Protein AF-0000000081443086 (afdb_homodimer)

Radius of gyration: 25.77 Å; Cα contacts (8 Å, |Δi|>4): 1103; chains: 2; bounding box: 50×80×71 Å

InterPro domains:
  IPR018724 2OG-Fe dioxygenase [PF10014] (38-227)

pLDDT: mean 88.06, std 16.85, range [34.94, 98.94]

Organism: NCBI:txid290746

Sequence (498 aa):
MIQTLTSLKDDGFAYLPPEFYYRQTTSGYPRHLHHLQNSFTALKLDTYSPGHRFRAHSAFRWNSTQCRFIQDPMDFYQAPTYNYVDGGINRKFERVSAEVLHNPIFKSLLKKNMEMAQQSDLIEFNETLVMQIHLIRYSPQGEEPAFATPTWLHRDDEPLTFLHLIQLTSNIIGGDSVIATNETYISKVTRLATPLQTYAVNQKYLHAVTPMGKRDEEPGFRDIVIIDFMNKDPNERLIKFMMFLLDHMMIQTLTSLKDDGFAYLPPEFYYRQTTSGYPRHLHHLQNSFTALKLDTYSPGHRFRAHSAFRWNSTQCRFIQDPMDFYQAPTYNYVDGGINRKFERVSAEVLHNPIFKSLLKKNMEMAQQSDLIEFNETLVMQIHLIRYSPQGEEPAFATPTWLHRDDEPLTFLHLIQLTSNIIGGDSVIATNETYISKVTRLATPLQTYAVNQKYLHAVTPMGKRDEEPGFRDIVIIDFMNKDPNERLIKFMMFLLDHM

Secondary structure (DSSP, 8-state):
-HHHHHHHHHHSEEEE-HHHH--TTSTTHHHHHHHHHHHGGGPEE-TT-SS-EEEEEEEEEEETTTTEEEE-GGGG-B-----SSS----B--BPPPHHHHT-HHHHHHHHHHHHHHHHSSS---STTEEEEEEEEEE--BTTB-B--SS-SSB--SSSEEEEEEEEE-TTEEE--EEEEEETTEEEEEE---STT-EEEE-SSSEEEE--EEESSSS---EEEEEEEEEE--HHHHHHHHHHHHHHT-/-HHHHHHHHHHSEEEE-HHHH--TTSTTHHHHHHHHHHHGGGPEE-TT-SS-EEEEEEEEEEETTTTEEEE-GGGG-B-----SSS----B--BPPPHHHHT-HHHHHHHHHHHHHHHHSSS---STTEEEEEEEEEE--BTTB-B--SS-SSB--SSSEEEEEEEEE-TTEEE--EEEEEETTEEEEEE---STT-EEEE-SSSEEEE--EEESSSS---EEEEEEEEEE--HHHHHHHHHHHHHHT-

Nearest PDB structures (foldseek):
  8w8h-assembly1_D  TM=9.207E-01  e=2.600E-27  Bacillus licheniformis
  8w8h-assembly1_A  TM=9.201E-01  e=1.096E-26  Bacillus licheniformis
  6lnh-assembly1_B  TM=9.329E-01  e=4.889E-24  Bacillus thuringiensis
  6lnh-assembly1_C  TM=9.354E-01  e=3.459E-23  Bacillus thuringiensis
  6lnh-assembly1_D  TM=9.496E-01  e=1.544E-22  Bacillus thuringiensis

Solvent-accessible surface area (backbone atoms only — not comparable to full-atom values): 26222 Å² total; per-residue (Å²): 108,68,66,43,51,49,32,29,71,75,66,18,39,26,76,42,57,33,63,79,53,51,46,81,82,43,88,58,34,70,57,44,49,49,52,55,54,54,55,60,76,72,47,44,75,37,84,87,47,89,25,38,33,24,33,26,34,39,31,24,28,36,32,65,90,76,68,43,72,39,80,35,85,66,44,51,51,46,73,37,62,83,45,86,79,58,68,64,52,71,46,74,57,51,60,63,50,67,71,52,66,66,29,65,59,49,43,32,46,52,51,55,51,48,52,51,41,66,73,36,96,71,55,62,95,35,73,40,18,34,39,38,40,36,42,37,37,36,36,37,50,89,64,39,21,10,48,58,86,72,56,45,75,41,66,61,89,40,48,36,37,35,44,29,32,57,44,65,40,87,46,47,38,64,56,29,41,36,34,18,79,47,91,81,40,66,54,33,40,46,71,75,80,48,60,46,24,28,42,36,37,33,60,75,37,30,33,33,46,43,52,21,21,53,78,58,92,65,90,36,38,39,32,36,40,38,43,33,39,39,68,48,60,72,67,59,50,52,50,51,51,49,50,51,49,54,70,72,95,106,68,67,43,52,49,32,30,71,76,67,19,39,27,76,42,57,31,63,79,52,52,45,81,83,42,88,59,36,71,57,47,50,50,53,53,55,54,56,59,76,73,47,43,75,38,85,88,47,89,27,38,33,23,32,26,34,39,31,26,27,37,33,66,88,76,69,41,73,39,80,36,86,65,46,51,50,46,74,36,64,80,46,89,79,56,68,63,52,71,46,74,57,52,60,63,49,67,72,51,66,68,30,66,60,50,43,31,46,53,52,55,51,49,52,49,42,67,73,35,95,72,53,62,94,36,72,41,20,33,40,39,40,36,42,36,37,36,36,38,50,88,64,39,20,11,48,58,86,72,57,46,76,41,66,61,89,40,48,37,37,36,44,30,31,57,43,64,39,88,45,47,37,63,57,31,41,35,35,18,81,46,90,81,40,68,55,32,40,46,71,76,79,49,60,48,24,28,41,38,38,33,59,74,36,32,33,32,49,42,52,21,21,52,77,58,90,66,90,37,39,39,32,37,39,36,43,33,39,38,67,48,59,72,68,58,50,51,51,52,50,49,49,50,50,54,70,72,97

Foldseek 3Di:
DVVQLVCCVPVLKGWDDQVLQPDPPDPCNVVLLVLLVVLLVPFDFQPVDQFTKGKAKWKWFFDPVVRDTDTDPLRQFDFQPPPVPDPRDGHGGHHDDPSNVPRPSNVSVVVSLVVSQVPHPQADRDRQKMKMKMKMKRWAADFGWGADPVRWWDFDPFQKKKKWWSDWDPFKDWQWKWWAQDDVGTDDIGDDDDGGTMMMGGRRTIMGTHIMDGNDNDITITIMMMMTMDRDDPVVVVVSVVVVVVVVD/DVVQLVCCVPVQKGWDDQVLQPDPPDPCNVVLLVLLVVLLVPFDFQPVDQFTKGKAKWKWFFDPVVRDTDTDPLRQFDFQPPPVPDPRDGHGGHHDDPSNVPRPSNVSVVVSLVVSQVPHPQADRDRQKMKMKMKMKRWAADFGWGADPVRDWDFDPFQKKKKWWSDWDPFKDWQWKWWAQDDVGTDDIGDDDDGGTMMMGGRRTIMGTHIMDGNDNDITITIMMMMTMDRHDPVVVVVSVVVVVVVVD

Structure (mmCIF, N/CA/C/O backbone):
data_AF-0000000081443086-model_v1
#
loop_
_entity.id
_entity.type
_entity.pdbx_description
1 polymer '2OG-Fe dioxygenase family protein'
#
loop_
_atom_site.group_PDB
_atom_site.id
_atom_site.type_symbol
_atom_site.label_atom_id
_atom_site.label_alt_id
_atom_site.label_comp_id
_atom_site.label_asym_id
_atom_site.label_entity_id
_atom_site.label_seq_id
_atom_site.pdbx_PDB_ins_code
_atom_site.Cartn_x
_atom_site.Cartn_y
_atom_site.Cartn_z
_atom_site.occupancy
_atom_site.B_iso_or_equiv
_atom_site.auth_seq_id
_atom_site.auth_comp_id
_atom_site.auth_asym_id
_atom_site.auth_atom_id
_atom_site.pdbx_PDB_model_num
ATOM 1 N N . MET A 1 1 ? -12.281 -26.703 -1.705 1 84.06 1 MET A N 1
ATOM 2 C CA . MET A 1 1 ? -12.148 -26.359 -3.115 1 84.06 1 MET A CA 1
ATOM 3 C C . MET A 1 1 ? -13.43 -25.703 -3.639 1 84.06 1 MET A C 1
ATOM 5 O O . MET A 1 1 ? -13.398 -24.594 -4.156 1 84.06 1 MET A O 1
ATOM 9 N N . ILE A 1 2 ? -14.531 -26.219 -3.336 1 79.75 2 ILE A N 1
ATOM 10 C CA . ILE A 1 2 ? -15.805 -25.719 -3.855 1 79.75 2 ILE A CA 1
ATOM 11 C C . ILE A 1 2 ? -16.047 -24.312 -3.338 1 79.75 2 ILE A C 1
ATOM 13 O O . ILE A 1 2 ? -16.422 -23.422 -4.105 1 79.75 2 ILE A O 1
ATOM 17 N N . GLN A 1 3 ? -15.797 -24.109 -2.078 1 84.69 3 GLN A N 1
ATOM 18 C CA . GLN A 1 3 ? -16 -22.781 -1.497 1 84.69 3 GLN A CA 1
ATOM 19 C C . GLN A 1 3 ? -15.07 -21.766 -2.127 1 84.69 3 GLN A C 1
ATOM 21 O O . GLN A 1 3 ? -15.469 -20.625 -2.385 1 84.69 3 GLN A O 1
ATOM 26 N N . THR A 1 4 ? -13.898 -22.172 -2.371 1 86.88 4 THR A N 1
ATOM 27 C CA . THR A 1 4 ? -12.906 -21.297 -2.984 1 86.88 4 THR A CA 1
ATOM 28 C C . THR A 1 4 ? -13.328 -20.906 -4.398 1 86.88 4 THR A C 1
ATOM 30 O O . THR A 1 4 ? -13.242 -19.734 -4.773 1 86.88 4 THR A O 1
ATOM 33 N N . LEU A 1 5 ? -13.812 -21.875 -5.113 1 89.19 5 LEU A N 1
ATOM 34 C CA . LEU A 1 5 ? -14.234 -21.625 -6.488 1 89.19 5 LEU A CA 1
ATOM 35 C C . LEU A 1 5 ? -15.461 -20.719 -6.52 1 89.19 5 LEU A C 1
ATOM 37 O O . LEU A 1 5 ? -15.594 -19.875 -7.406 1 89.19 5 LEU A O 1
ATOM 41 N N . THR A 1 6 ? -16.312 -20.906 -5.625 1 90.5 6 THR A N 1
ATOM 42 C CA . THR A 1 6 ? -17.484 -20.047 -5.523 1 90.5 6 THR A CA 1
ATOM 43 C C . THR A 1 6 ? -17.094 -18.609 -5.223 1 90.5 6 THR A C 1
ATOM 45 O O . THR A 1 6 ? -17.609 -17.672 -5.836 1 90.5 6 THR A O 1
ATOM 48 N N . SER A 1 7 ? -16.172 -18.516 -4.309 1 90.88 7 SER A N 1
ATOM 49 C CA . SER A 1 7 ? -15.664 -17.172 -3.982 1 90.88 7 SER A CA 1
ATOM 50 C C . SER A 1 7 ? -15.008 -16.516 -5.191 1 90.88 7 SER A C 1
ATOM 52 O O . SER A 1 7 ? -15.227 -15.336 -5.457 1 90.88 7 SER A O 1
ATOM 54 N N . LEU A 1 8 ? -14.25 -17.281 -5.828 1 93.25 8 LEU A N 1
ATOM 55 C CA . LEU A 1 8 ? -13.555 -16.766 -7.008 1 93.25 8 LEU A CA 1
ATOM 56 C C . LEU A 1 8 ? -14.555 -16.312 -8.062 1 93.25 8 LEU A C 1
ATOM 58 O O . LEU A 1 8 ? -14.383 -15.258 -8.68 1 93.25 8 LEU A O 1
ATOM 62 N N . LYS A 1 9 ? -15.547 -17.062 -8.258 1 90.75 9 LYS A N 1
ATOM 63 C CA . LYS A 1 9 ? -16.578 -16.734 -9.242 1 90.75 9 LYS A CA 1
ATOM 64 C C . LYS A 1 9 ? -17.375 -15.508 -8.812 1 90.75 9 LYS A C 1
ATOM 66 O O . LYS A 1 9 ? -17.609 -14.602 -9.617 1 90.75 9 LYS A O 1
ATOM 71 N N . ASP A 1 10 ? -17.719 -15.406 -7.555 1 90.06 10 ASP A N 1
ATOM 72 C CA . ASP A 1 10 ? -18.641 -14.383 -7.066 1 90.06 10 ASP A CA 1
ATOM 73 C C . ASP A 1 10 ? -17.891 -13.094 -6.73 1 90.06 10 ASP A C 1
ATOM 75 O O . ASP A 1 10 ? -18.391 -11.992 -6.984 1 90.06 10 ASP A O 1
ATOM 79 N N . ASP A 1 11 ? -16.703 -13.25 -6.223 1 89.94 11 ASP A N 1
ATOM 80 C CA . ASP A 1 11 ? -16 -12.102 -5.648 1 89.94 11 ASP A CA 1
ATOM 81 C C . ASP A 1 11 ? -14.789 -11.719 -6.484 1 89.94 11 ASP A C 1
ATOM 83 O O . ASP A 1 11 ? -14.164 -10.68 -6.242 1 89.94 11 ASP A O 1
ATOM 87 N N . GLY A 1 12 ? -14.438 -12.617 -7.426 1 92.88 12 GLY A N 1
ATOM 88 C CA . GLY A 1 12 ? -13.281 -12.359 -8.266 1 92.88 12 GLY A CA 1
ATOM 89 C C . GLY A 1 12 ? -11.961 -12.594 -7.555 1 92.88 12 GLY A C 1
ATOM 90 O O . GLY A 1 12 ? -10.898 -12.32 -8.102 1 92.88 12 GLY A O 1
ATOM 91 N N . PHE A 1 13 ? -12.07 -13.039 -6.328 1 94.81 13 PHE A N 1
ATOM 92 C CA . PHE A 1 13 ? -10.938 -13.211 -5.43 1 94.81 13 PHE A CA 1
ATOM 93 C C . PHE A 1 13 ? -11.203 -14.336 -4.434 1 94.81 13 PHE A C 1
ATOM 95 O O . PHE A 1 13 ? -12.336 -14.508 -3.969 1 94.81 13 PHE A O 1
ATOM 102 N N . ALA A 1 14 ? -10.141 -15.109 -4.141 1 96.75 14 ALA A N 1
ATOM 103 C CA . ALA A 1 14 ? -10.273 -16.156 -3.123 1 96.75 14 ALA A CA 1
ATOM 104 C C . ALA A 1 14 ? -8.961 -16.344 -2.367 1 96.75 14 ALA A C 1
ATOM 106 O O . ALA A 1 14 ? -7.883 -16.312 -2.963 1 96.75 14 ALA A O 1
ATOM 107 N N . TYR A 1 15 ? -9.102 -16.547 -1.088 1 96.31 15 TYR A N 1
ATOM 108 C CA . TYR A 1 15 ? -7.973 -16.906 -0.238 1 96.31 15 TYR A CA 1
ATOM 109 C C . TYR A 1 15 ? -7.871 -18.422 -0.086 1 96.31 15 TYR A C 1
ATOM 111 O O . TYR A 1 15 ? -8.883 -19.094 0.124 1 96.31 15 TYR A O 1
ATOM 119 N N . LEU A 1 16 ? -6.672 -18.953 -0.237 1 97.69 16 LEU A N 1
ATOM 120 C CA . LEU A 1 16 ? -6.387 -20.359 0.005 1 97.69 16 LEU A CA 1
ATOM 121 C C . LEU A 1 16 ? -5.348 -20.516 1.108 1 97.69 16 LEU A C 1
ATOM 123 O O . LEU A 1 16 ? -4.238 -20 1.002 1 97.69 16 LEU A O 1
ATOM 127 N N . PRO A 1 17 ? -5.645 -21.328 2.137 1 97.25 17 PRO A N 1
ATOM 128 C CA . PRO A 1 17 ? -4.703 -21.516 3.244 1 97.25 17 PRO A CA 1
ATOM 129 C C . PRO A 1 17 ? -3.549 -22.453 2.889 1 97.25 17 PRO A C 1
ATOM 131 O O . PRO A 1 17 ? -3.65 -23.234 1.939 1 97.25 17 PRO A O 1
ATOM 134 N N . PRO A 1 18 ? -2.467 -22.375 3.66 1 97.88 18 PRO A N 1
ATOM 135 C CA . PRO A 1 18 ? -1.294 -23.203 3.385 1 97.88 18 PRO A CA 1
ATOM 136 C C . PRO A 1 18 ? -1.63 -24.688 3.328 1 97.88 18 PRO A C 1
ATOM 138 O O . PRO A 1 18 ? -1.102 -25.422 2.48 1 97.88 18 PRO A O 1
ATOM 141 N N . GLU A 1 19 ? -2.549 -25.156 4.152 1 97 19 GLU A N 1
ATOM 142 C CA . GLU A 1 19 ? -2.848 -26.578 4.273 1 97 19 GLU A CA 1
ATOM 143 C C . GLU A 1 19 ? -3.547 -27.094 3.023 1 97 19 GLU A C 1
ATOM 145 O O . GLU A 1 19 ? -3.572 -28.312 2.781 1 97 19 GLU A O 1
ATOM 150 N N . PHE A 1 20 ? -4.164 -26.188 2.324 1 97.25 20 PHE A N 1
ATOM 151 C CA . PHE A 1 20 ? -4.781 -26.594 1.063 1 97.25 20 PHE A CA 1
ATOM 152 C C . PHE A 1 20 ? -3.74 -27.188 0.118 1 97.25 20 PHE A C 1
ATOM 154 O O . PHE A 1 20 ? -4.039 -28.109 -0.636 1 97.25 20 PHE A O 1
ATOM 161 N N . TYR A 1 21 ? -2.514 -26.688 0.216 1 97.56 21 TYR A N 1
ATOM 162 C CA . TYR A 1 21 ? -1.482 -27.062 -0.748 1 97.56 21 TYR A CA 1
ATOM 163 C C . TYR A 1 21 ? -0.548 -28.109 -0.168 1 97.56 21 TYR A C 1
ATOM 165 O O . TYR A 1 21 ? -0.16 -29.047 -0.861 1 97.56 21 TYR A O 1
ATOM 173 N N . TYR A 1 22 ? -0.143 -27.875 0.994 1 97.25 22 TYR A N 1
ATOM 174 C CA . TYR A 1 22 ? 0.863 -28.75 1.596 1 97.25 22 TYR A CA 1
ATOM 175 C C . TYR A 1 22 ? 0.812 -28.672 3.117 1 97.25 22 TYR A C 1
ATOM 177 O O . TYR A 1 22 ? 1.041 -27.609 3.697 1 97.25 22 TYR A O 1
ATOM 185 N N . ARG A 1 23 ?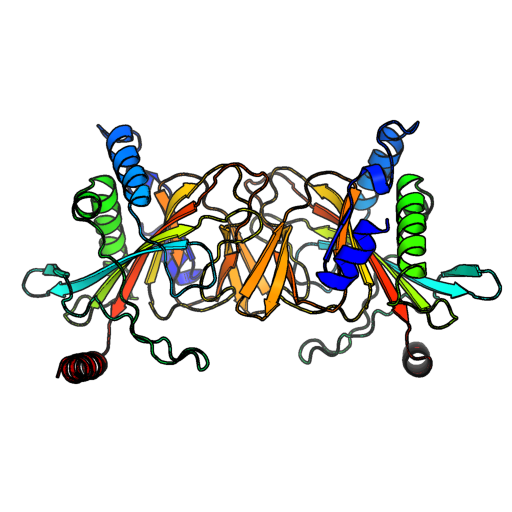 0.554 -29.766 3.748 1 96.38 23 ARG A N 1
ATOM 186 C CA . ARG A 1 23 ? 0.377 -29.766 5.199 1 96.38 23 ARG A CA 1
ATOM 187 C C . ARG A 1 23 ? 1.724 -29.75 5.914 1 96.38 23 ARG A C 1
ATOM 189 O O . ARG A 1 23 ? 2.654 -30.453 5.504 1 96.38 23 ARG A O 1
ATOM 196 N N . GLN A 1 24 ? 1.752 -29 6.949 1 93.62 24 GLN A N 1
ATOM 197 C CA . GLN A 1 24 ? 2.975 -28.906 7.742 1 93.62 24 GLN A CA 1
ATOM 198 C C . GLN A 1 24 ? 3.332 -30.266 8.359 1 93.62 24 GLN A C 1
ATOM 200 O O . GLN A 1 24 ? 4.492 -30.5 8.703 1 93.62 24 GLN A O 1
ATOM 205 N N . THR A 1 25 ? 2.369 -31.109 8.477 1 94.5 25 THR A N 1
ATOM 206 C CA . THR A 1 25 ? 2.58 -32.438 9.086 1 94.5 25 THR A CA 1
ATOM 207 C C . THR A 1 25 ? 3.172 -33.406 8.07 1 94.5 25 THR A C 1
ATOM 209 O O . THR A 1 25 ? 3.559 -34.531 8.43 1 94.5 25 THR A O 1
ATOM 212 N N . THR A 1 26 ? 3.244 -33 6.844 1 95.19 26 THR A N 1
ATOM 213 C CA . THR A 1 26 ? 3.826 -33.875 5.824 1 95.19 26 THR A CA 1
ATOM 214 C C . THR A 1 26 ? 5.305 -34.125 6.105 1 95.19 26 THR A C 1
ATOM 216 O O . THR A 1 26 ? 6.047 -33.188 6.441 1 95.19 26 THR A O 1
ATOM 219 N N . SER A 1 27 ? 5.66 -35.344 5.961 1 95.31 27 SER A N 1
ATOM 220 C CA . SER A 1 27 ? 7.059 -35.719 6.176 1 95.31 27 SER A CA 1
ATOM 221 C C . SER A 1 27 ? 7.977 -34.938 5.242 1 95.31 27 SER A C 1
ATOM 223 O O . SER A 1 27 ? 7.738 -34.875 4.035 1 95.31 27 SER A O 1
ATOM 225 N N . GLY A 1 28 ? 9.008 -34.188 5.848 1 96.94 28 GLY A N 1
ATOM 226 C CA . GLY A 1 28 ? 10 -33.469 5.07 1 96.94 28 GLY A CA 1
ATOM 227 C C . GLY A 1 28 ? 9.609 -32.031 4.805 1 96.94 28 GLY A C 1
ATOM 228 O O . GLY A 1 28 ? 10.328 -31.297 4.113 1 96.94 28 GLY A O 1
ATOM 229 N N . TYR A 1 29 ? 8.484 -31.656 5.355 1 97.06 29 TYR A N 1
ATOM 230 C CA . TYR A 1 29 ? 7.961 -30.328 5.094 1 97.06 29 TYR A CA 1
ATOM 231 C C . TYR A 1 29 ? 9.031 -29.266 5.328 1 97.06 29 TYR A C 1
ATOM 233 O O . TYR A 1 29 ? 9.32 -28.469 4.438 1 97.06 29 TYR A O 1
ATOM 241 N N . PRO A 1 30 ? 9.727 -29.281 6.473 1 97.5 30 PRO A N 1
ATOM 242 C CA . PRO A 1 30 ? 10.719 -28.219 6.691 1 97.5 30 PRO A CA 1
ATOM 243 C C . PRO A 1 30 ? 11.82 -28.219 5.641 1 97.5 30 PRO A C 1
ATOM 245 O O . PRO A 1 30 ? 12.266 -27.156 5.203 1 97.5 30 PRO A O 1
ATOM 248 N N . ARG A 1 31 ? 12.188 -29.391 5.234 1 98.06 31 ARG A N 1
ATOM 249 C CA . ARG A 1 31 ? 13.25 -29.516 4.238 1 98.06 31 ARG A CA 1
ATOM 250 C C . ARG A 1 31 ? 12.766 -29.047 2.867 1 98.06 31 ARG A C 1
ATOM 252 O O . ARG A 1 31 ? 13.477 -28.328 2.162 1 98.06 31 ARG A O 1
ATOM 259 N N . HIS A 1 32 ? 11.594 -29.484 2.49 1 98.38 32 HIS A N 1
ATOM 260 C CA . HIS A 1 32 ? 11.023 -29.094 1.206 1 98.38 32 HIS A CA 1
ATOM 261 C C . HIS A 1 32 ? 10.867 -27.578 1.108 1 98.38 32 HIS A C 1
ATOM 263 O O . HIS A 1 32 ? 11.234 -26.969 0.097 1 98.38 32 HIS A O 1
ATOM 269 N N . LEU A 1 33 ? 10.422 -27 2.193 1 98.56 33 LEU A N 1
ATOM 270 C CA . LEU A 1 33 ? 10.211 -25.562 2.213 1 98.56 33 LEU A CA 1
ATOM 271 C C . LEU A 1 33 ? 11.547 -24.812 2.156 1 98.56 33 LEU A C 1
ATOM 273 O O . LEU A 1 33 ? 11.688 -23.859 1.408 1 98.56 33 LEU A O 1
ATOM 277 N N . HIS A 1 34 ? 12.461 -25.266 2.893 1 98.31 34 HIS A N 1
ATOM 278 C CA . HIS A 1 34 ? 13.781 -24.641 2.91 1 98.31 34 HIS A CA 1
ATOM 279 C C . HIS A 1 34 ? 14.414 -24.656 1.524 1 98.31 34 HIS A C 1
ATOM 2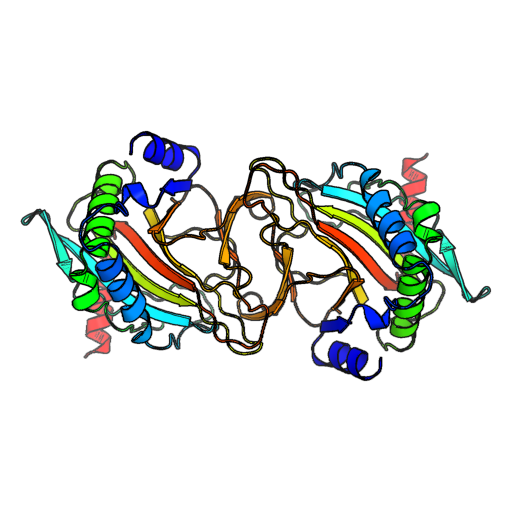81 O O . HIS A 1 34 ? 14.977 -23.641 1.086 1 98.31 34 HIS A O 1
ATOM 287 N N . HIS A 1 35 ? 14.281 -25.75 0.87 1 98.31 35 HIS A N 1
ATOM 288 C CA . HIS A 1 35 ? 14.859 -25.875 -0.464 1 98.31 35 HIS A CA 1
ATOM 289 C C . HIS A 1 35 ? 14.18 -24.938 -1.447 1 98.31 35 HIS A C 1
ATOM 291 O O . HIS A 1 35 ? 14.844 -24.297 -2.273 1 98.31 35 HIS A O 1
ATOM 297 N N . LEU A 1 36 ? 12.914 -24.875 -1.369 1 98.62 36 LEU A N 1
ATOM 298 C CA . LEU A 1 36 ? 12.172 -23.969 -2.23 1 98.62 36 LEU A CA 1
ATOM 299 C C . LEU A 1 36 ? 12.555 -22.516 -1.951 1 98.62 36 LEU A C 1
ATOM 301 O O . LEU A 1 36 ? 12.836 -21.766 -2.879 1 98.62 36 LEU A O 1
ATOM 305 N N . GLN A 1 37 ? 12.648 -22.141 -0.718 1 98.56 37 GLN A N 1
ATOM 306 C CA . GLN A 1 37 ? 13.023 -20.797 -0.312 1 98.56 37 GLN A CA 1
ATOM 307 C C . GLN A 1 37 ? 14.445 -20.469 -0.757 1 98.56 37 GLN A C 1
ATOM 309 O O . GLN A 1 37 ? 14.711 -19.375 -1.268 1 98.56 37 GLN A O 1
ATOM 314 N N . ASN A 1 38 ? 15.297 -21.422 -0.587 1 98.19 38 ASN A N 1
ATOM 315 C CA . ASN A 1 38 ? 16.688 -21.219 -0.941 1 98.19 38 ASN A CA 1
ATOM 316 C C . ASN A 1 38 ? 16.875 -21.016 -2.443 1 98.19 38 ASN A C 1
ATOM 318 O O . ASN A 1 38 ? 17.812 -20.3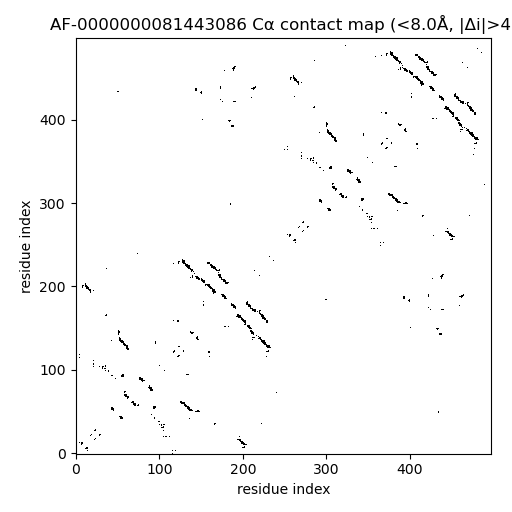44 -2.883 1 98.19 38 ASN A O 1
ATOM 322 N N . SER A 1 39 ? 16.016 -21.594 -3.229 1 97.88 39 SER A N 1
ATOM 323 C CA . SER A 1 39 ? 16.125 -21.5 -4.68 1 97.88 39 SER A CA 1
ATOM 324 C C . SER A 1 39 ? 15.969 -20.062 -5.156 1 97.88 39 SER A C 1
ATOM 326 O O . SER A 1 39 ? 16.438 -19.703 -6.242 1 97.88 39 SER A O 1
ATOM 328 N N . PHE A 1 40 ? 15.383 -19.203 -4.402 1 98.19 40 PHE A N 1
ATOM 329 C CA . PHE A 1 40 ? 15.18 -17.812 -4.785 1 98.19 40 PHE A CA 1
ATOM 330 C C . PHE A 1 40 ? 16.484 -17.031 -4.711 1 98.19 40 PHE A C 1
ATOM 332 O O . PHE A 1 40 ? 16.609 -15.953 -5.289 1 98.19 40 PHE A O 1
ATOM 339 N N . THR A 1 41 ? 17.453 -17.516 -3.961 1 96.94 41 THR A N 1
ATOM 340 C CA . THR A 1 41 ? 18.75 -16.859 -3.85 1 96.94 41 THR A CA 1
ATOM 341 C C . THR A 1 41 ? 19.484 -16.859 -5.191 1 96.94 41 THR A C 1
ATOM 343 O O . THR A 1 41 ? 20.391 -16.047 -5.422 1 96.94 41 THR A O 1
ATOM 346 N N . ALA A 1 42 ? 19.062 -17.75 -6.078 1 95.81 42 ALA A N 1
ATOM 347 C CA . ALA A 1 42 ? 19.766 -17.922 -7.348 1 95.81 42 ALA A CA 1
ATOM 348 C C . ALA A 1 42 ? 19.094 -17.109 -8.453 1 95.81 42 ALA A C 1
ATOM 350 O O . ALA A 1 42 ? 19.609 -17.047 -9.578 1 95.81 42 ALA A O 1
ATOM 351 N N . LEU A 1 43 ? 18 -16.469 -8.148 1 97.06 43 LEU A N 1
ATOM 352 C CA . LEU A 1 43 ? 17.312 -15.695 -9.172 1 97.06 43 LEU A CA 1
ATOM 353 C C . LEU A 1 43 ? 18.172 -14.531 -9.648 1 97.06 43 LEU A C 1
ATOM 355 O O . LEU A 1 43 ? 18.984 -14.008 -8.883 1 97.06 43 LEU A O 1
ATOM 359 N N . LYS A 1 44 ? 17.938 -14.141 -10.898 1 94.88 44 LYS A N 1
ATOM 360 C CA . LYS A 1 44 ? 18.703 -13.039 -11.477 1 94.88 44 LYS A CA 1
ATOM 361 C C . LYS A 1 44 ? 17.875 -11.75 -11.492 1 94.88 44 LYS A C 1
ATOM 363 O O . LYS A 1 44 ? 16.656 -11.781 -11.547 1 94.88 44 LYS A O 1
ATOM 368 N N . LEU A 1 45 ? 18.609 -10.656 -11.477 1 93.62 45 LEU A N 1
ATOM 369 C CA . LEU A 1 45 ? 17.984 -9.336 -11.484 1 93.62 45 LEU A CA 1
ATOM 370 C C . LEU A 1 45 ? 17.109 -9.156 -12.719 1 93.62 45 LEU A C 1
ATOM 372 O O . LEU A 1 45 ? 17.5 -9.531 -13.82 1 93.62 45 LEU A O 1
ATOM 376 N N . ASP A 1 46 ? 15.922 -8.656 -12.477 1 91.31 46 ASP A N 1
ATOM 377 C CA . ASP A 1 46 ? 15.039 -8.273 -13.578 1 91.31 46 ASP A CA 1
ATOM 378 C C . ASP A 1 46 ? 15.43 -6.918 -14.156 1 91.31 46 ASP A C 1
ATOM 380 O O . ASP A 1 46 ? 15 -5.875 -13.656 1 91.31 46 ASP A O 1
ATOM 384 N N . THR A 1 47 ? 16.078 -6.836 -15.18 1 85.12 47 THR A N 1
ATOM 385 C CA . THR A 1 47 ? 16.625 -5.602 -15.742 1 85.12 47 THR A CA 1
ATOM 386 C C . THR A 1 47 ? 15.562 -4.84 -16.516 1 85.12 47 THR A C 1
ATOM 388 O O . THR A 1 47 ? 15.766 -3.688 -16.906 1 85.12 47 THR A O 1
ATOM 391 N N . TYR A 1 48 ? 14.422 -5.469 -16.641 1 80.69 48 TYR A N 1
ATOM 392 C CA . TYR A 1 48 ? 13.344 -4.84 -17.406 1 80.69 48 TYR A CA 1
ATOM 393 C C . TYR A 1 48 ? 12.406 -4.07 -16.484 1 80.69 48 TYR A C 1
ATOM 395 O O . TYR A 1 48 ? 11.477 -3.398 -16.953 1 80.69 48 TYR A O 1
ATOM 403 N N . SER A 1 49 ? 12.656 -4.184 -15.219 1 80.44 49 SER A N 1
ATOM 404 C CA . SER A 1 49 ? 11.781 -3.543 -14.25 1 80.44 49 SER A CA 1
ATOM 405 C C . SER A 1 49 ? 12.492 -2.402 -13.531 1 80.44 49 SER A C 1
ATOM 407 O O . SER A 1 49 ? 13.648 -2.537 -13.133 1 80.44 49 SER A O 1
ATOM 409 N N . PRO A 1 50 ? 11.734 -1.332 -13.383 1 80.94 50 PRO A N 1
ATOM 410 C CA . PRO A 1 50 ? 12.305 -0.263 -12.562 1 80.94 50 PRO A CA 1
ATOM 411 C C . PRO A 1 50 ? 12.336 -0.614 -11.07 1 80.94 50 PRO A C 1
ATOM 413 O O . PRO A 1 50 ? 13.055 0.018 -10.297 1 80.94 50 PRO A O 1
ATOM 416 N N . GLY A 1 51 ? 11.539 -1.53 -10.656 1 81 51 GLY A N 1
ATOM 417 C CA . GLY A 1 51 ? 11.586 -2.002 -9.281 1 81 51 GLY A CA 1
ATOM 418 C C . GLY A 1 51 ? 12.688 -3.006 -9.031 1 81 51 GLY A C 1
ATOM 419 O O . GLY A 1 51 ? 13 -3.832 -9.891 1 81 51 GLY A O 1
ATOM 420 N N . HIS A 1 52 ? 13.328 -2.953 -7.863 1 89.06 52 HIS A N 1
ATOM 421 C CA . HIS A 1 52 ? 14.406 -3.871 -7.516 1 89.06 52 HIS A CA 1
ATOM 422 C C . HIS A 1 52 ? 13.867 -5.266 -7.215 1 89.06 52 HIS A C 1
ATOM 424 O O . HIS A 1 52 ? 13.469 -5.551 -6.082 1 89.06 52 HIS A O 1
ATOM 430 N N . ARG A 1 53 ? 13.891 -6.07 -8.289 1 93.69 53 ARG A N 1
ATOM 431 C CA . ARG A 1 53 ? 13.383 -7.43 -8.109 1 93.69 53 ARG A CA 1
ATOM 432 C C . ARG A 1 53 ? 14.172 -8.422 -8.953 1 93.69 53 ARG A C 1
ATOM 434 O O . ARG A 1 53 ? 14.836 -8.031 -9.914 1 93.69 53 ARG A O 1
ATOM 441 N N . PHE A 1 54 ? 14.117 -9.68 -8.555 1 96.44 54 PHE A N 1
ATOM 442 C CA . PHE A 1 54 ? 14.719 -10.82 -9.242 1 96.44 54 PHE A CA 1
ATOM 443 C C . PHE A 1 54 ? 13.641 -11.75 -9.781 1 96.44 54 PHE A C 1
ATOM 445 O O . PHE A 1 54 ? 12.562 -11.867 -9.203 1 96.44 54 PHE A O 1
ATOM 452 N N . ARG A 1 55 ? 13.953 -12.391 -10.906 1 94.94 55 ARG A N 1
ATOM 453 C CA . ARG A 1 55 ? 12.828 -13.094 -11.523 1 94.94 55 ARG A CA 1
ATOM 454 C C . ARG A 1 55 ? 13.312 -14.297 -12.32 1 94.94 55 ARG A C 1
ATOM 456 O O . ARG A 1 55 ? 14.445 -14.312 -12.812 1 94.94 55 ARG A O 1
ATOM 463 N N . ALA A 1 56 ? 12.555 -15.297 -12.352 1 94.56 56 ALA A N 1
ATOM 464 C CA . ALA A 1 56 ? 12.602 -16.391 -13.305 1 94.56 56 ALA A CA 1
ATOM 465 C C . ALA A 1 56 ? 11.219 -16.688 -13.875 1 94.56 56 ALA A C 1
ATOM 467 O O . ALA A 1 56 ? 10.203 -16.375 -13.258 1 94.56 56 ALA A O 1
ATOM 468 N N . HIS A 1 57 ? 11.203 -17.25 -15.086 1 93.75 57 HIS A N 1
ATOM 469 C CA . HIS A 1 57 ? 9.93 -17.469 -15.766 1 93.75 57 HIS A CA 1
ATOM 470 C C . HIS A 1 57 ? 9.984 -18.703 -16.656 1 93.75 57 HIS A C 1
ATOM 472 O O . HIS A 1 57 ? 10.977 -18.938 -17.359 1 93.75 57 HIS A O 1
ATOM 478 N N . SER A 1 58 ? 9 -19.484 -16.594 1 92.19 58 SER A N 1
ATOM 479 C CA . SER A 1 58 ? 8.797 -20.594 -17.516 1 92.19 58 SER A CA 1
ATOM 480 C C . SER A 1 58 ? 7.348 -20.672 -17.984 1 92.19 58 SER A C 1
ATOM 482 O O . SER A 1 58 ? 6.434 -20.328 -17.234 1 92.19 58 SER A O 1
ATOM 484 N N . ALA A 1 59 ? 7.168 -21.109 -19.203 1 91.5 59 ALA A N 1
ATOM 485 C CA . ALA A 1 59 ? 5.836 -21.312 -19.766 1 91.5 59 ALA A CA 1
ATOM 486 C C . ALA A 1 59 ? 5.676 -22.75 -20.266 1 91.5 59 ALA A C 1
ATOM 488 O O . ALA A 1 59 ? 6.617 -23.344 -20.812 1 91.5 59 ALA A O 1
ATOM 489 N N . PHE A 1 60 ? 4.504 -23.25 -20.047 1 92.75 60 PHE A N 1
ATOM 490 C CA . PHE A 1 60 ? 4.16 -24.609 -20.469 1 92.75 60 PHE A CA 1
ATOM 491 C C . PHE A 1 60 ? 2.854 -24.625 -21.25 1 92.75 60 PHE A C 1
ATOM 493 O O . PHE A 1 60 ? 1.952 -23.828 -20.984 1 92.75 60 PHE A O 1
ATOM 500 N N . ARG A 1 61 ? 2.75 -25.5 -22.125 1 91.81 61 ARG A N 1
ATOM 501 C CA . ARG A 1 61 ? 1.532 -25.672 -22.922 1 91.81 61 ARG A CA 1
ATOM 502 C C . ARG A 1 61 ? 0.881 -27.016 -22.641 1 91.81 61 ARG A C 1
ATOM 504 O O . ARG A 1 61 ? 1.572 -28.031 -22.5 1 91.81 61 ARG A O 1
ATOM 511 N N . TRP A 1 62 ? -0.398 -26.969 -22.719 1 92.19 62 TRP A N 1
ATOM 512 C CA . TRP A 1 62 ? -1.137 -28.203 -22.5 1 92.19 62 TRP A CA 1
ATOM 513 C C . TRP A 1 62 ? -1.088 -29.094 -23.734 1 92.19 62 TRP A C 1
ATOM 515 O O . TRP A 1 62 ? -1.291 -28.609 -24.859 1 92.19 62 TRP A O 1
ATOM 525 N N . ASN A 1 63 ? -0.753 -30.281 -23.453 1 92 63 ASN A N 1
ATOM 526 C CA . ASN A 1 63 ? -0.822 -31.312 -24.469 1 92 63 ASN A CA 1
ATOM 527 C C . ASN A 1 63 ? -2.006 -32.25 -24.25 1 92 63 ASN A C 1
ATOM 529 O O . ASN A 1 63 ? -1.984 -33.062 -23.328 1 92 63 ASN A O 1
ATOM 533 N N . SER A 1 64 ? -2.93 -32.188 -25.109 1 91.31 64 SER A N 1
ATOM 534 C CA . SER A 1 64 ? -4.168 -32.938 -24.922 1 91.31 64 SER A CA 1
ATOM 535 C C . SER A 1 64 ? -3.949 -34.438 -25.094 1 91.31 64 SER A C 1
ATOM 537 O O . SER A 1 64 ? -4.625 -35.25 -24.469 1 91.31 64 SER A O 1
ATOM 539 N N . THR A 1 65 ? -3.01 -34.75 -25.969 1 92 65 THR A N 1
ATOM 540 C CA . THR A 1 65 ? -2.732 -36.156 -26.234 1 92 65 THR A CA 1
ATOM 541 C C . THR A 1 65 ? -2.102 -36.812 -25.016 1 92 65 THR A C 1
ATOM 543 O O . THR A 1 65 ? -2.51 -37.906 -24.609 1 92 65 THR A O 1
ATOM 546 N N . GLN A 1 66 ? -1.232 -36.156 -24.406 1 90.81 66 GLN A N 1
ATOM 547 C CA . GLN A 1 66 ? -0.517 -36.719 -23.25 1 90.81 66 GLN A CA 1
ATOM 548 C C . GLN A 1 66 ? -1.193 -36.312 -21.953 1 90.81 66 GLN A C 1
ATOM 550 O O . GLN A 1 66 ? -0.827 -36.812 -20.875 1 90.81 66 GLN A O 1
ATOM 555 N N . CYS A 1 67 ? -2.049 -35.406 -22.031 1 88.44 67 CYS A N 1
ATOM 556 C CA . CYS A 1 67 ? -2.789 -34.906 -20.875 1 88.44 67 CYS A CA 1
ATOM 557 C C . CYS A 1 67 ? -1.842 -34.375 -19.828 1 88.44 67 CYS A C 1
ATOM 559 O O . CYS A 1 67 ? -1.938 -34.719 -18.641 1 88.44 67 CYS A O 1
ATOM 561 N N . ARG A 1 68 ? -0.915 -33.562 -20.344 1 90.12 68 ARG A N 1
ATOM 562 C CA . ARG A 1 68 ? 0.042 -32.938 -19.438 1 90.12 68 ARG A CA 1
ATOM 563 C C . ARG A 1 68 ? 0.602 -31.641 -20.031 1 90.12 68 ARG A C 1
ATOM 565 O O . ARG A 1 68 ? 0.492 -31.422 -21.234 1 90.12 68 ARG A O 1
ATOM 572 N N . PHE A 1 69 ? 1.16 -30.828 -19.188 1 89.75 69 PHE A N 1
ATOM 573 C CA . PHE A 1 69 ? 1.851 -29.625 -19.641 1 89.75 69 PHE A CA 1
ATOM 574 C C . PHE A 1 69 ? 3.262 -29.953 -20.109 1 89.75 69 PHE A C 1
ATOM 576 O O . PHE A 1 69 ? 3.973 -30.734 -19.469 1 89.75 69 PHE A O 1
ATOM 583 N N . ILE A 1 70 ? 3.6 -29.359 -21.234 1 88.12 70 ILE A N 1
ATOM 584 C CA . ILE A 1 70 ? 4.945 -29.5 -21.781 1 88.12 70 ILE A CA 1
ATOM 585 C C . ILE A 1 70 ? 5.582 -28.125 -21.953 1 88.12 70 ILE A C 1
ATOM 587 O O . ILE A 1 70 ? 4.887 -27.141 -22.219 1 88.12 70 ILE A O 1
ATOM 591 N N . GLN A 1 71 ? 6.855 -28.094 -21.75 1 84.38 71 GLN A N 1
ATOM 592 C CA . GLN A 1 71 ? 7.555 -26.828 -21.875 1 84.38 71 GLN A CA 1
ATOM 593 C C . GLN A 1 71 ? 7.297 -26.172 -23.234 1 84.38 71 GLN A C 1
ATOM 595 O O . GLN A 1 71 ? 7.34 -26.859 -24.266 1 84.38 71 GLN A O 1
ATOM 600 N N . ASP A 1 72 ? 6.887 -24.922 -23.109 1 74 72 ASP A N 1
ATOM 601 C CA . ASP A 1 72 ? 6.672 -24.156 -24.344 1 74 72 ASP A CA 1
ATOM 602 C C . ASP A 1 72 ? 7.996 -23.672 -24.922 1 74 72 ASP A C 1
ATOM 604 O O . ASP A 1 72 ? 8.766 -22.984 -24.234 1 74 72 ASP A O 1
ATOM 608 N N . PRO A 1 73 ? 8.242 -24.031 -26.031 1 60.72 73 PRO A N 1
ATOM 609 C CA . PRO A 1 73 ? 9.516 -23.609 -26.641 1 60.72 73 PRO A CA 1
ATOM 610 C C . PRO A 1 73 ? 9.617 -22.094 -26.797 1 60.72 73 PRO A C 1
ATOM 612 O O . PRO A 1 73 ? 10.727 -21.562 -26.875 1 60.72 73 PRO A O 1
ATOM 615 N N . MET A 1 74 ? 8.523 -21.438 -26.922 1 55.97 74 MET A N 1
ATOM 616 C CA . MET A 1 74 ? 8.516 -20 -27.156 1 55.97 74 MET A CA 1
ATOM 617 C C . MET A 1 74 ? 8.609 -19.234 -25.844 1 55.97 74 MET A C 1
ATOM 619 O O . MET A 1 74 ? 8.453 -18.016 -25.812 1 55.97 74 MET A O 1
ATOM 623 N N . ASP A 1 75 ? 8.789 -19.875 -24.844 1 56.84 75 ASP A N 1
ATOM 624 C CA . ASP A 1 75 ? 8.727 -19.375 -23.469 1 56.84 75 ASP A CA 1
ATOM 625 C C . ASP A 1 75 ? 9.664 -18.188 -23.266 1 56.84 75 ASP A C 1
ATOM 627 O O . ASP A 1 75 ? 9.469 -17.391 -22.344 1 56.84 75 ASP A O 1
ATOM 631 N N . PHE A 1 76 ? 10.555 -18.016 -24.219 1 49.69 76 PHE A N 1
ATOM 632 C CA . PHE A 1 76 ? 11.562 -17.016 -23.875 1 49.69 76 PHE A CA 1
ATOM 633 C C . PHE A 1 76 ? 11.031 -15.609 -24.109 1 49.69 76 PHE A C 1
ATOM 635 O O . PHE A 1 76 ? 11.625 -14.641 -23.625 1 49.69 76 PHE A O 1
ATOM 642 N N . TYR A 1 77 ? 9.758 -15.633 -24.797 1 46.12 77 TYR A N 1
ATOM 643 C CA . TYR A 1 77 ? 9.406 -14.281 -25.219 1 46.12 77 TYR A CA 1
ATOM 644 C C . TYR A 1 77 ? 8.117 -13.82 -24.547 1 46.12 77 TYR A C 1
ATOM 646 O O . TYR A 1 77 ? 7.113 -14.531 -24.562 1 46.12 77 TYR A O 1
ATOM 654 N N . GLN A 1 78 ? 8.289 -13.164 -23.438 1 51.34 78 GLN A N 1
ATOM 655 C CA . GLN A 1 78 ? 7.078 -12.492 -22.969 1 51.34 78 GLN A CA 1
ATOM 656 C C . GLN A 1 78 ? 6.75 -11.289 -23.859 1 51.34 78 GLN A C 1
ATOM 658 O O . GLN A 1 78 ? 7.602 -10.438 -24.094 1 51.34 78 GLN A O 1
ATOM 663 N N . ALA A 1 79 ? 5.59 -11.5 -24.641 1 45.12 79 ALA A N 1
ATOM 664 C CA . ALA A 1 79 ? 5.18 -10.461 -25.578 1 45.12 79 ALA A CA 1
ATOM 665 C C . ALA A 1 79 ? 5.207 -9.086 -24.922 1 45.12 79 ALA A C 1
ATOM 667 O O . ALA A 1 79 ? 4.941 -8.961 -23.719 1 45.12 79 ALA A O 1
ATOM 668 N N . PRO A 1 80 ? 5.746 -8.109 -25.672 1 43.31 80 PRO A N 1
ATOM 669 C CA . PRO A 1 80 ? 5.746 -6.734 -25.172 1 43.31 80 PRO A CA 1
ATOM 670 C C . PRO A 1 80 ? 4.355 -6.254 -24.766 1 43.31 80 PRO A C 1
ATOM 672 O O . PRO A 1 80 ? 3.359 -6.633 -25.391 1 43.31 80 PRO A O 1
ATOM 675 N N . THR A 1 81 ? 4.047 -6.371 -23.562 1 40.28 81 THR A N 1
ATOM 676 C CA . THR A 1 81 ? 2.822 -5.609 -23.328 1 40.28 81 THR A CA 1
ATOM 677 C C . THR A 1 81 ? 2.877 -4.258 -24.031 1 40.28 81 THR A C 1
ATOM 679 O O . THR A 1 81 ? 3.883 -3.551 -23.953 1 40.28 81 THR A O 1
ATOM 682 N N . TYR A 1 82 ? 2.086 -4.145 -25.125 1 35 82 TYR A N 1
ATOM 683 C CA . TYR A 1 82 ? 2.01 -2.887 -25.859 1 35 82 TYR A CA 1
ATOM 684 C C . TYR A 1 82 ? 1.893 -1.702 -24.906 1 35 82 TYR A C 1
ATOM 686 O O . TYR A 1 82 ? 0.788 -1.321 -24.516 1 35 82 TYR A O 1
ATOM 694 N N . ASN A 1 83 ? 2.52 -1.714 -23.797 1 36.94 83 ASN A N 1
ATOM 695 C CA . ASN A 1 83 ? 2.48 -0.374 -23.219 1 36.94 83 ASN A CA 1
ATOM 696 C C . ASN A 1 83 ? 3.299 0.616 -24.047 1 36.94 83 ASN A C 1
ATOM 698 O O . ASN A 1 83 ? 4.348 0.262 -24.578 1 36.94 83 ASN A O 1
ATOM 702 N N . TYR A 1 84 ? 2.656 1.599 -24.656 1 36.06 84 TYR A N 1
ATOM 703 C CA . TYR A 1 84 ? 3.162 2.645 -25.547 1 36.06 84 TYR A CA 1
ATOM 704 C C . TYR A 1 84 ? 4.613 2.98 -25.219 1 36.06 84 TYR A C 1
ATOM 706 O O . TYR A 1 84 ? 5.336 3.518 -26.062 1 36.06 84 TYR A O 1
ATOM 714 N N . VAL A 1 85 ? 4.922 3.076 -23.984 1 36.69 85 VAL A N 1
ATOM 715 C CA . VAL A 1 85 ? 6.234 3.676 -23.781 1 36.69 85 VAL A CA 1
ATOM 716 C C . VAL A 1 85 ? 7.324 2.684 -24.188 1 36.69 85 VAL A C 1
ATOM 718 O O . VAL A 1 85 ? 8.305 3.059 -24.828 1 36.69 85 VAL A O 1
ATOM 721 N N . ASP A 1 86 ? 7.305 1.534 -23.516 1 37.72 86 ASP A N 1
ATOM 722 C CA . ASP A 1 86 ? 8.461 0.687 -23.781 1 37.72 86 ASP A CA 1
ATOM 723 C C . ASP A 1 86 ? 8.227 -0.194 -25.016 1 37.72 86 ASP A C 1
ATOM 725 O O . ASP A 1 86 ? 7.156 -0.778 -25.172 1 37.72 86 ASP A O 1
ATOM 729 N N . GLY A 1 87 ? 8.602 0.161 -26.125 1 36.22 87 GLY A N 1
ATOM 730 C CA . GLY A 1 87 ? 8.742 -0.688 -27.297 1 36.22 87 GLY A CA 1
ATOM 731 C C . GLY A 1 87 ? 8.742 -2.168 -26.953 1 36.22 87 GLY A C 1
ATOM 732 O O . GLY A 1 87 ? 8.953 -2.553 -25.812 1 36.22 87 GLY A O 1
ATOM 733 N N . GLY A 1 88 ? 7.887 -3.027 -27.516 1 46.19 88 GLY A N 1
ATOM 734 C CA . GLY A 1 88 ? 7.75 -4.473 -27.562 1 46.19 88 GLY A CA 1
ATOM 735 C C . GLY A 1 88 ? 9.039 -5.207 -27.266 1 46.19 88 GLY A C 1
ATOM 736 O O . GLY A 1 88 ? 9.719 -5.684 -28.172 1 46.19 88 GLY A O 1
ATOM 737 N N . ILE A 1 89 ? 9.742 -4.793 -26.219 1 50.22 89 ILE A N 1
ATOM 738 C CA . ILE A 1 89 ? 11 -5.496 -26.016 1 50.22 89 ILE A CA 1
ATOM 739 C C . ILE A 1 89 ? 10.727 -6.934 -25.578 1 50.22 89 ILE A C 1
ATOM 741 O O . ILE A 1 89 ? 9.883 -7.176 -24.719 1 50.22 89 ILE A O 1
ATOM 745 N N . ASN A 1 90 ? 11.188 -7.828 -26.312 1 55.81 90 ASN A N 1
ATOM 746 C CA . ASN A 1 90 ? 11.273 -9.227 -25.891 1 55.81 90 ASN A CA 1
ATOM 747 C C . ASN A 1 90 ? 12.094 -9.391 -24.625 1 55.81 90 ASN A C 1
ATOM 749 O O . ASN A 1 90 ? 13.289 -9.094 -24.609 1 55.81 90 ASN A O 1
ATOM 753 N N . ARG A 1 91 ? 11.375 -9.727 -23.516 1 64.62 91 ARG A N 1
ATOM 754 C CA . ARG A 1 91 ? 12.062 -9.945 -22.25 1 64.62 91 ARG A CA 1
ATOM 755 C C . ARG A 1 91 ? 12.516 -11.398 -22.125 1 64.62 91 ARG A C 1
ATOM 757 O O . ARG A 1 91 ? 11.742 -12.32 -22.391 1 64.62 91 ARG A O 1
ATOM 764 N N . LYS A 1 92 ? 13.773 -11.586 -21.969 1 72.88 92 LYS A N 1
ATOM 765 C CA . LYS A 1 92 ? 14.305 -12.922 -21.719 1 72.88 92 LYS A CA 1
ATOM 766 C C . LYS A 1 92 ? 14.641 -13.102 -20.234 1 72.88 92 LYS A C 1
ATOM 768 O O . LYS A 1 92 ? 15.453 -12.359 -19.688 1 72.88 92 LYS A O 1
ATOM 773 N N . PHE A 1 93 ? 13.859 -14.031 -19.609 1 82.62 93 PHE A N 1
ATOM 774 C CA . PHE A 1 93 ? 14.133 -14.359 -18.219 1 82.62 93 PHE A CA 1
ATOM 775 C C . PHE A 1 93 ? 14.758 -15.742 -18.094 1 82.62 93 PHE A C 1
ATOM 777 O O . PHE A 1 93 ? 14.57 -16.594 -18.969 1 82.62 93 PHE A O 1
ATOM 784 N N . GLU A 1 94 ? 15.555 -15.898 -17.031 1 89 94 GLU A N 1
ATOM 785 C CA . GLU A 1 94 ? 15.969 -17.25 -16.688 1 89 94 GLU A CA 1
ATOM 786 C C . GLU A 1 94 ? 14.758 -18.156 -16.469 1 89 94 GLU A C 1
ATOM 788 O O . GLU A 1 94 ? 13.734 -17.719 -15.93 1 89 94 GLU A O 1
ATOM 793 N N . ARG A 1 95 ? 14.945 -19.406 -16.828 1 91.81 95 ARG A N 1
ATOM 794 C CA . ARG A 1 95 ? 13.883 -20.375 -16.609 1 91.81 95 ARG A CA 1
ATOM 795 C C . ARG A 1 95 ? 13.836 -20.828 -15.164 1 91.81 95 ARG A C 1
ATOM 797 O O . ARG A 1 95 ? 14.852 -20.797 -14.461 1 91.81 95 ARG A O 1
ATOM 804 N N . VAL A 1 96 ? 12.656 -21.219 -14.797 1 95.38 96 VAL A N 1
ATOM 805 C CA . VAL A 1 96 ? 12.508 -21.859 -13.492 1 95.38 96 VAL A CA 1
ATOM 806 C C . VAL A 1 96 ? 13.352 -23.125 -13.445 1 95.38 96 VAL A C 1
ATOM 808 O O . VAL A 1 96 ? 13.289 -23.953 -14.352 1 95.38 96 VAL A O 1
ATOM 811 N N . SER A 1 97 ? 14.156 -23.297 -12.445 1 95 97 SER A N 1
ATOM 812 C CA . SER A 1 97 ? 15.117 -24.391 -12.352 1 95 97 SER A CA 1
ATOM 813 C C . SER A 1 97 ? 14.414 -25.734 -12.164 1 95 97 SER A C 1
ATOM 815 O O . SER A 1 97 ? 13.297 -25.781 -11.641 1 95 97 SER A O 1
ATOM 817 N N . ALA A 1 98 ? 15.141 -26.766 -12.531 1 94.12 98 ALA A N 1
ATOM 818 C CA . ALA A 1 98 ? 14.641 -28.125 -12.32 1 94.12 98 ALA A CA 1
ATOM 819 C C . ALA A 1 98 ? 14.469 -28.422 -10.836 1 94.12 98 ALA A C 1
ATOM 821 O O . ALA A 1 98 ? 13.555 -29.156 -10.438 1 94.12 98 ALA A O 1
ATOM 822 N N . GLU A 1 99 ? 15.352 -27.859 -10.062 1 95.31 99 GLU A N 1
ATOM 823 C CA . GLU A 1 99 ? 15.273 -28.047 -8.617 1 95.31 99 GLU A CA 1
ATOM 824 C C . GLU A 1 99 ? 13.938 -27.562 -8.07 1 95.31 99 GLU A C 1
ATOM 826 O O . GLU A 1 99 ? 13.32 -28.234 -7.242 1 95.31 99 GLU A O 1
ATOM 831 N N . VAL A 1 100 ? 13.477 -26.453 -8.547 1 97.44 100 VAL A N 1
ATOM 832 C CA . VAL A 1 100 ? 12.195 -25.906 -8.117 1 97.44 100 VAL A CA 1
ATOM 833 C C . VAL A 1 100 ? 11.062 -26.766 -8.648 1 97.44 100 VAL A C 1
ATOM 835 O O . VAL A 1 100 ? 10.164 -27.156 -7.895 1 97.44 100 VAL A O 1
ATOM 838 N N . LEU A 1 101 ? 11.133 -27.125 -9.914 1 96 101 LEU A N 1
ATOM 839 C CA . LEU A 1 101 ? 10.055 -27.859 -10.57 1 96 101 LEU A CA 1
ATOM 840 C C . LEU A 1 101 ? 9.883 -29.234 -9.938 1 96 101 LEU A C 1
ATOM 842 O O . LEU A 1 101 ? 8.781 -29.797 -9.953 1 96 101 LEU A O 1
ATOM 846 N N . HIS A 1 102 ? 10.945 -29.766 -9.359 1 96.31 102 HIS A N 1
ATOM 847 C CA . HIS A 1 102 ? 10.883 -31.109 -8.781 1 96.31 102 HIS A CA 1
ATOM 848 C C . HIS A 1 102 ? 10.664 -31.047 -7.273 1 96.31 102 HIS A C 1
ATOM 850 O O . HIS A 1 102 ? 10.57 -32.094 -6.613 1 96.31 102 HIS A O 1
ATOM 856 N N . ASN A 1 103 ? 10.602 -29.891 -6.664 1 98 103 ASN A N 1
ATOM 857 C CA . ASN A 1 103 ? 10.312 -29.719 -5.242 1 98 103 ASN A CA 1
ATOM 858 C C . ASN A 1 103 ? 8.906 -30.219 -4.898 1 98 103 ASN A C 1
ATOM 860 O O . ASN A 1 103 ? 7.938 -29.844 -5.562 1 98 103 ASN A O 1
ATOM 864 N N . PRO A 1 104 ? 8.773 -31.031 -3.873 1 98.12 104 PRO A N 1
ATOM 865 C CA . PRO A 1 104 ? 7.469 -31.609 -3.559 1 98.12 104 PRO A CA 1
ATOM 866 C C . PRO A 1 104 ? 6.395 -30.562 -3.277 1 98.12 104 PRO A C 1
ATOM 868 O O . PRO A 1 104 ? 5.238 -30.734 -3.66 1 98.12 104 PRO A O 1
ATOM 871 N N . ILE A 1 105 ? 6.715 -29.516 -2.592 1 98.56 105 ILE A N 1
ATOM 872 C CA . ILE A 1 105 ? 5.762 -28.438 -2.324 1 98.56 105 ILE A CA 1
ATOM 873 C C . ILE A 1 105 ? 5.328 -27.797 -3.639 1 98.56 105 ILE A C 1
ATOM 875 O O . ILE A 1 105 ? 4.137 -27.594 -3.875 1 98.56 105 ILE A O 1
ATOM 879 N N . PHE A 1 106 ? 6.242 -27.547 -4.465 1 98.5 106 PHE A N 1
ATOM 880 C CA . PHE A 1 106 ? 5.949 -26.906 -5.738 1 98.5 106 PHE A CA 1
ATOM 881 C C . PHE A 1 106 ? 5.059 -27.797 -6.598 1 98.5 106 PHE A C 1
ATOM 883 O O . PHE A 1 106 ? 4.105 -27.312 -7.215 1 98.5 106 PHE A O 1
ATOM 890 N N . LYS A 1 107 ? 5.371 -29.016 -6.66 1 97.56 107 LYS A N 1
ATOM 891 C CA . LYS A 1 107 ? 4.539 -29.969 -7.395 1 97.56 107 LYS A CA 1
ATOM 892 C C . LYS A 1 107 ? 3.102 -29.953 -6.879 1 97.56 107 LYS A C 1
ATOM 894 O O . LYS A 1 107 ? 2.154 -30.047 -7.66 1 97.56 107 LYS A O 1
ATOM 899 N N . SER A 1 108 ? 3.02 -29.875 -5.613 1 98.06 108 SER A N 1
ATOM 900 C CA . SER A 1 108 ? 1.689 -29.812 -5.016 1 98.06 108 SER A CA 1
ATOM 901 C C . SER A 1 108 ? 0.957 -28.547 -5.418 1 98.06 108 SER A C 1
ATOM 903 O O . SER A 1 108 ? -0.24 -28.578 -5.711 1 98.06 108 SER A O 1
ATOM 905 N N . LEU A 1 109 ? 1.658 -27.359 -5.406 1 98.25 109 LEU A N 1
ATOM 906 C CA . LEU A 1 109 ? 1.075 -26.109 -5.887 1 98.25 109 LEU A CA 1
ATOM 907 C C . LEU A 1 109 ? 0.509 -26.281 -7.293 1 98.25 109 LEU A C 1
ATOM 909 O O . LEU A 1 109 ? -0.648 -25.938 -7.547 1 98.25 109 LEU A O 1
ATOM 913 N N . LEU A 1 110 ? 1.302 -26.859 -8.141 1 97.44 110 LEU A N 1
ATOM 914 C CA . LEU A 1 110 ? 0.922 -27.031 -9.539 1 97.44 110 LEU A CA 1
ATOM 915 C C . LEU A 1 110 ? -0.299 -27.922 -9.664 1 97.44 110 LEU A C 1
ATOM 917 O O . LEU A 1 110 ? -1.255 -27.594 -10.367 1 97.44 110 LEU A O 1
ATOM 921 N N . LYS A 1 111 ? -0.238 -29 -8.992 1 96.69 111 LYS A N 1
ATOM 922 C CA . LYS A 1 111 ? -1.32 -29.969 -9.062 1 96.69 111 LYS A CA 1
ATOM 923 C C . LYS A 1 111 ? -2.645 -29.359 -8.617 1 96.69 111 LYS A C 1
ATOM 925 O O . LYS A 1 111 ? -3.658 -29.484 -9.312 1 96.69 111 LYS A O 1
ATOM 930 N N . LYS A 1 112 ? -2.615 -28.734 -7.465 1 97.5 112 LYS A N 1
ATOM 931 C CA . LYS A 1 112 ? -3.834 -28.156 -6.906 1 97.5 112 LYS A CA 1
ATOM 932 C C . LYS A 1 112 ? -4.352 -27.016 -7.773 1 97.5 112 LYS A C 1
ATOM 934 O O . LYS A 1 112 ? -5.559 -26.875 -7.957 1 97.5 112 LYS A O 1
ATOM 939 N N . ASN A 1 113 ? -3.484 -26.188 -8.273 1 97.69 113 ASN A N 1
ATOM 940 C CA . ASN A 1 113 ? -3.895 -25.094 -9.156 1 97.69 113 ASN A CA 1
ATOM 941 C C . ASN A 1 113 ? -4.512 -25.625 -10.453 1 97.69 113 ASN A C 1
ATOM 943 O O . ASN A 1 113 ? -5.5 -25.078 -10.945 1 97.69 113 ASN A O 1
ATOM 947 N N . MET A 1 114 ? -3.941 -26.688 -10.984 1 95.69 114 MET A N 1
ATOM 948 C CA . MET A 1 114 ? -4.48 -27.297 -12.195 1 95.69 114 MET A CA 1
ATOM 949 C C . MET A 1 114 ? -5.879 -27.859 -11.945 1 95.69 114 MET A C 1
ATOM 951 O O . MET A 1 114 ? -6.773 -27.688 -12.773 1 95.69 114 MET A O 1
ATOM 955 N N . GLU A 1 115 ? -6.012 -28.484 -10.859 1 95.38 115 GLU A N 1
ATOM 956 C CA . GLU A 1 115 ? -7.328 -29 -10.492 1 95.38 115 GLU A CA 1
ATOM 957 C C . GLU A 1 115 ? -8.359 -27.875 -10.406 1 95.38 115 GLU A C 1
ATOM 959 O O . GLU A 1 115 ? -9.477 -28.016 -10.898 1 95.38 115 GLU A O 1
ATOM 964 N N . MET A 1 116 ? -7.949 -26.812 -9.781 1 96.19 116 MET A N 1
ATOM 965 C CA . MET A 1 116 ? -8.844 -25.656 -9.664 1 96.19 116 MET A CA 1
ATOM 966 C C . MET A 1 116 ? -9.164 -25.078 -11.039 1 96.19 116 MET A C 1
ATOM 968 O O . MET A 1 116 ? -10.305 -24.719 -11.32 1 96.19 116 MET A O 1
ATOM 972 N N . ALA A 1 117 ? -8.172 -25.016 -11.859 1 95.81 117 ALA A N 1
ATOM 973 C CA . ALA A 1 117 ? -8.375 -24.5 -13.219 1 95.81 117 ALA A CA 1
ATOM 974 C C . ALA A 1 117 ? -9.367 -25.375 -13.984 1 95.81 117 ALA A C 1
ATOM 976 O O . ALA A 1 117 ? -10.258 -24.859 -14.672 1 95.81 117 ALA A O 1
ATOM 977 N N . GLN A 1 118 ? -9.203 -26.609 -13.852 1 93.62 118 GLN A N 1
ATOM 978 C CA . GLN A 1 118 ? -10.062 -27.578 -14.539 1 93.62 118 GLN A CA 1
ATOM 979 C C . GLN A 1 118 ? -11.508 -27.438 -14.078 1 93.62 118 GLN A C 1
ATOM 981 O O . GLN A 1 118 ? -12.438 -27.609 -14.867 1 93.62 118 GLN A O 1
ATOM 986 N N . GLN A 1 119 ? -11.594 -27.188 -12.859 1 94.12 119 GLN A N 1
ATOM 987 C CA . GLN A 1 119 ? -12.93 -27.156 -12.273 1 94.12 119 GLN A CA 1
ATOM 988 C C . GLN A 1 119 ? -13.555 -25.766 -12.422 1 94.12 119 GLN A C 1
ATOM 990 O O . GLN A 1 119 ? -14.75 -25.594 -12.18 1 94.12 119 GLN A O 1
ATOM 995 N N . SER A 1 120 ? -12.672 -24.938 -12.852 1 90.5 120 SER A N 1
ATOM 996 C CA . SER A 1 120 ? -13.188 -23.594 -13.039 1 90.5 120 SER A CA 1
ATOM 997 C C . SER A 1 120 ? -13.82 -23.438 -14.422 1 90.5 120 SER A C 1
ATOM 999 O O . SER A 1 120 ? -13.602 -24.266 -15.305 1 90.5 120 SER A O 1
ATOM 1001 N N . ASP A 1 121 ? -14.766 -22.578 -14.727 1 89.94 121 ASP A N 1
ATOM 1002 C CA . ASP A 1 121 ? -15.32 -22.281 -16.047 1 89.94 121 ASP A CA 1
ATOM 1003 C C . ASP A 1 121 ? -14.523 -21.188 -16.734 1 89.94 121 ASP A C 1
ATOM 1005 O O . ASP A 1 121 ? -14.992 -20.578 -17.703 1 89.94 121 ASP A O 1
ATOM 1009 N N . LEU A 1 122 ? -13.258 -21.031 -16.297 1 93.5 122 LEU A N 1
ATOM 1010 C CA . LEU A 1 122 ? -12.492 -19.891 -16.781 1 93.5 122 LEU A CA 1
ATOM 1011 C C . LEU A 1 122 ? -11.477 -20.328 -17.828 1 93.5 122 LEU A C 1
ATOM 1013 O O . LEU A 1 122 ? -10.961 -19.5 -18.578 1 93.5 122 LEU A O 1
ATOM 1017 N N . ILE A 1 123 ? -11.141 -21.625 -17.859 1 94.44 123 ILE A N 1
ATOM 1018 C CA . ILE A 1 123 ? -10.039 -22.156 -18.656 1 94.44 123 ILE A CA 1
ATOM 1019 C C . ILE A 1 123 ? -10.516 -23.359 -19.453 1 94.44 123 ILE A C 1
ATOM 1021 O O . ILE A 1 123 ? -11.242 -24.219 -18.938 1 94.44 123 ILE A O 1
ATOM 1025 N N . GLU A 1 124 ? -10.055 -23.438 -20.703 1 94.5 124 GLU A N 1
ATOM 1026 C CA . GLU A 1 124 ? -10.273 -24.625 -21.531 1 94.5 124 GLU A CA 1
ATOM 1027 C C . GLU A 1 124 ? -9 -25.453 -21.656 1 94.5 124 GLU A C 1
ATOM 1029 O O . GLU A 1 124 ? -7.969 -24.938 -22.094 1 94.5 124 GLU A O 1
ATOM 1034 N N . PHE A 1 125 ? -9.148 -26.703 -21.281 1 94.31 125 PHE A N 1
ATOM 1035 C CA . PHE A 1 125 ? -7.977 -27.562 -21.359 1 94.31 125 PHE A CA 1
ATOM 1036 C C . PHE A 1 125 ? -7.836 -28.172 -22.75 1 94.31 125 PHE A C 1
ATOM 1038 O O . PHE A 1 125 ? -8.234 -29.312 -22.984 1 94.31 125 PHE A O 1
ATOM 1045 N N . ASN A 1 126 ? -7.25 -27.422 -23.594 1 93.62 126 ASN A N 1
ATOM 1046 C CA . ASN A 1 126 ? -6.902 -27.828 -24.953 1 93.62 126 ASN A CA 1
ATOM 1047 C C . ASN A 1 126 ? -5.539 -27.281 -25.375 1 93.62 126 ASN A C 1
ATOM 1049 O O . ASN A 1 126 ? -4.801 -26.734 -24.547 1 93.62 126 ASN A O 1
ATOM 1053 N N . GLU A 1 127 ? -5.121 -27.391 -26.609 1 90.56 127 GLU A N 1
ATOM 1054 C CA . GLU A 1 127 ? -3.771 -27.094 -27.078 1 90.56 127 GLU A CA 1
ATOM 1055 C C . GLU A 1 127 ? -3.459 -25.609 -27 1 90.56 127 GLU A C 1
ATOM 1057 O O . GLU A 1 127 ? -2.303 -25.203 -27.125 1 90.56 127 GLU A O 1
ATOM 1062 N N . THR A 1 128 ? -4.434 -24.797 -26.703 1 90.31 128 THR A N 1
ATOM 1063 C CA . THR A 1 128 ? -4.199 -23.359 -26.656 1 90.31 128 THR A CA 1
ATOM 1064 C C . THR A 1 128 ? -3.859 -22.906 -25.25 1 90.31 128 THR A C 1
ATOM 1066 O O . THR A 1 128 ? -3.455 -21.766 -25.031 1 90.31 128 THR A O 1
ATOM 1069 N N . LEU A 1 129 ? -4.016 -23.844 -24.359 1 94 129 LEU A N 1
ATOM 1070 C CA . LEU A 1 129 ? -3.822 -23.5 -22.953 1 94 129 LEU A CA 1
ATOM 1071 C C . LEU A 1 129 ? -2.338 -23.359 -22.625 1 94 129 LEU A C 1
ATOM 1073 O O . LEU A 1 129 ? -1.552 -24.281 -22.891 1 94 129 LEU A O 1
ATOM 1077 N N . VAL A 1 130 ? -2.012 -22.203 -22.031 1 92.5 130 VAL A N 1
ATOM 1078 C CA . VAL A 1 130 ? -0.652 -21.938 -21.578 1 92.5 130 VAL A CA 1
ATOM 1079 C C . VAL A 1 130 ? -0.657 -21.688 -20.078 1 92.5 130 VAL A C 1
ATOM 1081 O O . VAL A 1 130 ? -1.513 -20.953 -19.562 1 92.5 130 VAL A O 1
ATOM 1084 N N . MET A 1 131 ? 0.201 -22.328 -19.391 1 95.06 131 MET A N 1
ATOM 1085 C CA . MET A 1 131 ? 0.492 -22.062 -17.984 1 95.06 131 MET A CA 1
ATOM 1086 C C . MET A 1 131 ? 1.82 -21.328 -17.828 1 95.06 131 MET A C 1
ATOM 1088 O O . MET A 1 131 ? 2.844 -21.766 -18.359 1 95.06 131 MET A O 1
ATOM 1092 N N . GLN A 1 132 ? 1.775 -20.234 -17.203 1 94.19 132 GLN A N 1
ATOM 1093 C CA . GLN A 1 132 ? 3.002 -19.5 -16.922 1 94.19 132 GLN A CA 1
ATOM 1094 C C . GLN A 1 132 ? 3.338 -19.531 -15.438 1 94.19 132 GLN A C 1
ATOM 1096 O O . GLN A 1 132 ? 2.441 -19.469 -14.594 1 94.19 132 GLN A O 1
ATOM 1101 N N . ILE A 1 133 ? 4.621 -19.672 -15.195 1 96.5 133 ILE A N 1
ATOM 1102 C CA . ILE A 1 133 ? 5.145 -19.688 -13.836 1 96.5 133 ILE A CA 1
ATOM 1103 C C . ILE A 1 133 ? 6.152 -18.547 -13.656 1 96.5 133 ILE A C 1
ATOM 1105 O O . ILE A 1 133 ? 7.129 -18.453 -14.406 1 96.5 133 ILE A O 1
ATOM 1109 N N . HIS A 1 134 ? 5.895 -17.719 -12.68 1 96.06 134 HIS A N 1
ATOM 1110 C CA . HIS A 1 134 ? 6.801 -16.625 -12.336 1 96.06 134 HIS A CA 1
ATOM 1111 C C . HIS A 1 134 ? 7.344 -16.797 -10.922 1 96.06 134 HIS A C 1
ATOM 1113 O O . HIS A 1 134 ? 6.574 -16.938 -9.969 1 96.06 134 HIS A O 1
ATOM 1119 N N . LEU A 1 135 ? 8.656 -16.859 -10.812 1 98 135 LEU A N 1
ATOM 1120 C CA . LEU A 1 135 ? 9.32 -16.656 -9.531 1 98 135 LEU A CA 1
ATOM 1121 C C . LEU A 1 135 ? 9.812 -15.219 -9.398 1 98 135 LEU A C 1
ATOM 1123 O O . LEU A 1 135 ? 10.547 -14.727 -10.258 1 98 135 LEU A O 1
ATOM 1127 N N . ILE A 1 136 ? 9.414 -14.586 -8.367 1 97.94 136 ILE A N 1
ATOM 1128 C CA . ILE A 1 136 ? 9.812 -13.195 -8.188 1 97.94 136 ILE A CA 1
ATOM 1129 C C . ILE A 1 136 ? 10.273 -12.969 -6.75 1 97.94 136 ILE A C 1
ATOM 1131 O O . ILE A 1 136 ? 9.562 -13.312 -5.805 1 97.94 136 ILE A O 1
ATOM 1135 N N . ARG A 1 137 ? 11.484 -12.422 -6.574 1 98.5 137 ARG A N 1
ATOM 1136 C CA . ARG A 1 137 ? 11.922 -11.867 -5.297 1 98.5 137 ARG A CA 1
ATOM 1137 C C . ARG A 1 137 ? 11.914 -10.344 -5.328 1 98.5 137 ARG A C 1
ATOM 1139 O O . ARG A 1 137 ? 12.695 -9.727 -6.055 1 98.5 137 ARG A O 1
ATOM 1146 N N . TYR A 1 138 ? 10.977 -9.797 -4.613 1 98.44 138 TYR A N 1
ATOM 1147 C CA . TYR A 1 138 ? 11.039 -8.359 -4.355 1 98.44 138 TYR A CA 1
ATOM 1148 C C . TYR A 1 138 ? 12.039 -8.039 -3.256 1 98.44 138 TYR A C 1
ATOM 1150 O O . TYR A 1 138 ? 11.914 -8.531 -2.129 1 98.44 138 TYR A O 1
ATOM 1158 N N . SER A 1 139 ? 12.992 -7.199 -3.57 1 97.69 139 SER A N 1
ATOM 1159 C CA . SER A 1 139 ? 14.062 -6.93 -2.619 1 97.69 139 SER A CA 1
ATOM 1160 C C . SER A 1 139 ? 14.438 -5.449 -2.613 1 97.69 139 SER A C 1
ATOM 1162 O O . SER A 1 139 ? 15.406 -5.047 -3.256 1 97.69 139 SER A O 1
ATOM 1164 N N . PRO A 1 140 ? 13.68 -4.668 -1.815 1 97.25 140 PRO A N 1
ATOM 1165 C CA . PRO A 1 140 ? 14.109 -3.273 -1.706 1 97.25 140 PRO A CA 1
ATOM 1166 C C . PRO A 1 140 ? 15.547 -3.133 -1.23 1 97.25 140 PRO A C 1
ATOM 1168 O O . PRO A 1 140 ? 16 -3.912 -0.39 1 97.25 140 PRO A O 1
ATOM 1171 N N . GLN A 1 141 ? 16.25 -2.111 -1.792 1 93.19 141 GLN A N 1
ATOM 1172 C CA . GLN A 1 141 ? 17.641 -1.848 -1.448 1 93.19 141 GLN A CA 1
ATOM 1173 C C . GLN A 1 141 ? 17.828 -0.411 -0.97 1 93.19 141 GLN A C 1
ATOM 1175 O O . GLN A 1 141 ? 17.609 0.535 -1.727 1 93.19 141 GLN A O 1
ATOM 1180 N N . GLY A 1 142 ? 18.406 -0.304 0.212 1 90.25 142 GLY A N 1
ATOM 1181 C CA . GLY A 1 142 ? 18.453 1.043 0.757 1 90.25 142 GLY A CA 1
ATOM 1182 C C . GLY A 1 142 ? 17.125 1.755 0.719 1 90.25 142 GLY A C 1
ATOM 1183 O O . GLY A 1 142 ? 16.125 1.238 1.224 1 90.25 142 GLY A O 1
ATOM 1184 N N . GLU A 1 143 ? 17.078 2.889 -0.068 1 88.06 143 GLU A N 1
ATOM 1185 C CA . GLU A 1 143 ? 15.828 3.645 -0.183 1 88.06 143 GLU A CA 1
ATOM 1186 C C . GLU A 1 143 ? 15.07 3.27 -1.452 1 88.06 143 GLU A C 1
ATOM 1188 O O . GLU A 1 143 ? 13.93 3.701 -1.652 1 88.06 143 GLU A O 1
ATOM 1193 N N . GLU A 1 144 ? 15.648 2.422 -2.207 1 92.38 144 GLU A N 1
ATOM 1194 C CA . GLU A 1 144 ? 15.008 2.023 -3.453 1 92.38 144 GLU A CA 1
ATOM 1195 C C . GLU A 1 144 ? 13.945 0.953 -3.209 1 92.38 144 GLU A C 1
ATOM 1197 O O . GLU A 1 144 ? 14.258 -0.142 -2.738 1 92.38 144 GLU A O 1
ATOM 1202 N N . PRO A 1 145 ? 12.758 1.227 -3.561 1 97.38 145 PRO A N 1
ATOM 1203 C CA . PRO A 1 145 ? 11.688 0.264 -3.309 1 97.38 145 PRO A CA 1
ATOM 1204 C C . PRO A 1 145 ? 11.688 -0.897 -4.301 1 97.38 145 PRO A C 1
ATOM 1206 O O . PRO A 1 145 ? 12.398 -0.852 -5.309 1 97.38 145 PRO A O 1
ATOM 1209 N N . ALA A 1 146 ? 11.055 -1.94 -3.992 1 98 146 ALA A N 1
ATOM 1210 C CA . ALA A 1 146 ? 10.664 -3.002 -4.918 1 98 146 ALA A CA 1
ATOM 1211 C C . ALA A 1 146 ? 9.164 -2.963 -5.199 1 98 146 ALA A C 1
ATOM 1213 O O . ALA A 1 146 ? 8.367 -2.715 -4.297 1 98 146 ALA A O 1
ATOM 1214 N N . PHE A 1 147 ? 8.805 -3.182 -6.434 1 97.38 147 PHE A N 1
ATOM 1215 C CA . PHE A 1 147 ? 7.387 -3.102 -6.754 1 97.38 147 PHE A CA 1
ATOM 1216 C C . PHE A 1 147 ? 7.078 -3.855 -8.047 1 97.38 147 PHE A C 1
ATOM 1218 O O . PHE A 1 147 ? 7.988 -4.164 -8.82 1 97.38 147 PHE A O 1
ATOM 1225 N N . ALA A 1 148 ? 5.859 -4.184 -8.18 1 94.56 148 ALA A N 1
ATOM 1226 C CA . ALA A 1 148 ? 5.371 -4.891 -9.359 1 94.56 148 ALA A CA 1
ATOM 1227 C C . ALA A 1 148 ? 5.098 -3.92 -10.508 1 94.56 148 ALA A C 1
ATOM 1229 O O . ALA A 1 148 ? 5.023 -2.707 -10.297 1 94.56 148 ALA A O 1
ATOM 1230 N N . THR A 1 149 ? 5.055 -4.484 -11.672 1 89.94 149 THR A N 1
ATOM 1231 C CA . THR A 1 149 ? 4.516 -3.814 -12.852 1 89.94 149 THR A CA 1
ATOM 1232 C C . THR A 1 149 ? 3.275 -4.539 -13.367 1 89.94 149 THR A C 1
ATOM 1234 O O . THR A 1 149 ? 3.309 -5.746 -13.602 1 89.94 149 THR A O 1
ATOM 1237 N N . PRO A 1 150 ? 2.174 -3.836 -13.609 1 91.62 150 PRO A N 1
ATOM 1238 C CA . PRO A 1 150 ? 1.881 -2.432 -13.312 1 91.62 150 PRO A CA 1
ATOM 1239 C C . PRO A 1 150 ? 1.996 -2.109 -11.82 1 91.62 150 PRO A C 1
ATOM 1241 O O . PRO A 1 150 ? 1.832 -2.996 -10.977 1 91.62 150 PRO A O 1
ATOM 1244 N N . THR A 1 151 ? 2.137 -0.755 -11.516 1 93.94 151 THR A N 1
ATOM 1245 C CA . THR A 1 151 ? 2.441 -0.34 -10.148 1 93.94 151 THR A CA 1
ATOM 1246 C C . THR A 1 151 ? 1.17 -0.276 -9.305 1 93.94 151 THR A C 1
ATOM 1248 O O . THR A 1 151 ? 1.236 -0.195 -8.078 1 93.94 151 THR A O 1
ATOM 1251 N N . TRP A 1 152 ? 0.045 -0.251 -9.969 1 96.12 152 TRP A N 1
ATOM 1252 C CA . TRP A 1 152 ? -1.205 -0.068 -9.242 1 96.12 152 TRP A CA 1
ATOM 1253 C C . TRP A 1 152 ? -2.344 -0.83 -9.914 1 96.12 152 TRP A C 1
ATOM 1255 O O . TRP A 1 152 ? -2.105 -1.789 -10.648 1 96.12 152 TRP A O 1
ATOM 1265 N N . LEU A 1 153 ? -3.572 -0.517 -9.562 1 96.88 153 LEU A N 1
ATOM 1266 C CA . LEU A 1 153 ? -4.777 -1.249 -9.938 1 96.88 153 LEU A CA 1
ATOM 1267 C C . LEU A 1 153 ? -4.77 -1.581 -11.422 1 96.88 153 LEU A C 1
ATOM 1269 O O . LEU A 1 153 ? -4.531 -0.705 -12.258 1 96.88 153 LEU A O 1
ATOM 1273 N N . HIS A 1 154 ? -4.984 -2.85 -11.703 1 95.38 154 HIS A N 1
ATOM 1274 C CA . HIS A 1 154 ? -5.062 -3.352 -13.07 1 95.38 154 HIS A CA 1
ATOM 1275 C C . HIS A 1 154 ? -5.84 -4.664 -13.133 1 95.38 154 HIS A C 1
ATOM 1277 O O . HIS A 1 154 ? -6.227 -5.211 -12.102 1 95.38 154 HIS A O 1
ATOM 1283 N N . ARG A 1 155 ? -6.09 -5.062 -14.336 1 94.25 155 ARG A N 1
ATOM 1284 C CA . ARG A 1 155 ? -6.617 -6.395 -14.609 1 94.25 155 ARG A CA 1
ATOM 128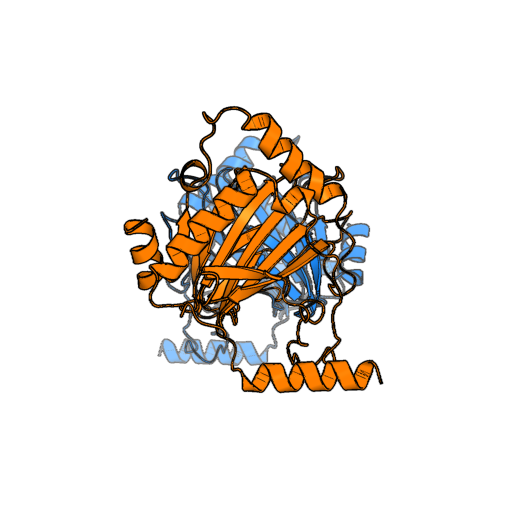5 C C . ARG A 1 155 ? -5.598 -7.238 -15.367 1 94.25 155 ARG A C 1
ATOM 1287 O O . ARG A 1 155 ? -4.941 -6.75 -16.297 1 94.25 155 ARG A O 1
ATOM 1294 N N . ASP A 1 156 ? -5.449 -8.453 -14.859 1 90.88 156 ASP A N 1
ATOM 1295 C CA . ASP A 1 156 ? -4.562 -9.344 -15.602 1 90.88 156 ASP A CA 1
ATOM 1296 C C . ASP A 1 156 ? -5.184 -9.758 -16.938 1 90.88 156 ASP A C 1
ATOM 1298 O O . ASP A 1 156 ? -6.406 -9.875 -17.047 1 90.88 156 ASP A O 1
ATOM 1302 N N . ASP A 1 157 ? -4.32 -9.984 -17.859 1 90.25 157 ASP A N 1
ATOM 1303 C CA . ASP A 1 157 ? -4.797 -10.578 -19.094 1 90.25 157 ASP A CA 1
ATOM 1304 C C . ASP A 1 157 ? -5.246 -12.023 -18.891 1 90.25 157 ASP A C 1
ATOM 1306 O O . ASP A 1 157 ? -6.129 -12.516 -19.594 1 90.25 157 ASP A O 1
ATOM 1310 N N . GLU A 1 158 ? -4.621 -12.727 -17.969 1 94 158 GLU A N 1
ATOM 1311 C CA . GLU A 1 158 ? -4.934 -14.117 -17.672 1 94 158 GLU A CA 1
ATOM 1312 C C . GLU A 1 158 ? -6.219 -14.234 -16.859 1 94 158 GLU A C 1
ATOM 1314 O O . GLU A 1 158 ? -6.367 -13.578 -15.828 1 94 158 GLU A O 1
ATOM 1319 N N . PRO A 1 159 ? -7.133 -15.102 -17.266 1 96.25 159 PRO A N 1
ATOM 1320 C CA . PRO A 1 159 ? -8.422 -15.234 -16.578 1 96.25 159 PRO A CA 1
ATOM 1321 C C . PRO A 1 159 ? -8.281 -15.844 -15.18 1 96.25 159 PRO A C 1
ATOM 1323 O O . PRO A 1 159 ? -9.203 -15.742 -14.367 1 96.25 159 PRO A O 1
ATOM 1326 N N . LEU A 1 160 ? -7.184 -16.531 -14.992 1 97.44 160 LEU A N 1
ATOM 1327 C CA . LEU A 1 160 ? -6.973 -17.172 -13.695 1 97.44 160 LEU A CA 1
ATOM 1328 C C . LEU A 1 160 ? -5.512 -17.078 -13.273 1 97.44 160 LEU A C 1
ATOM 1330 O O . LEU A 1 160 ? -4.617 -17.547 -13.984 1 97.44 160 LEU A O 1
ATOM 1334 N N . THR A 1 161 ? -5.266 -16.453 -12.125 1 98 161 THR A N 1
ATOM 1335 C CA . THR A 1 161 ? -3.922 -16.25 -11.594 1 98 161 THR A CA 1
ATOM 1336 C C . THR A 1 161 ? -3.863 -16.609 -10.109 1 98 161 THR A C 1
ATOM 1338 O O . THR A 1 161 ? -4.766 -16.266 -9.344 1 98 161 THR A O 1
ATOM 1341 N N . PHE A 1 162 ? -2.863 -17.344 -9.703 1 98.44 162 PHE A N 1
ATOM 1342 C CA . PHE A 1 162 ? -2.59 -17.672 -8.312 1 98.44 162 PHE A CA 1
ATOM 1343 C C . PHE A 1 162 ? -1.308 -17 -7.836 1 98.44 162 PHE A C 1
ATOM 1345 O O . PHE A 1 162 ? -0.277 -17.078 -8.508 1 98.44 162 PHE A O 1
ATOM 1352 N N . LEU A 1 163 ? -1.373 -16.328 -6.719 1 98.69 163 LEU A N 1
ATOM 1353 C CA . LEU A 1 163 ? -0.231 -15.703 -6.066 1 98.69 163 LEU A CA 1
ATOM 1354 C C . LEU A 1 163 ? 0.114 -16.406 -4.762 1 98.69 163 LEU A C 1
ATOM 1356 O O . LEU A 1 163 ? -0.647 -16.344 -3.793 1 98.69 163 LEU A O 1
ATOM 1360 N N . HIS A 1 164 ? 1.278 -17.062 -4.688 1 98.88 164 HIS A N 1
ATOM 1361 C CA . HIS A 1 164 ? 1.711 -17.844 -3.527 1 98.88 164 HIS A CA 1
ATOM 1362 C C . HIS A 1 164 ? 2.852 -17.141 -2.795 1 98.88 164 HIS A C 1
ATOM 1364 O O . HIS A 1 164 ? 3.902 -16.875 -3.383 1 98.88 164 HIS A O 1
ATOM 1370 N N . LEU A 1 165 ? 2.645 -16.938 -1.518 1 98.94 165 LEU A N 1
ATOM 1371 C CA . LEU A 1 165 ? 3.773 -16.453 -0.729 1 98.94 165 LEU A CA 1
ATOM 1372 C C . LEU A 1 165 ? 4.727 -17.594 -0.388 1 98.94 165 LEU A C 1
ATOM 1374 O O . LEU A 1 165 ? 4.293 -18.656 0.087 1 98.94 165 LEU A O 1
ATOM 1378 N N . ILE A 1 166 ? 5.98 -17.359 -0.657 1 98.88 166 ILE A N 1
ATOM 1379 C CA . ILE A 1 166 ? 6.969 -18.375 -0.324 1 98.88 166 ILE A CA 1
ATOM 1380 C C . ILE A 1 166 ? 7.758 -17.953 0.91 1 98.88 166 ILE A C 1
ATOM 1382 O O . ILE A 1 166 ? 8.062 -18.766 1.779 1 98.88 166 ILE A O 1
ATOM 1386 N N . GLN A 1 167 ? 8.102 -16.688 0.938 1 98.62 167 GLN A N 1
ATOM 1387 C CA . GLN A 1 167 ? 8.852 -16.156 2.066 1 98.62 167 GLN A CA 1
ATOM 1388 C C . GLN A 1 167 ? 8.664 -14.641 2.184 1 98.62 167 GLN A C 1
ATOM 1390 O O . GLN A 1 167 ? 8.492 -13.953 1.176 1 98.62 167 GLN A O 1
ATOM 1395 N N . LEU A 1 168 ? 8.617 -14.18 3.359 1 98.44 168 LEU A N 1
ATOM 1396 C CA . LEU A 1 168 ? 8.531 -12.758 3.676 1 98.44 168 LEU A CA 1
ATOM 1397 C C . LEU A 1 168 ? 9.375 -12.422 4.902 1 98.44 168 LEU A C 1
ATOM 1399 O O . LEU A 1 168 ? 9.18 -13.008 5.969 1 98.44 168 LEU A O 1
ATOM 1403 N N . THR A 1 169 ? 10.352 -11.516 4.711 1 98.06 169 THR A N 1
ATOM 1404 C CA . THR A 1 169 ? 11.117 -11.07 5.867 1 98.06 169 THR A CA 1
ATOM 1405 C C . THR A 1 169 ? 10.328 -10.039 6.68 1 98.06 169 THR A C 1
ATOM 1407 O O . THR A 1 169 ? 9.578 -9.242 6.113 1 98.06 169 THR A O 1
ATOM 1410 N N . SER A 1 170 ? 10.57 -9.953 7.938 1 96.19 170 SER A N 1
ATOM 1411 C CA . SER A 1 170 ? 9.727 -9.203 8.867 1 96.19 170 SER A CA 1
ATOM 1412 C C . SER A 1 170 ? 9.914 -7.699 8.688 1 96.19 170 SER A C 1
ATOM 1414 O O . SER A 1 170 ? 9.078 -6.91 9.133 1 96.19 170 SER A O 1
ATOM 1416 N N . ASN A 1 171 ? 10.969 -7.285 8.078 1 96.56 171 ASN A N 1
ATOM 1417 C CA . ASN A 1 171 ? 11.258 -5.855 8.008 1 96.56 171 ASN A CA 1
ATOM 1418 C C . ASN A 1 171 ? 10.734 -5.238 6.715 1 96.56 171 ASN A C 1
ATOM 1420 O O . ASN A 1 171 ? 10.953 -4.055 6.457 1 96.56 171 ASN A O 1
ATOM 1424 N N . ILE A 1 172 ? 10.047 -6.039 5.91 1 97.75 172 ILE A N 1
ATOM 1425 C CA . ILE A 1 172 ? 9.43 -5.512 4.691 1 97.75 172 ILE A CA 1
ATOM 1426 C C . ILE A 1 172 ? 8.164 -4.734 5.047 1 97.75 172 ILE A C 1
ATOM 1428 O O . ILE A 1 172 ? 7.371 -5.176 5.879 1 97.75 172 ILE A O 1
ATOM 1432 N N . ILE A 1 173 ? 8.016 -3.566 4.426 1 96.94 173 ILE A N 1
ATOM 1433 C CA . ILE A 1 173 ? 6.754 -2.836 4.473 1 96.94 173 ILE A CA 1
ATOM 1434 C C . ILE A 1 173 ? 6.078 -2.893 3.104 1 96.94 173 ILE A C 1
ATOM 1436 O O . ILE A 1 173 ? 6.75 -2.854 2.07 1 96.94 173 ILE A O 1
ATOM 1440 N N . GLY A 1 174 ? 4.746 -2.967 3.166 1 97.88 174 GLY A N 1
ATOM 1441 C CA . GLY A 1 174 ? 4.008 -3.098 1.922 1 97.88 174 GLY A CA 1
ATOM 1442 C C . GLY A 1 174 ? 3.887 -4.535 1.449 1 97.88 174 GLY A C 1
ATOM 1443 O O . GLY A 1 174 ? 3.883 -5.461 2.26 1 97.88 174 GLY A O 1
ATOM 1444 N N . GLY A 1 175 ? 3.654 -4.656 0.14 1 98.19 175 GLY A N 1
ATOM 1445 C CA . GLY A 1 175 ? 3.42 -5.977 -0.423 1 98.19 175 GLY A CA 1
ATOM 1446 C C . GLY A 1 175 ? 2.025 -6.504 -0.145 1 98.19 175 GLY A C 1
ATOM 1447 O O . GLY A 1 175 ? 1.811 -7.719 -0.114 1 98.19 175 GLY A O 1
ATOM 1448 N N . ASP A 1 176 ? 1.144 -5.648 0.126 1 98.44 176 ASP A N 1
ATOM 1449 C CA . ASP A 1 176 ? -0.24 -6 0.43 1 98.44 176 ASP A CA 1
ATOM 1450 C C . ASP A 1 176 ? -1.062 -6.148 -0.848 1 98.44 176 ASP A C 1
ATOM 1452 O O . ASP A 1 176 ? -0.858 -5.41 -1.813 1 98.44 176 ASP A O 1
ATOM 1456 N N . SER A 1 177 ? -2 -7.055 -0.808 1 98.12 177 SER A N 1
ATOM 1457 C CA . SER A 1 177 ? -2.908 -7.238 -1.936 1 98.12 177 SER A CA 1
ATOM 1458 C C . SER A 1 177 ? -4.133 -6.336 -1.814 1 98.12 177 SER A C 1
ATOM 1460 O O . SER A 1 177 ? -4.766 -6.281 -0.759 1 98.12 177 SER A O 1
ATOM 1462 N N . VAL A 1 178 ? -4.449 -5.672 -2.891 1 98.06 178 VAL A N 1
ATOM 1463 C CA . VAL A 1 178 ? -5.574 -4.742 -2.951 1 98.06 178 VAL A CA 1
ATOM 1464 C C . VAL A 1 178 ? -6.562 -5.199 -4.023 1 98.06 178 VAL A C 1
ATOM 1466 O O . VAL A 1 178 ? -6.164 -5.539 -5.137 1 98.06 178 VAL A O 1
ATOM 1469 N N . ILE A 1 179 ? -7.832 -5.277 -3.668 1 97.38 179 ILE A N 1
ATOM 1470 C CA . ILE A 1 179 ? -8.914 -5.512 -4.617 1 97.38 179 ILE A CA 1
ATOM 1471 C C . ILE A 1 179 ? -9.812 -4.281 -4.691 1 97.38 179 ILE A C 1
ATOM 1473 O O . ILE A 1 179 ? -10.141 -3.684 -3.664 1 97.38 179 ILE A O 1
ATOM 1477 N N . ALA A 1 180 ? -10.172 -3.877 -5.902 1 97.12 180 ALA A N 1
ATOM 1478 C CA . ALA A 1 180 ? -11.008 -2.695 -6.078 1 97.12 180 ALA A CA 1
ATOM 1479 C C . ALA A 1 180 ? -12.094 -2.945 -7.121 1 97.12 180 ALA A C 1
ATOM 1481 O O . ALA A 1 180 ? -11.828 -3.516 -8.18 1 97.12 180 ALA A O 1
ATOM 1482 N N . THR A 1 181 ? -13.297 -2.518 -6.773 1 94.19 181 THR A N 1
ATOM 1483 C CA . THR A 1 181 ? -14.398 -2.635 -7.727 1 94.19 181 THR A CA 1
ATOM 1484 C C . THR A 1 181 ? -14.203 -1.668 -8.891 1 94.19 181 THR A C 1
ATOM 1486 O O . THR A 1 181 ? -14.609 -1.962 -10.023 1 94.19 181 THR A O 1
ATOM 1489 N N . ASN A 1 182 ? -13.641 -0.559 -8.555 1 92.94 182 ASN A N 1
ATOM 1490 C CA . ASN A 1 182 ? -13.227 0.427 -9.547 1 92.94 182 ASN A CA 1
ATOM 1491 C C . ASN A 1 182 ? -12.07 1.279 -9.031 1 92.94 182 ASN A C 1
ATOM 1493 O O . ASN A 1 182 ? -11.539 1.03 -7.949 1 92.94 182 ASN A O 1
ATOM 1497 N N . GLU A 1 183 ? -11.688 2.27 -9.758 1 90.38 183 GLU A N 1
ATOM 1498 C CA . GLU A 1 183 ? -10.469 3.029 -9.477 1 90.38 183 GLU A CA 1
ATOM 1499 C C . GLU A 1 183 ? -10.617 3.838 -8.188 1 90.38 183 GLU A C 1
ATOM 1501 O O . GLU A 1 183 ? -9.617 4.246 -7.59 1 90.38 183 GLU A O 1
ATOM 1506 N N . THR A 1 184 ? -11.82 4.086 -7.73 1 90.62 184 THR A N 1
ATOM 1507 C CA . THR A 1 184 ? -12.008 4.992 -6.602 1 90.62 184 THR A CA 1
ATOM 1508 C C . THR A 1 184 ? -12.57 4.25 -5.395 1 90.62 184 THR A C 1
ATOM 1510 O O . THR A 1 184 ? -12.781 4.844 -4.336 1 90.62 184 THR A O 1
ATOM 1513 N N . TYR A 1 185 ? -12.781 2.953 -5.562 1 94.12 185 TYR A N 1
ATOM 1514 C CA . TYR A 1 185 ? -13.367 2.195 -4.465 1 94.12 185 TYR A CA 1
ATOM 1515 C C . TYR A 1 185 ? -12.578 0.921 -4.195 1 94.12 185 TYR A C 1
ATOM 1517 O O . TYR A 1 185 ? -12.742 -0.081 -4.895 1 94.12 185 TYR A O 1
ATOM 1525 N N . ILE A 1 186 ? -11.844 0.944 -3.123 1 96.88 186 ILE A N 1
ATOM 1526 C CA . ILE A 1 186 ? -11.086 -0.212 -2.66 1 96.88 186 ILE A CA 1
ATOM 1527 C C . ILE A 1 186 ? -11.984 -1.109 -1.809 1 96.88 186 ILE A C 1
ATOM 1529 O O . ILE A 1 186 ? -12.531 -0.668 -0.795 1 96.88 186 ILE A O 1
ATOM 1533 N N . SER A 1 187 ? -12.117 -2.363 -2.189 1 96.12 187 SER A N 1
ATOM 1534 C CA . SER A 1 187 ? -13.078 -3.238 -1.525 1 96.12 187 SER A CA 1
ATOM 1535 C C . SER A 1 187 ? -12.383 -4.18 -0.546 1 96.12 187 SER A C 1
ATOM 1537 O O . SER A 1 187 ? -13.023 -4.734 0.35 1 96.12 187 SER A O 1
ATOM 1539 N N . LYS A 1 188 ? -11.094 -4.348 -0.766 1 96.44 188 LYS A N 1
ATOM 1540 C CA . LYS A 1 188 ? -10.406 -5.285 0.112 1 96.44 188 LYS A CA 1
ATOM 1541 C C . LYS A 1 188 ? -8.906 -4.984 0.17 1 96.44 188 LYS A C 1
ATOM 1543 O O . LYS A 1 188 ? -8.297 -4.641 -0.845 1 96.44 188 LYS A O 1
ATOM 1548 N N . VAL A 1 189 ? -8.32 -5.102 1.331 1 97.75 189 VAL A N 1
ATOM 1549 C CA . VAL A 1 189 ? -6.879 -5.078 1.566 1 97.75 189 VAL A CA 1
ATOM 1550 C C . VAL A 1 189 ? -6.48 -6.254 2.453 1 97.75 189 VAL A C 1
ATOM 1552 O O . VAL A 1 189 ? -7.074 -6.469 3.516 1 97.75 189 VAL A O 1
ATOM 1555 N N . THR A 1 190 ? -5.57 -7.031 1.97 1 96.88 190 THR A N 1
ATOM 1556 C CA . THR A 1 190 ? -5.141 -8.203 2.723 1 96.88 190 THR A CA 1
ATOM 1557 C C . THR A 1 190 ? -3.646 -8.453 2.535 1 96.88 190 THR A C 1
ATOM 1559 O O . THR A 1 190 ? -3.027 -7.887 1.631 1 96.88 190 THR A O 1
ATOM 1562 N N . ARG A 1 191 ? -3.119 -9.305 3.459 1 97.62 191 ARG A N 1
ATOM 1563 C CA . ARG A 1 191 ? -1.685 -9.578 3.447 1 97.62 191 ARG A CA 1
ATOM 1564 C C . ARG A 1 191 ? -1.408 -11.07 3.559 1 97.62 191 ARG A C 1
ATOM 1566 O O . ARG A 1 191 ? -1.963 -11.75 4.426 1 97.62 191 ARG A O 1
ATOM 1573 N N . LEU A 1 192 ? -0.574 -11.508 2.645 1 98.19 192 LEU A N 1
ATOM 1574 C CA . LEU A 1 192 ? 0.015 -12.836 2.828 1 98.19 192 LEU A CA 1
ATOM 1575 C C . LEU A 1 192 ? 1.203 -12.773 3.781 1 98.19 192 LEU A C 1
ATOM 1577 O O . LEU A 1 192 ? 2.143 -12 3.561 1 98.19 192 LEU A O 1
ATOM 1581 N N . ALA A 1 193 ? 1.188 -13.617 4.789 1 96.81 193 ALA A N 1
ATOM 1582 C CA . ALA A 1 193 ? 2.199 -13.445 5.828 1 96.81 193 ALA A CA 1
ATOM 1583 C C . ALA A 1 193 ? 2.93 -14.758 6.102 1 96.81 193 ALA A C 1
ATOM 1585 O O . ALA A 1 193 ? 4.039 -14.758 6.641 1 96.81 193 ALA A O 1
ATOM 1586 N N . THR A 1 194 ? 2.301 -15.859 5.75 1 97 194 THR A N 1
ATOM 1587 C CA . THR A 1 194 ? 2.865 -17.172 6.023 1 97 194 THR A CA 1
ATOM 1588 C C . THR A 1 194 ? 3.07 -17.953 4.727 1 97 194 THR A C 1
ATOM 1590 O O . THR A 1 194 ? 2.24 -17.891 3.818 1 97 194 THR A O 1
ATOM 1593 N N . PRO A 1 195 ? 4.188 -18.75 4.711 1 98.44 195 PRO A N 1
ATOM 1594 C CA . PRO A 1 195 ? 4.473 -19.484 3.477 1 98.44 195 PRO A CA 1
ATOM 1595 C C . PRO A 1 195 ? 3.283 -20.297 2.988 1 98.44 195 PRO A C 1
ATOM 1597 O O . PRO A 1 195 ? 2.598 -20.938 3.789 1 98.44 195 PRO A O 1
ATOM 1600 N N . LEU A 1 196 ? 3.016 -20.219 1.69 1 98.69 196 LEU A N 1
ATOM 1601 C CA . LEU A 1 196 ? 2.057 -21.016 0.928 1 98.69 196 LEU A CA 1
ATOM 1602 C C . LEU A 1 196 ? 0.654 -20.422 1.041 1 98.69 196 LEU A C 1
ATOM 1604 O O . LEU A 1 196 ? -0.277 -20.891 0.383 1 98.69 196 LEU A O 1
ATOM 1608 N N . GLN A 1 197 ? 0.507 -19.406 1.933 1 98.56 197 GLN A N 1
ATOM 1609 C CA . GLN A 1 197 ? -0.727 -18.641 1.779 1 98.56 197 GLN A CA 1
ATOM 1610 C C . GLN A 1 197 ? -0.881 -18.125 0.351 1 98.56 197 GLN A C 1
ATOM 1612 O O . GLN A 1 197 ? 0.093 -17.688 -0.267 1 98.56 197 GLN A O 1
ATOM 1617 N N . THR A 1 198 ? -2.131 -18.219 -0.153 1 98.5 198 THR A N 1
ATOM 1618 C CA . THR A 1 198 ? -2.32 -17.953 -1.576 1 98.5 198 THR A CA 1
ATOM 1619 C C . THR A 1 198 ? -3.584 -17.141 -1.812 1 98.5 198 THR A C 1
ATOM 1621 O O . THR A 1 198 ? -4.594 -17.328 -1.133 1 98.5 198 THR A O 1
ATOM 1624 N N . TYR A 1 199 ? -3.439 -16.25 -2.764 1 98 199 TYR A N 1
ATOM 1625 C CA . TYR A 1 199 ? -4.617 -15.602 -3.336 1 98 199 TYR A CA 1
ATOM 1626 C C . TYR A 1 199 ? -4.832 -16.047 -4.777 1 98 199 TYR A C 1
ATOM 1628 O O . TYR A 1 199 ? -3.875 -16.156 -5.551 1 98 199 TYR A O 1
ATOM 1636 N N . ALA A 1 200 ? -6.078 -16.312 -5.117 1 97.81 200 ALA A N 1
ATOM 1637 C CA . ALA A 1 200 ? -6.484 -16.484 -6.508 1 97.81 200 ALA A CA 1
ATOM 1638 C C . ALA A 1 200 ? -7.332 -15.312 -6.988 1 97.81 200 ALA A C 1
ATOM 1640 O O . ALA A 1 200 ? -8.188 -14.812 -6.254 1 97.81 200 ALA A O 1
ATOM 1641 N N . VAL A 1 201 ? -7.055 -14.875 -8.203 1 97.31 201 VAL A N 1
ATOM 1642 C CA . VAL A 1 201 ? -7.824 -13.766 -8.75 1 97.31 201 VAL A CA 1
ATOM 1643 C C . VAL A 1 201 ? -8.25 -14.086 -10.18 1 97.31 201 VAL A C 1
ATOM 1645 O O . VAL A 1 201 ? -7.574 -14.844 -10.883 1 97.31 201 VAL A O 1
ATOM 1648 N N . ASN A 1 202 ? -9.398 -13.594 -10.562 1 96.81 202 ASN A N 1
ATOM 1649 C CA . ASN A 1 202 ? -9.812 -13.609 -11.961 1 96.81 202 ASN A CA 1
ATOM 1650 C C . ASN A 1 202 ? -9.945 -12.195 -12.523 1 96.81 202 ASN A C 1
ATOM 1652 O O . ASN A 1 202 ? -9.281 -11.273 -12.055 1 96.81 202 ASN A O 1
ATOM 1656 N N . GLN A 1 203 ? -10.734 -12 -13.539 1 95.5 203 GLN A N 1
ATOM 1657 C CA . GLN A 1 203 ? -10.727 -10.727 -14.25 1 95.5 203 GLN A CA 1
ATOM 1658 C C . GLN A 1 203 ? -11.914 -9.852 -13.828 1 95.5 203 GLN A C 1
ATOM 1660 O O . GLN A 1 203 ? -12.234 -8.867 -14.492 1 95.5 203 GLN A O 1
ATOM 1665 N N . LYS A 1 204 ? -12.523 -10.227 -12.812 1 95.19 204 LYS A N 1
ATOM 1666 C CA . LYS A 1 204 ? -13.758 -9.547 -12.438 1 95.19 204 LYS A CA 1
ATOM 1667 C C . LYS A 1 204 ? -13.469 -8.156 -11.891 1 95.19 204 LYS A C 1
ATOM 1669 O O . LYS A 1 204 ? -14.141 -7.188 -12.258 1 95.19 204 LYS A O 1
ATOM 1674 N N . TYR A 1 205 ? -12.484 -8.047 -10.961 1 95.62 205 TYR A N 1
ATOM 1675 C CA . TYR A 1 205 ? -12.188 -6.777 -10.305 1 95.62 205 TYR A CA 1
ATOM 1676 C C . TYR A 1 205 ? -10.742 -6.363 -10.539 1 95.62 205 TYR A C 1
ATOM 1678 O O . TYR A 1 205 ? -9.93 -7.16 -11.016 1 95.62 205 TYR A O 1
ATOM 1686 N N . LEU A 1 206 ? -10.5 -5.102 -10.258 1 97.31 206 LEU A N 1
ATOM 1687 C CA . LEU A 1 206 ? -9.125 -4.605 -10.289 1 97.31 206 LEU A CA 1
ATOM 1688 C C . LEU A 1 206 ? -8.344 -5.09 -9.07 1 97.31 206 LEU A C 1
ATOM 1690 O O . LEU A 1 206 ? -8.93 -5.316 -8.008 1 97.31 206 LEU A O 1
ATOM 1694 N N . HIS A 1 207 ? -7.098 -5.273 -9.266 1 97.75 207 HIS A N 1
ATOM 1695 C CA . HIS A 1 207 ? -6.273 -5.641 -8.117 1 97.75 207 HIS A CA 1
ATOM 1696 C C . HIS A 1 207 ? -4.879 -5.023 -8.227 1 97.75 207 HIS A C 1
ATOM 1698 O O . HIS A 1 207 ? -4.488 -4.543 -9.289 1 97.75 207 HIS A O 1
ATOM 1704 N N . ALA A 1 208 ? -4.16 -5.012 -7.137 1 97.69 208 ALA A N 1
ATOM 1705 C CA . ALA A 1 208 ? -2.795 -4.496 -7.055 1 97.69 208 ALA A CA 1
ATOM 1706 C C . ALA A 1 208 ? -2.039 -5.133 -5.891 1 97.69 208 ALA A C 1
ATOM 1708 O O . ALA A 1 208 ? -2.648 -5.73 -5 1 97.69 208 ALA A O 1
ATOM 1709 N N . VAL A 1 209 ? -0.783 -5.094 -5.996 1 98 209 VAL A N 1
ATOM 1710 C CA . VAL A 1 209 ? 0.1 -5.293 -4.852 1 98 209 VAL A CA 1
ATOM 1711 C C . VAL A 1 209 ? 0.831 -3.99 -4.531 1 98 209 VAL A C 1
ATOM 1713 O O . VAL A 1 209 ? 1.381 -3.344 -5.426 1 98 209 VAL A O 1
ATOM 1716 N N . THR A 1 210 ? 0.775 -3.611 -3.283 1 98.56 210 THR A N 1
ATOM 1717 C CA . THR A 1 210 ? 1.387 -2.336 -2.928 1 98.56 210 THR A CA 1
ATOM 1718 C C . THR A 1 210 ? 2.908 -2.428 -3.002 1 98.56 210 THR A C 1
ATOM 1720 O O . THR A 1 210 ? 3.484 -3.49 -2.764 1 98.56 210 THR A O 1
ATOM 1723 N N . PRO A 1 211 ? 3.592 -1.299 -3.355 1 98.38 211 PRO A N 1
ATOM 1724 C CA . PRO A 1 211 ? 5.055 -1.312 -3.389 1 98.38 211 PRO A CA 1
ATOM 1725 C C . PRO A 1 211 ? 5.672 -1.605 -2.023 1 98.38 211 PRO A C 1
ATOM 1727 O O . PRO A 1 211 ? 4.984 -1.53 -1.001 1 98.38 211 PRO A O 1
ATOM 1730 N N . MET A 1 212 ? 6.945 -1.959 -2.094 1 98.44 212 MET A N 1
ATOM 1731 C CA . MET A 1 212 ? 7.555 -2.455 -0.865 1 98.44 212 MET A CA 1
ATOM 1732 C C . MET A 1 212 ? 8.805 -1.651 -0.516 1 98.44 212 MET A C 1
ATOM 1734 O O . MET A 1 212 ? 9.586 -1.302 -1.398 1 98.44 212 MET A O 1
ATOM 1738 N N . GLY A 1 213 ? 8.906 -1.314 0.717 1 97.94 213 GLY A N 1
ATOM 1739 C CA . GLY A 1 213 ? 10.117 -0.798 1.339 1 97.94 213 GLY A CA 1
ATOM 1740 C C . GLY A 1 213 ? 10.578 -1.625 2.523 1 97.94 213 GLY A C 1
ATOM 1741 O O . GLY A 1 213 ? 10.219 -2.797 2.65 1 97.94 213 GLY A O 1
ATOM 1742 N N . LYS A 1 214 ? 11.461 -1.017 3.334 1 96.81 214 LYS A N 1
ATOM 1743 C CA . LYS A 1 214 ? 11.945 -1.697 4.531 1 96.81 214 LYS A CA 1
ATOM 1744 C C . LYS A 1 214 ? 11.883 -0.782 5.75 1 96.81 214 LYS A C 1
ATOM 1746 O O . LYS A 1 214 ? 12.039 0.434 5.629 1 96.81 214 LYS A O 1
ATOM 1751 N N . ARG A 1 215 ? 11.758 -1.4 6.871 1 94.88 215 ARG A N 1
ATOM 1752 C CA . ARG A 1 215 ? 11.672 -0.668 8.133 1 94.88 215 ARG A CA 1
ATOM 1753 C C . ARG A 1 215 ? 13.062 -0.269 8.617 1 94.88 215 ARG A C 1
ATOM 1755 O O . ARG A 1 215 ? 13.195 0.6 9.484 1 94.88 215 ARG A O 1
ATOM 1762 N N . ASP A 1 216 ? 14.07 -0.983 8.188 1 94.94 216 ASP A N 1
ATOM 1763 C CA . ASP A 1 216 ? 15.445 -0.75 8.617 1 94.94 216 ASP A CA 1
ATOM 1764 C C . ASP A 1 216 ? 16.438 -1.073 7.496 1 94.94 216 ASP A C 1
ATOM 1766 O O . ASP A 1 216 ? 16.031 -1.295 6.352 1 94.94 216 ASP A O 1
ATOM 1770 N N . GLU A 1 217 ? 17.719 -1.062 7.832 1 94.38 217 GLU A N 1
ATOM 1771 C CA . GLU A 1 217 ? 18.734 -1.183 6.805 1 94.38 217 GLU A CA 1
ATOM 1772 C C . GLU A 1 217 ? 19.125 -2.643 6.57 1 94.38 217 GLU A C 1
ATOM 1774 O O . GLU A 1 217 ? 19.953 -2.943 5.707 1 94.38 217 GLU A O 1
ATOM 1779 N N . GLU A 1 218 ? 18.547 -3.572 7.289 1 96.31 218 GLU A N 1
ATOM 1780 C CA . GLU A 1 218 ? 18.844 -4.988 7.121 1 96.31 218 GLU A CA 1
ATOM 1781 C C . GLU A 1 218 ? 18.25 -5.535 5.832 1 96.31 218 GLU A C 1
ATOM 1783 O O . GLU A 1 218 ? 17.203 -5.047 5.367 1 96.31 218 GLU A O 1
ATOM 1788 N N . PRO A 1 219 ? 18.922 -6.48 5.289 1 95.75 219 PRO A N 1
ATOM 1789 C CA . PRO A 1 219 ? 18.328 -7.074 4.09 1 95.75 219 PRO A CA 1
ATOM 1790 C C . PRO A 1 219 ? 16.922 -7.621 4.336 1 95.75 219 PRO A C 1
ATOM 1792 O O . PRO A 1 219 ? 16.641 -8.117 5.43 1 95.75 219 PRO A O 1
ATOM 1795 N N . GLY A 1 220 ? 16.047 -7.461 3.379 1 97.44 220 GLY A N 1
ATOM 1796 C CA . GLY A 1 220 ? 14.688 -7.961 3.426 1 97.44 220 GLY A CA 1
ATOM 1797 C C . GLY A 1 220 ? 14.117 -8.266 2.055 1 97.44 220 GLY A C 1
ATOM 1798 O O . GLY A 1 220 ? 14.523 -7.664 1.059 1 97.44 220 GLY A O 1
ATOM 1799 N N . PHE A 1 221 ? 13.203 -9.242 2.037 1 98.38 221 PHE A N 1
ATOM 1800 C CA . PHE A 1 221 ? 12.641 -9.609 0.739 1 98.38 221 PHE A CA 1
ATOM 1801 C C . PHE A 1 221 ? 11.281 -10.266 0.9 1 98.38 221 PHE A C 1
ATOM 1803 O O . PHE A 1 221 ? 10.898 -10.664 2.004 1 98.38 221 PHE A O 1
ATOM 1810 N N . ARG A 1 222 ? 10.547 -10.281 -0.161 1 98.75 222 ARG A N 1
ATOM 1811 C CA . ARG A 1 222 ? 9.305 -11.016 -0.355 1 98.75 222 ARG A CA 1
ATOM 1812 C C . ARG A 1 222 ? 9.391 -11.93 -1.572 1 98.75 222 ARG A C 1
ATOM 1814 O O . ARG A 1 222 ? 9.578 -11.461 -2.695 1 98.75 222 ARG A O 1
ATOM 1821 N N . ASP A 1 223 ? 9.289 -13.234 -1.315 1 98.81 223 ASP A N 1
ATOM 1822 C CA . ASP A 1 223 ? 9.359 -14.234 -2.375 1 98.81 223 ASP A CA 1
ATOM 1823 C C . ASP A 1 223 ? 7.961 -14.719 -2.766 1 98.81 223 ASP A C 1
ATOM 1825 O O . ASP A 1 223 ? 7.211 -15.211 -1.921 1 98.81 223 ASP A O 1
ATOM 1829 N N . ILE A 1 224 ? 7.703 -14.648 -4.078 1 98.81 224 ILE A N 1
ATOM 1830 C CA . ILE A 1 224 ? 6.367 -14.961 -4.574 1 98.81 224 ILE A CA 1
ATOM 1831 C C . ILE A 1 224 ? 6.469 -15.898 -5.777 1 98.81 224 ILE A C 1
ATOM 1833 O O . ILE A 1 224 ? 7.352 -15.734 -6.621 1 98.81 224 ILE A O 1
ATOM 1837 N N . VAL A 1 225 ? 5.559 -16.828 -5.812 1 98.69 225 VAL A N 1
ATOM 1838 C CA . VAL A 1 225 ? 5.32 -17.609 -7.023 1 98.69 225 VAL A CA 1
ATOM 1839 C C . VAL A 1 225 ? 3.971 -17.234 -7.625 1 98.69 225 VAL A C 1
ATOM 1841 O O . VAL A 1 225 ? 2.947 -17.266 -6.938 1 98.69 225 VAL A O 1
ATOM 1844 N N . ILE A 1 226 ? 3.99 -16.859 -8.859 1 98.44 226 ILE A N 1
ATOM 1845 C CA . ILE A 1 226 ? 2.748 -16.609 -9.586 1 98.44 226 ILE A CA 1
ATOM 1846 C C . ILE A 1 226 ? 2.545 -17.703 -10.633 1 98.44 226 ILE A C 1
ATOM 1848 O O . ILE A 1 226 ? 3.455 -18 -11.414 1 98.44 226 ILE A O 1
ATOM 1852 N N . ILE A 1 227 ? 1.434 -18.328 -10.609 1 97.88 227 ILE A N 1
ATOM 1853 C CA . ILE A 1 227 ? 1.033 -19.297 -11.617 1 97.88 227 ILE A CA 1
ATOM 1854 C C . ILE A 1 227 ? -0.27 -18.844 -12.273 1 97.88 227 ILE A C 1
ATOM 1856 O O . ILE A 1 227 ? -1.282 -18.656 -11.602 1 97.88 227 ILE A O 1
ATOM 1860 N N . ASP A 1 228 ? -0.25 -18.672 -13.547 1 97.12 228 ASP A N 1
ATOM 1861 C CA . ASP A 1 228 ? -1.462 -18.219 -14.211 1 97.12 228 ASP A CA 1
ATOM 1862 C C . ASP A 1 228 ? -1.777 -19.078 -15.438 1 97.12 228 ASP A C 1
ATOM 1864 O O . ASP A 1 228 ? -0.935 -19.859 -15.883 1 97.12 228 ASP A O 1
ATOM 1868 N N . PHE A 1 229 ? -2.986 -19.094 -15.898 1 96.31 229 PHE A N 1
ATOM 1869 C CA . PHE A 1 229 ? -3.514 -19.906 -16.984 1 96.31 229 PHE A CA 1
ATOM 1870 C C . PHE A 1 229 ? -4.23 -19.047 -18.016 1 96.31 229 PHE A C 1
ATOM 1872 O O . PHE A 1 229 ? -5.035 -18.172 -17.656 1 96.31 229 PHE A O 1
ATOM 1879 N N . MET A 1 230 ? -3.977 -19.297 -19.281 1 94.88 230 MET A N 1
ATOM 1880 C CA . MET A 1 230 ? -4.664 -18.547 -20.328 1 94.88 230 MET A CA 1
ATOM 1881 C C . MET A 1 230 ? -4.727 -19.359 -21.625 1 94.88 230 MET A C 1
ATOM 1883 O O . MET A 1 230 ? -3.748 -20 -22 1 94.88 230 MET A O 1
ATOM 1887 N N . ASN A 1 231 ? -5.867 -19.375 -22.234 1 93.31 231 ASN A N 1
ATOM 1888 C CA . ASN A 1 231 ? -5.984 -19.875 -23.594 1 93.31 231 ASN A CA 1
ATOM 1889 C C . ASN A 1 231 ? -5.582 -18.828 -24.625 1 93.31 231 ASN A C 1
ATOM 1891 O O . ASN A 1 231 ? -6.164 -17.734 -24.672 1 93.31 231 ASN A O 1
ATOM 1895 N N . LYS A 1 232 ? -4.574 -19.078 -25.281 1 85.94 232 LYS A N 1
ATOM 1896 C CA . LYS A 1 232 ? -4.066 -18.125 -26.281 1 85.94 232 LYS A CA 1
ATOM 1897 C C . LYS A 1 232 ? -4.59 -18.453 -27.672 1 85.94 232 LYS A C 1
ATOM 1899 O O . LYS A 1 232 ? -4.758 -19.625 -28.016 1 85.94 232 LYS A O 1
ATOM 1904 N N . ASP A 1 233 ? -4.98 -17.375 -28.359 1 74.44 233 ASP A N 1
ATOM 1905 C CA . ASP A 1 233 ? -5.422 -17.547 -29.734 1 74.44 233 ASP A CA 1
ATOM 1906 C C . ASP A 1 233 ? -4.309 -18.156 -30.594 1 74.44 233 ASP A C 1
ATOM 1908 O O . ASP A 1 233 ? -3.184 -17.656 -30.594 1 74.44 233 ASP A O 1
ATOM 1912 N N . PRO A 1 234 ? -4.605 -19.25 -31.25 1 62.75 234 PRO A N 1
ATOM 1913 C CA . PRO A 1 234 ? -3.613 -19.922 -32.094 1 62.75 234 PRO A CA 1
ATOM 1914 C C . PRO A 1 234 ? -2.963 -18.969 -33.094 1 62.75 234 PRO A C 1
ATOM 1916 O O . PRO A 1 234 ? -1.794 -19.141 -33.438 1 62.75 234 PRO A O 1
ATOM 1919 N N . ASN A 1 235 ? -3.707 -17.922 -33.469 1 59.91 235 ASN A N 1
ATOM 1920 C CA . ASN A 1 235 ? -3.176 -17 -34.469 1 59.91 235 ASN A CA 1
ATOM 1921 C C . ASN A 1 235 ? -2.148 -16.047 -33.875 1 59.91 235 ASN A C 1
ATOM 1923 O O . ASN A 1 235 ? -1.216 -15.609 -34.531 1 59.91 235 ASN A O 1
ATOM 1927 N N . GLU A 1 236 ? -2.268 -15.805 -32.656 1 56.53 236 GLU A N 1
ATOM 1928 C CA . GLU A 1 236 ? -1.312 -14.93 -32 1 56.53 236 GLU A CA 1
ATOM 1929 C C . GLU A 1 236 ? 0.035 -15.617 -31.812 1 56.53 236 GLU A C 1
ATOM 1931 O O . GLU A 1 236 ? 1.085 -14.984 -31.891 1 56.53 236 GLU A O 1
ATOM 1936 N N . ARG A 1 237 ? 0.01 -16.875 -31.734 1 53.44 237 ARG A N 1
ATOM 1937 C CA . ARG A 1 237 ? 1.211 -17.703 -31.625 1 53.44 237 ARG A CA 1
ATOM 1938 C C . ARG A 1 237 ? 2.021 -17.672 -32.906 1 53.44 237 ARG A C 1
ATOM 1940 O O . ARG A 1 237 ? 3.252 -17.641 -32.875 1 53.44 237 ARG A O 1
ATOM 1947 N N . LEU A 1 238 ? 1.26 -17.734 -33.906 1 49.69 238 LEU A N 1
ATOM 1948 C CA . LEU A 1 238 ? 1.906 -17.688 -35.219 1 49.69 238 LEU A CA 1
ATOM 1949 C C . LEU A 1 238 ? 2.652 -16.375 -35.406 1 49.69 238 LEU A C 1
ATOM 1951 O O . LEU A 1 238 ? 3.76 -16.359 -35.969 1 49.69 238 LEU A O 1
ATOM 1955 N N . ILE A 1 239 ? 2.051 -15.461 -34.875 1 47.97 239 ILE A N 1
ATOM 1956 C CA . ILE A 1 239 ? 2.67 -14.148 -35.062 1 47.97 239 ILE A CA 1
ATOM 1957 C C . ILE A 1 239 ? 3.934 -14.047 -34.219 1 47.97 239 ILE A C 1
ATOM 1959 O O . ILE A 1 239 ? 4.977 -13.594 -34.688 1 47.97 239 ILE A O 1
ATOM 1963 N N . LYS A 1 240 ? 3.898 -14.539 -33.125 1 53.41 240 LYS A N 1
ATOM 1964 C CA . LYS A 1 240 ? 5.074 -14.484 -32.25 1 53.41 240 LYS A CA 1
ATOM 1965 C C . LYS A 1 240 ? 6.18 -15.398 -32.781 1 53.41 240 LYS A C 1
ATOM 1967 O O . LYS A 1 240 ? 7.359 -15.039 -32.75 1 53.41 240 LYS A O 1
ATOM 1972 N N . PHE A 1 241 ? 5.785 -16.562 -33.312 1 49.03 241 PHE A N 1
ATOM 1973 C CA . PHE A 1 241 ? 6.734 -17.469 -33.938 1 49.03 241 PHE A CA 1
ATOM 1974 C C . PHE A 1 241 ? 7.379 -16.812 -35.156 1 49.03 241 PHE A C 1
ATOM 1976 O O . PHE A 1 241 ? 8.594 -16.938 -35.375 1 49.03 241 PHE A O 1
ATOM 1983 N N . MET A 1 242 ? 6.582 -16.141 -35.812 1 48.78 242 MET A N 1
ATOM 1984 C CA . MET A 1 242 ? 7.121 -15.477 -36.969 1 48.78 242 MET A CA 1
ATOM 1985 C C . MET A 1 242 ? 8.086 -14.359 -36.562 1 48.78 242 MET A C 1
ATOM 1987 O O . MET A 1 242 ? 9.133 -14.188 -37.188 1 48.78 242 MET A O 1
ATOM 1991 N N . MET A 1 243 ? 7.734 -13.773 -35.562 1 49.81 243 MET A N 1
ATOM 1992 C CA . MET A 1 243 ? 8.617 -12.703 -35.125 1 49.81 243 MET A CA 1
ATOM 1993 C C . MET A 1 243 ? 9.914 -13.273 -34.531 1 49.81 243 MET A C 1
ATOM 1995 O O . MET A 1 243 ? 10.992 -12.719 -34.75 1 49.81 243 MET A O 1
ATOM 1999 N N . PHE A 1 244 ? 9.844 -14.391 -33.906 1 48.72 244 PHE A N 1
ATOM 2000 C CA . PHE A 1 244 ? 11.008 -15.109 -33.438 1 48.72 244 PHE A CA 1
ATOM 2001 C C . PHE A 1 244 ? 11.898 -15.547 -34.594 1 48.72 244 PHE A C 1
ATOM 2003 O O . PHE A 1 244 ? 13.117 -15.422 -34.531 1 48.72 244 PHE A O 1
ATOM 2010 N N . LEU A 1 245 ? 11.266 -16.016 -35.562 1 48.69 245 LEU A N 1
ATOM 2011 C CA . LEU A 1 245 ? 12.016 -16.422 -36.75 1 48.69 245 LEU A CA 1
ATOM 2012 C C . LEU A 1 245 ? 12.688 -15.227 -37.406 1 48.69 245 LEU A C 1
ATOM 2014 O O . LEU A 1 245 ? 13.828 -15.32 -37.875 1 48.69 245 LEU A O 1
ATOM 2018 N N . LEU A 1 246 ? 12.055 -14.219 -37.312 1 48.59 246 LEU A N 1
ATOM 2019 C CA . LEU A 1 246 ? 12.609 -13.031 -37.969 1 48.59 246 LEU A CA 1
ATOM 2020 C C . LEU A 1 246 ? 13.781 -12.469 -37.156 1 48.59 246 LEU A C 1
ATOM 2022 O O . LEU A 1 246 ? 14.742 -11.961 -37.75 1 48.59 246 LEU A O 1
ATOM 2026 N N . ASP A 1 247 ? 13.602 -12.609 -36 1 46.22 247 ASP A N 1
ATOM 2027 C CA . ASP A 1 247 ? 14.688 -12.078 -35.188 1 46.22 247 ASP A CA 1
ATOM 2028 C C . ASP A 1 247 ? 15.898 -13.008 -35.188 1 46.22 247 ASP A C 1
ATOM 2030 O O . ASP A 1 247 ? 17 -12.594 -34.844 1 46.22 247 ASP A O 1
ATOM 2034 N N . HIS A 1 248 ? 15.68 -14.203 -35.531 1 49 248 HIS A N 1
ATOM 2035 C CA . HIS A 1 248 ? 16.781 -15.164 -35.594 1 49 248 HIS A CA 1
ATOM 2036 C C . HIS A 1 248 ? 17.125 -15.523 -37.031 1 49 248 HIS A C 1
ATOM 2038 O O . HIS A 1 248 ? 17.875 -16.469 -37.281 1 49 248 HIS A O 1
ATOM 2044 N N . MET A 1 249 ? 16.594 -14.797 -37.875 1 42.75 249 MET A N 1
ATOM 2045 C CA . MET A 1 249 ? 17.109 -14.836 -39.25 1 42.75 249 MET A CA 1
ATOM 2046 C C . MET A 1 249 ? 18.109 -13.703 -39.469 1 42.75 249 MET A C 1
ATOM 2048 O O . MET A 1 249 ? 17.984 -12.625 -38.906 1 42.75 249 MET A O 1
ATOM 2052 N N . MET B 1 1 ? 16.266 21.781 11.016 1 83.88 1 MET B N 1
ATOM 2053 C CA . MET B 1 1 ? 15.312 22.5 10.164 1 83.88 1 MET B CA 1
ATOM 2054 C C . MET B 1 1 ? 15.906 22.75 8.781 1 83.88 1 MET B C 1
ATOM 2056 O O . MET B 1 1 ? 15.32 22.359 7.77 1 83.88 1 MET B O 1
ATOM 2060 N N . ILE B 1 2 ? 17.109 23.156 8.703 1 79.62 2 ILE B N 1
ATOM 2061 C CA . ILE B 1 2 ? 17.734 23.5 7.434 1 79.62 2 ILE B CA 1
ATOM 2062 C C . ILE B 1 2 ? 17.844 22.25 6.555 1 79.62 2 ILE B C 1
ATOM 2064 O O . ILE B 1 2 ? 17.516 22.297 5.371 1 79.62 2 ILE B O 1
ATOM 2068 N N . GLN B 1 3 ? 18.25 21.172 7.156 1 84.56 3 GLN B N 1
ATOM 2069 C CA . GLN B 1 3 ? 18.391 19.938 6.395 1 84.56 3 GLN B CA 1
ATOM 2070 C C . GLN B 1 3 ? 17.031 19.469 5.871 1 84.56 3 GLN B C 1
ATOM 2072 O O . GLN B 1 3 ? 16.938 18.984 4.734 1 84.56 3 GLN B O 1
ATOM 2077 N N . THR B 1 4 ? 16.078 19.625 6.664 1 86.81 4 THR B N 1
ATOM 2078 C CA . THR B 1 4 ? 14.719 19.219 6.285 1 86.81 4 THR B CA 1
ATOM 2079 C C . THR B 1 4 ? 14.219 20.062 5.113 1 86.81 4 THR B C 1
ATOM 2081 O O . THR B 1 4 ? 13.656 19.531 4.16 1 86.81 4 THR B O 1
ATOM 2084 N N . LEU B 1 5 ? 14.469 21.312 5.199 1 89.06 5 LEU B N 1
ATOM 2085 C CA . LEU B 1 5 ? 14.031 22.219 4.145 1 89.06 5 LEU B CA 1
ATOM 2086 C C . LEU B 1 5 ? 14.773 21.953 2.844 1 89.06 5 LEU B C 1
ATOM 2088 O O . LEU B 1 5 ? 14.195 22.047 1.76 1 89.06 5 LEU B O 1
ATOM 2092 N N . THR B 1 6 ? 15.992 21.656 2.947 1 90.5 6 THR B N 1
ATOM 2093 C CA . THR B 1 6 ? 16.781 21.312 1.769 1 90.5 6 THR B CA 1
ATOM 2094 C C . THR B 1 6 ? 16.234 20.047 1.117 1 90.5 6 THR B C 1
ATOM 2096 O O . THR B 1 6 ? 16.094 19.984 -0.105 1 90.5 6 THR B O 1
ATOM 2099 N N . SER B 1 7 ? 15.953 19.094 1.968 1 90.94 7 SER B N 1
ATOM 2100 C CA . SER B 1 7 ? 15.383 17.859 1.456 1 90.94 7 SER B CA 1
ATOM 2101 C C . SER B 1 7 ? 14.047 18.109 0.772 1 90.94 7 SER B C 1
ATOM 2103 O O . SER B 1 7 ? 13.773 17.562 -0.298 1 90.94 7 SER B O 1
ATOM 2105 N N . LEU B 1 8 ? 13.281 18.859 1.41 1 93.19 8 LEU B N 1
ATOM 2106 C CA . LEU B 1 8 ? 11.969 19.188 0.856 1 93.19 8 LEU B CA 1
ATOM 2107 C C . LEU B 1 8 ? 12.102 19.875 -0.497 1 93.19 8 LEU B C 1
ATOM 2109 O O . LEU B 1 8 ? 11.367 19.547 -1.436 1 93.19 8 LEU B O 1
ATOM 2113 N N . LYS B 1 9 ? 12.992 20.75 -0.593 1 90.56 9 LYS B N 1
ATOM 2114 C CA . LYS B 1 9 ? 13.219 21.484 -1.833 1 90.56 9 LYS B CA 1
ATOM 2115 C C . LYS B 1 9 ? 13.789 20.578 -2.916 1 90.56 9 LYS B C 1
ATOM 2117 O O . LYS B 1 9 ? 13.312 20.594 -4.055 1 90.56 9 LYS B O 1
ATOM 2122 N N . ASP B 1 10 ? 14.711 19.703 -2.568 1 90.06 10 ASP B N 1
ATOM 2123 C CA . ASP B 1 10 ? 15.453 18.922 -3.543 1 90.06 10 ASP B CA 1
ATOM 2124 C C . ASP B 1 10 ? 14.703 17.625 -3.891 1 90.06 10 ASP B C 1
ATOM 2126 O O . ASP B 1 10 ? 14.688 17.203 -5.047 1 90.06 10 ASP B O 1
ATOM 2130 N N . ASP B 1 11 ? 14.047 17.078 -2.898 1 89.94 11 ASP B N 1
ATOM 2131 C CA . ASP B 1 11 ? 13.508 15.727 -3.064 1 89.94 11 ASP B CA 1
ATOM 2132 C C . ASP B 1 11 ? 11.984 15.75 -3.088 1 89.94 11 ASP B C 1
ATOM 2134 O O . ASP B 1 11 ? 11.344 14.734 -3.375 1 89.94 11 ASP B O 1
ATOM 2138 N N . GLY B 1 12 ? 11.422 16.922 -2.727 1 93 12 GLY B N 1
ATOM 2139 C CA . GLY B 1 12 ? 9.977 17.047 -2.689 1 93 12 GLY B CA 1
ATOM 2140 C C . GLY B 1 12 ? 9.344 16.375 -1.483 1 93 12 GLY B C 1
ATOM 2141 O O . GLY B 1 12 ? 8.117 16.297 -1.377 1 93 12 GLY B O 1
ATOM 2142 N N . PHE B 1 13 ? 10.188 15.844 -0.661 1 94.5 13 PHE B N 1
ATOM 2143 C CA . PHE B 1 13 ? 9.789 15.047 0.496 1 94.5 13 PHE B CA 1
ATOM 2144 C C . PHE B 1 13 ? 10.82 15.172 1.614 1 94.5 13 PHE B C 1
ATOM 2146 O O . PHE B 1 13 ? 12.023 15.242 1.353 1 94.5 13 PHE B O 1
ATOM 2153 N N . ALA B 1 14 ? 10.305 15.219 2.871 1 96.75 14 ALA B N 1
ATOM 2154 C CA . ALA B 1 14 ? 11.219 15.234 4.012 1 96.75 14 ALA B CA 1
ATOM 2155 C C . ALA B 1 14 ? 10.617 14.508 5.211 1 96.75 14 ALA B C 1
ATOM 2157 O O . ALA B 1 14 ? 9.414 14.633 5.477 1 96.75 14 ALA B O 1
ATOM 2158 N N . TYR B 1 15 ? 11.453 13.773 5.891 1 96.31 15 TYR B N 1
ATOM 2159 C CA . TYR B 1 15 ? 11.086 13.141 7.152 1 96.31 15 TYR B CA 1
ATOM 2160 C C . TYR B 1 15 ? 11.469 14.023 8.336 1 96.31 15 TYR B C 1
ATOM 2162 O O . TYR B 1 15 ? 12.562 14.586 8.375 1 96.31 15 TYR B O 1
ATOM 2170 N N . LEU B 1 16 ? 10.555 14.18 9.281 1 97.69 16 LEU B N 1
ATOM 2171 C CA . LEU B 1 16 ? 10.805 14.883 10.531 1 97.69 16 LEU B CA 1
ATOM 2172 C C . LEU B 1 16 ? 10.594 13.953 11.727 1 97.69 16 LEU B C 1
ATOM 2174 O O . LEU B 1 16 ? 9.508 13.398 11.898 1 97.69 16 LEU B O 1
ATOM 2178 N N . PRO B 1 17 ? 11.578 13.844 12.625 1 97.25 17 PRO B N 1
ATOM 2179 C CA . PRO B 1 17 ? 11.453 12.953 13.781 1 97.25 17 PRO B CA 1
ATOM 2180 C C . PRO B 1 17 ? 10.562 13.531 14.883 1 97.25 17 PRO B C 1
ATOM 2182 O O . PRO B 1 17 ? 10.336 14.75 14.922 1 97.25 17 PRO B O 1
ATOM 2185 N N . PRO B 1 18 ? 10.078 12.664 15.773 1 97.88 18 PRO B N 1
ATOM 2186 C CA . PRO B 1 18 ? 9.195 13.117 16.844 1 97.88 18 PRO B CA 1
ATOM 2187 C C . PRO B 1 18 ? 9.805 14.234 17.688 1 97.88 18 PRO B C 1
ATOM 2189 O O . PRO B 1 18 ? 9.109 15.18 18.062 1 97.88 18 PRO B O 1
ATOM 2192 N N . GLU B 1 19 ? 11.102 14.211 17.906 1 97 19 GLU B N 1
ATOM 2193 C CA . GLU B 1 19 ? 11.766 15.148 18.812 1 97 19 GLU B CA 1
ATOM 2194 C C . GLU B 1 19 ? 11.797 16.547 18.203 1 97 19 GLU B C 1
ATOM 2196 O O . GLU B 1 19 ? 11.992 17.531 18.922 1 97 19 GLU B O 1
ATOM 2201 N N . PHE B 1 20 ? 11.703 16.594 16.891 1 97.25 20 PHE B N 1
ATOM 2202 C CA . PHE B 1 20 ? 11.633 17.891 16.25 1 97.25 20 PHE B CA 1
ATOM 2203 C C . PHE B 1 20 ? 10.438 18.688 16.766 1 97.25 20 PHE B C 1
ATOM 2205 O O . PHE B 1 20 ? 10.516 19.906 16.891 1 97.25 20 PHE B O 1
ATOM 2212 N N . TYR B 1 21 ? 9.375 17.969 17.109 1 97.56 21 TYR B N 1
ATOM 2213 C CA . TYR B 1 21 ? 8.125 18.641 17.453 1 97.56 21 TYR B CA 1
ATOM 2214 C C . TYR B 1 21 ? 7.941 18.703 18.969 1 97.56 21 TYR B C 1
ATOM 2216 O O . TYR B 1 21 ? 7.492 19.719 19.516 1 97.56 21 TYR B O 1
ATOM 2224 N N . TYR B 1 22 ? 8.172 17.609 19.578 1 97.25 22 TYR B N 1
ATOM 2225 C CA . TYR B 1 22 ? 7.898 17.516 21.016 1 97.25 22 TYR B CA 1
ATOM 2226 C C . TYR B 1 22 ? 8.727 16.422 21.656 1 97.25 22 TYR B C 1
ATOM 2228 O O . TYR B 1 22 ? 8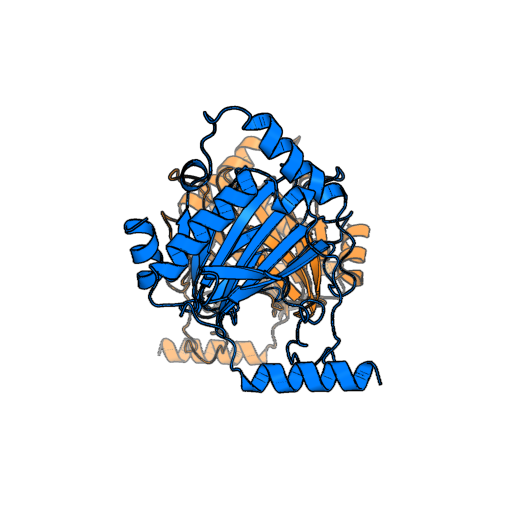.586 15.242 21.312 1 97.25 22 TYR B O 1
ATOM 2236 N N . ARG B 1 23 ? 9.547 16.781 22.594 1 96.44 23 ARG B N 1
ATOM 2237 C CA . ARG B 1 23 ? 10.461 15.812 23.188 1 96.44 23 ARG B CA 1
ATOM 2238 C C . ARG B 1 23 ? 9.75 14.969 24.234 1 96.44 23 ARG B C 1
ATOM 2240 O O . ARG B 1 23 ? 8.953 15.484 25.031 1 96.44 23 ARG B O 1
ATOM 2247 N N . GLN B 1 24 ? 10.086 13.727 24.219 1 93.69 24 GLN B N 1
ATOM 2248 C CA . GLN B 1 24 ? 9.5 12.805 25.188 1 93.69 24 GLN B CA 1
ATOM 2249 C C . GLN B 1 24 ? 9.883 13.188 26.625 1 93.69 24 GLN B C 1
ATOM 2251 O O . GLN B 1 24 ? 9.188 12.828 27.578 1 93.69 24 GLN B O 1
ATOM 2256 N N . THR B 1 25 ? 10.938 13.93 26.766 1 94.5 25 THR B N 1
ATOM 2257 C CA . THR B 1 25 ? 11.422 14.328 28.078 1 94.5 25 THR B CA 1
ATOM 2258 C C . THR B 1 25 ? 10.648 15.539 28.594 1 94.5 25 THR B C 1
ATOM 2260 O O . THR B 1 25 ? 10.805 15.938 29.75 1 94.5 25 THR B O 1
ATOM 2263 N N . THR B 1 26 ? 9.828 16.109 27.75 1 95.19 26 THR B N 1
ATOM 2264 C CA . THR B 1 26 ? 9.031 17.25 28.188 1 95.19 26 THR B CA 1
ATOM 2265 C C . THR B 1 26 ? 8.055 16.844 29.281 1 95.19 26 THR B C 1
ATOM 2267 O O . THR B 1 26 ? 7.398 15.805 29.188 1 95.19 26 THR B O 1
ATOM 2270 N N . SER B 1 27 ? 7.996 17.688 30.25 1 95.25 27 SER B N 1
ATOM 2271 C CA . SER B 1 27 ? 7.07 17.422 31.344 1 95.25 27 SER B CA 1
ATOM 2272 C C . SER B 1 27 ? 5.633 17.328 30.844 1 95.25 27 SER B C 1
ATOM 2274 O O . SER B 1 27 ? 5.168 18.188 30.094 1 95.25 27 SER B O 1
ATOM 2276 N N . GLY B 1 28 ? 4.941 16.141 31.172 1 97 28 GLY B N 1
ATOM 2277 C CA . GLY B 1 28 ? 3.543 15.953 30.812 1 97 28 GLY B CA 1
ATOM 2278 C C . GLY B 1 28 ? 3.355 15.273 29.469 1 97 28 GLY B C 1
ATOM 2279 O O . GLY B 1 28 ? 2.225 15.086 29.016 1 97 28 GLY B O 1
ATOM 2280 N N . TYR B 1 29 ? 4.465 14.93 28.891 1 97.12 29 TYR B N 1
ATOM 2281 C CA . TYR B 1 29 ? 4.414 14.352 27.547 1 97.12 29 TYR B CA 1
ATOM 2282 C C . TYR B 1 29 ? 3.402 13.211 27.484 1 97.12 29 TYR B C 1
ATOM 2284 O O . TYR B 1 29 ? 2.492 13.219 26.656 1 97.12 29 TYR B O 1
ATOM 2292 N N . PRO B 1 30 ? 3.451 12.242 28.422 1 97.5 30 PRO B N 1
ATOM 2293 C CA . PRO B 1 30 ? 2.5 11.133 28.297 1 97.5 30 PRO B CA 1
ATOM 2294 C C . PRO B 1 30 ? 1.046 11.594 28.391 1 97.5 30 PRO B C 1
ATOM 2296 O O . PRO B 1 30 ? 0.187 11.078 27.672 1 97.5 30 PRO B O 1
ATOM 2299 N N . ARG B 1 31 ? 0.826 12.547 29.203 1 98.06 31 ARG B N 1
ATOM 2300 C CA . ARG B 1 31 ? -0.529 13.062 29.375 1 98.06 31 ARG B CA 1
ATOM 2301 C C . ARG B 1 31 ? -0.986 13.836 28.141 1 98.06 31 ARG B C 1
ATOM 2303 O O . ARG B 1 31 ? -2.117 13.672 27.688 1 98.06 31 ARG B O 1
ATOM 2310 N N . HIS B 1 32 ? -0.128 14.688 27.641 1 98.38 32 HIS B N 1
ATOM 2311 C CA . HIS B 1 32 ? -0.448 15.477 26.453 1 98.38 32 HIS B CA 1
ATOM 2312 C C . HIS B 1 32 ? -0.757 14.57 25.266 1 98.38 32 HIS B C 1
ATOM 2314 O O . HIS B 1 32 ? -1.745 14.789 24.562 1 98.38 32 HIS B O 1
ATOM 2320 N N . LEU B 1 33 ? 0.037 13.547 25.141 1 98.56 33 LEU B N 1
ATOM 2321 C CA . LEU B 1 33 ? -0.149 12.617 24.031 1 98.56 33 LEU B CA 1
ATOM 2322 C C . LEU B 1 33 ? -1.443 11.828 24.188 1 98.56 33 LEU B C 1
ATOM 2324 O O . LEU B 1 33 ? -2.203 11.672 23.234 1 98.56 33 LEU B O 1
ATOM 2328 N N . HIS B 1 34 ? -1.674 11.383 25.344 1 98.31 34 HIS B N 1
ATOM 2329 C CA . HIS B 1 34 ? -2.889 10.617 25.625 1 98.31 34 HIS B CA 1
ATOM 2330 C C . HIS B 1 34 ? -4.137 11.438 25.297 1 98.31 34 HIS B C 1
ATOM 2332 O O . HIS B 1 34 ? -5.078 10.93 24.688 1 98.31 34 HIS B O 1
ATOM 2338 N N . HIS B 1 35 ? -4.094 12.664 25.703 1 98.31 35 HIS B N 1
ATOM 2339 C CA . HIS B 1 35 ? -5.238 13.531 25.453 1 98.31 35 HIS B CA 1
ATOM 2340 C C . HIS B 1 35 ? -5.449 13.758 23.953 1 98.31 35 HIS B C 1
ATOM 2342 O O . HIS B 1 35 ? -6.586 13.75 23.484 1 98.31 35 HIS B O 1
ATOM 2348 N N . LEU B 1 36 ? -4.398 13.992 23.281 1 98.62 36 LEU B N 1
ATOM 2349 C CA . LEU B 1 36 ? -4.484 14.172 21.844 1 98.62 36 LEU B CA 1
ATOM 2350 C C . LEU B 1 36 ? -5.012 12.914 21.156 1 98.62 36 LEU B C 1
ATOM 2352 O O . LEU B 1 36 ? -5.926 12.984 20.344 1 98.62 36 LEU B O 1
ATOM 2356 N N . GLN B 1 37 ? -4.531 11.781 21.547 1 98.56 37 GLN B N 1
ATOM 2357 C CA . GLN B 1 37 ? -4.961 10.5 20.984 1 98.56 37 GLN B CA 1
ATOM 2358 C C . GLN B 1 37 ? -6.43 10.234 21.297 1 98.56 37 GLN B C 1
ATOM 2360 O O . GLN B 1 37 ? -7.188 9.797 20.438 1 98.56 37 GLN B O 1
ATOM 2365 N N . ASN B 1 38 ? -6.773 10.539 22.5 1 98.19 38 ASN B N 1
ATOM 2366 C CA . ASN B 1 38 ? -8.148 10.297 22.938 1 98.19 38 ASN B CA 1
ATOM 2367 C C . ASN B 1 38 ? -9.133 11.172 22.172 1 98.19 38 ASN B C 1
ATOM 2369 O O . ASN B 1 38 ? -10.297 10.797 22 1 98.19 38 ASN B O 1
ATOM 2373 N N . SER B 1 39 ? -8.727 12.312 21.75 1 97.88 39 SER B N 1
ATOM 2374 C CA . SER B 1 39 ? -9.609 13.242 21.062 1 97.88 39 SER B CA 1
ATOM 2375 C C . SER B 1 39 ? -10.094 12.648 19.734 1 97.88 39 SER B C 1
ATOM 2377 O O . SER B 1 39 ? -11.133 13.062 19.219 1 97.88 39 SER B O 1
ATOM 2379 N N . PHE B 1 40 ? -9.43 11.703 19.172 1 98.19 40 PHE B N 1
ATOM 2380 C CA . PHE B 1 40 ? -9.82 11.094 17.906 1 98.19 40 PHE B CA 1
ATOM 2381 C C . PHE B 1 40 ? -11.039 10.195 18.094 1 98.19 40 PHE B C 1
ATOM 2383 O O . PHE B 1 40 ? -11.711 9.844 17.125 1 98.19 40 PHE B O 1
ATOM 2390 N N . THR B 1 41 ? -11.305 9.75 19.312 1 96.94 41 THR B N 1
ATOM 2391 C CA . THR B 1 41 ? -12.461 8.898 19.594 1 96.94 41 THR B CA 1
ATOM 2392 C C . THR B 1 41 ? -13.758 9.664 19.359 1 96.94 41 THR B C 1
ATOM 2394 O O . THR B 1 41 ? -14.812 9.055 19.141 1 96.94 41 THR B O 1
ATOM 2397 N N . ALA B 1 42 ? -13.672 10.977 19.328 1 95.75 42 ALA B N 1
ATOM 2398 C CA . ALA B 1 42 ? -14.875 11.805 19.219 1 95.75 42 ALA B CA 1
ATOM 2399 C C . ALA B 1 42 ? -15.133 12.195 17.766 1 95.75 42 ALA B C 1
ATOM 2401 O O . ALA B 1 42 ? -16.156 12.82 17.453 1 95.75 42 ALA B O 1
ATOM 2402 N N . LEU B 1 43 ? -14.227 11.844 16.875 1 97 43 LEU B N 1
ATOM 2403 C CA . LEU B 1 43 ? -14.406 12.211 15.484 1 97 43 LEU B CA 1
ATOM 2404 C C . LEU B 1 43 ? -15.656 11.555 14.906 1 97 43 LEU B C 1
ATOM 2406 O O . LEU B 1 43 ? -16.031 10.461 15.328 1 97 43 LEU B O 1
ATOM 2410 N N . LYS B 1 44 ? -16.219 12.234 13.898 1 94.81 44 LYS B N 1
ATOM 2411 C CA . LYS B 1 44 ? -17.422 11.711 13.258 1 94.81 44 LYS B CA 1
ATOM 2412 C C . LYS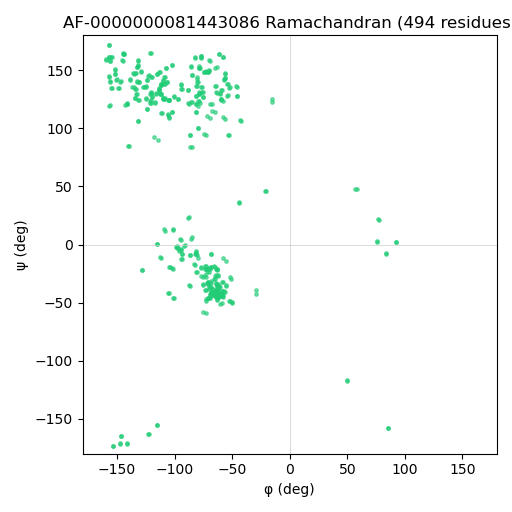 B 1 44 ? -17.094 11.062 11.922 1 94.81 44 LYS B C 1
ATOM 2414 O O . LYS B 1 44 ? -16.109 11.43 11.266 1 94.81 44 LYS B O 1
ATOM 2419 N N . LEU B 1 45 ? -17.953 10.133 11.547 1 93.56 45 LEU B N 1
ATOM 2420 C CA . LEU B 1 45 ? -17.781 9.414 10.289 1 93.56 45 LEU B CA 1
ATOM 2421 C C . LEU B 1 45 ? -17.781 10.375 9.109 1 93.56 45 LEU B C 1
ATOM 2423 O O . LEU B 1 45 ? -18.594 11.297 9.047 1 93.56 45 LEU B O 1
ATOM 2427 N N . ASP B 1 46 ? -16.812 10.172 8.242 1 91.25 46 ASP B N 1
ATOM 2428 C CA . ASP B 1 46 ? -16.766 10.914 6.98 1 91.25 46 ASP B CA 1
ATOM 2429 C C . ASP B 1 46 ? -17.734 10.312 5.965 1 91.25 46 ASP B C 1
ATOM 2431 O O . ASP B 1 46 ? -17.391 9.383 5.238 1 91.25 46 ASP B O 1
ATOM 2435 N N . THR B 1 47 ? -18.828 10.82 5.762 1 84.94 47 THR B N 1
ATOM 2436 C CA . THR B 1 47 ? -19.875 10.25 4.922 1 84.94 47 THR B CA 1
ATOM 2437 C C . THR B 1 47 ? -19.609 10.547 3.449 1 84.94 47 THR B C 1
ATOM 2439 O O . THR B 1 47 ? -20.281 10 2.568 1 84.94 47 THR B O 1
ATOM 2442 N N . TYR B 1 48 ? -18.609 11.344 3.225 1 80.56 48 TYR B N 1
ATOM 2443 C CA . TYR B 1 48 ? -18.297 11.727 1.853 1 80.56 48 TYR B CA 1
ATOM 2444 C C . TYR B 1 48 ? -17.234 10.805 1.257 1 80.56 48 TYR B C 1
ATOM 2446 O O . TYR B 1 48 ? -16.891 10.922 0.076 1 80.56 48 TYR B O 1
ATOM 2454 N N . SER B 1 49 ? -16.75 9.93 2.068 1 80.44 49 SER B N 1
ATOM 2455 C CA . SER B 1 49 ? -15.68 9.039 1.621 1 80.44 49 SER B CA 1
ATOM 2456 C C . SER B 1 49 ? -16.172 7.598 1.526 1 80.44 49 SER B C 1
ATOM 2458 O O . SER B 1 49 ? -16.875 7.113 2.416 1 80.44 49 SER B O 1
ATOM 2460 N N . PRO B 1 50 ? -15.742 6.98 0.456 1 81.25 50 PRO B N 1
ATOM 2461 C CA . PRO B 1 50 ? -16.047 5.547 0.393 1 81.25 50 PRO B CA 1
ATOM 2462 C C . PRO B 1 50 ? -15.195 4.727 1.364 1 81.25 50 PRO B C 1
ATOM 2464 O O . PRO B 1 50 ? -15.531 3.582 1.673 1 81.25 50 PRO B O 1
ATOM 2467 N N . GLY B 1 51 ? -14.102 5.23 1.785 1 81.56 51 GLY B N 1
ATOM 2468 C CA . GLY B 1 51 ? -13.297 4.566 2.795 1 81.56 51 GLY B CA 1
ATOM 2469 C C . GLY B 1 51 ? -13.805 4.785 4.207 1 81.56 51 GLY B C 1
ATOM 2470 O O . GLY B 1 51 ? -14.297 5.867 4.535 1 81.56 51 GLY B O 1
ATOM 2471 N N . HIS B 1 52 ? -13.695 3.789 5.066 1 89.31 52 HIS B N 1
ATOM 2472 C CA . HIS B 1 52 ? -14.156 3.891 6.445 1 89.31 52 HIS B CA 1
ATOM 2473 C C . HIS B 1 52 ? -13.203 4.746 7.281 1 89.31 52 HIS B C 1
ATOM 2475 O O . HIS B 1 52 ? -12.211 4.246 7.805 1 89.31 52 HIS B O 1
ATOM 2481 N N . ARG B 1 53 ? -13.594 6.023 7.355 1 93.75 53 ARG B N 1
ATOM 2482 C CA . ARG B 1 53 ? -12.75 6.934 8.125 1 93.75 53 ARG B CA 1
ATOM 2483 C C . ARG B 1 53 ? -13.586 7.992 8.828 1 93.75 53 ARG B C 1
ATOM 2485 O O . ARG B 1 53 ? -14.734 8.234 8.453 1 93.75 53 ARG B O 1
ATOM 2492 N N . PHE B 1 54 ? -13.016 8.57 9.867 1 96.44 54 PHE B N 1
ATOM 2493 C CA . PHE B 1 54 ? -13.578 9.656 10.656 1 96.44 54 PHE B CA 1
ATOM 2494 C C . PHE B 1 54 ? -12.766 10.93 10.477 1 96.44 54 PHE B C 1
ATOM 2496 O O . PHE B 1 54 ? -11.555 10.875 10.266 1 96.44 54 PHE B O 1
ATOM 2503 N N . ARG B 1 55 ? -13.438 12.055 10.555 1 94.88 55 ARG B N 1
ATOM 2504 C CA . ARG B 1 55 ? -12.688 13.242 10.156 1 94.88 55 ARG B CA 1
ATOM 2505 C C . ARG B 1 55 ? -13.203 14.484 10.883 1 94.88 55 ARG B C 1
ATOM 2507 O O . ARG B 1 55 ? -14.375 14.555 11.25 1 94.88 55 ARG B O 1
ATOM 2514 N N . ALA B 1 56 ? -12.359 15.367 11.164 1 94.5 56 ALA B N 1
ATOM 2515 C CA . ALA B 1 56 ? -12.633 16.766 11.5 1 94.5 56 ALA B CA 1
ATOM 2516 C C . ALA B 1 56 ? -11.742 17.703 10.695 1 94.5 56 ALA B C 1
ATOM 2518 O O . ALA B 1 56 ? -10.672 17.312 10.234 1 94.5 56 ALA B O 1
ATOM 2519 N N . HIS B 1 57 ? -12.227 18.938 10.5 1 93.62 57 HIS B N 1
ATOM 2520 C CA . HIS B 1 57 ? -11.492 19.875 9.656 1 93.62 57 HIS B CA 1
ATOM 2521 C C . HIS B 1 57 ? -11.703 21.312 10.117 1 93.62 57 HIS B C 1
ATOM 2523 O O . HIS B 1 57 ? -12.82 21.703 10.469 1 93.62 57 HIS B O 1
ATOM 2529 N N . SER B 1 58 ? -10.672 22.031 10.18 1 92.06 58 SER B N 1
ATOM 2530 C CA . SER B 1 58 ? -10.727 23.469 10.406 1 92.06 58 SER B CA 1
ATOM 2531 C C . SER B 1 58 ? -9.781 24.219 9.469 1 92.06 58 SER B C 1
ATOM 2533 O O . SER B 1 58 ? -8.727 23.688 9.102 1 92.06 58 SER B O 1
ATOM 2535 N N . ALA B 1 59 ? -10.172 25.406 9.086 1 91.31 59 ALA B N 1
ATOM 2536 C CA . ALA B 1 59 ? -9.344 26.266 8.258 1 91.31 59 ALA B CA 1
ATOM 2537 C C . ALA B 1 59 ? -9.117 27.625 8.938 1 91.31 59 ALA B C 1
ATOM 2539 O O . ALA B 1 59 ? -10.016 28.156 9.594 1 91.31 59 ALA B O 1
ATOM 2540 N N . PHE B 1 60 ? -7.93 28.094 8.781 1 92.5 60 PHE B N 1
ATOM 2541 C CA . PHE B 1 60 ? -7.527 29.375 9.344 1 92.5 60 PHE B CA 1
ATOM 2542 C C . PHE B 1 60 ? -6.883 30.266 8.289 1 92.5 60 PHE B C 1
ATOM 2544 O O . PHE B 1 60 ? -6.211 29.766 7.379 1 92.5 60 PHE B O 1
ATOM 2551 N N . ARG B 1 61 ? -7.039 31.5 8.422 1 91.56 61 ARG B N 1
ATOM 2552 C CA . ARG B 1 61 ? -6.43 32.469 7.52 1 91.56 61 ARG B CA 1
ATOM 2553 C C . ARG B 1 61 ? -5.418 33.344 8.258 1 91.56 61 ARG B C 1
ATOM 2555 O O . ARG B 1 61 ? -5.645 33.719 9.398 1 91.56 61 ARG B O 1
ATOM 2562 N N . TRP B 1 62 ? -4.438 33.688 7.5 1 92.06 62 TRP B N 1
ATOM 2563 C CA . TRP B 1 62 ? -3.416 34.531 8.086 1 92.06 62 TRP B CA 1
ATOM 2564 C C . TRP B 1 62 ? -3.891 36 8.141 1 92.06 62 TRP B C 1
ATOM 2566 O O . TRP B 1 62 ? -4.438 36.5 7.164 1 92.06 62 TRP B O 1
ATOM 2576 N N . ASN B 1 63 ? -3.707 36.5 9.289 1 91.88 63 ASN B N 1
ATOM 2577 C CA . ASN B 1 63 ? -3.938 37.906 9.492 1 91.88 63 ASN B CA 1
ATOM 2578 C C . ASN B 1 63 ? -2.625 38.688 9.625 1 91.88 63 ASN B C 1
ATOM 2580 O O . ASN B 1 63 ? -1.946 38.594 10.648 1 91.88 63 ASN B O 1
ATOM 2584 N N . SER B 1 64 ? -2.359 39.469 8.688 1 91.25 64 SER B N 1
ATOM 2585 C CA . SER B 1 64 ? -1.064 40.156 8.641 1 91.25 64 SER B CA 1
ATOM 2586 C C . SER B 1 64 ? -0.961 41.219 9.719 1 91.25 64 SER B C 1
ATOM 2588 O O . SER B 1 64 ? 0.127 41.5 10.234 1 91.25 64 SER B O 1
ATOM 2590 N N . THR B 1 65 ? -2.094 41.812 10.039 1 91.81 65 THR B N 1
ATOM 2591 C CA . THR B 1 65 ? -2.1 42.875 11.047 1 91.81 65 THR B CA 1
ATOM 2592 C C . THR B 1 65 ? -1.794 42.281 12.43 1 91.81 65 THR B C 1
ATOM 2594 O O . THR B 1 65 ? -0.972 42.844 13.164 1 91.81 65 THR B O 1
ATOM 2597 N N . GLN B 1 66 ? -2.352 41.219 12.711 1 90.5 66 GLN B N 1
ATOM 2598 C CA . GLN B 1 66 ? -2.182 40.594 14.016 1 90.5 66 GLN B CA 1
ATOM 2599 C C . GLN B 1 66 ? -1.039 39.562 14 1 90.5 66 GLN B C 1
ATOM 2601 O O . GLN B 1 66 ? -0.64 39.062 15.055 1 90.5 66 GLN B O 1
ATOM 2606 N N . CYS B 1 67 ? -0.613 39.25 12.875 1 88.06 67 CYS B N 1
ATOM 2607 C CA . CYS B 1 67 ? 0.467 38.281 12.664 1 88.06 67 CYS B CA 1
ATOM 2608 C C . CYS B 1 67 ? 0.13 36.938 13.289 1 88.06 67 CYS B C 1
ATOM 2610 O O . CYS B 1 67 ? 0.926 36.375 14.055 1 88.06 67 CYS B O 1
ATOM 2612 N N . ARG B 1 68 ? -1.11 36.531 12.977 1 89.88 68 ARG B N 1
ATOM 2613 C CA . ARG B 1 68 ? -1.561 35.25 13.477 1 89.88 68 ARG B CA 1
ATOM 2614 C C . ARG B 1 68 ? -2.656 34.656 12.586 1 89.88 68 ARG B C 1
ATOM 2616 O O . ARG B 1 68 ? -3.27 35.375 11.797 1 89.88 68 ARG B O 1
ATOM 2623 N N . PHE B 1 69 ? -2.857 33.375 12.727 1 89.56 69 PHE B N 1
ATOM 2624 C CA . PHE B 1 69 ? -3.959 32.719 12.031 1 89.56 69 PHE B CA 1
ATOM 2625 C C . PHE B 1 69 ? -5.27 32.938 12.789 1 89.56 69 PHE B C 1
ATOM 2627 O O . PHE B 1 69 ? -5.305 32.812 14.016 1 89.56 69 PHE B O 1
ATOM 2634 N N . ILE B 1 70 ? -6.293 33.25 12.008 1 87.88 70 ILE B N 1
ATOM 2635 C CA . ILE B 1 70 ? -7.633 33.375 12.562 1 87.88 70 ILE B CA 1
ATOM 2636 C C . ILE B 1 70 ? -8.594 32.438 11.859 1 87.88 70 ILE B C 1
ATOM 2638 O O . ILE B 1 70 ? -8.414 32.125 10.672 1 87.88 70 ILE B O 1
ATOM 2642 N N . GLN B 1 71 ? -9.516 31.938 12.609 1 83.94 71 GLN B N 1
ATOM 2643 C CA . GLN B 1 71 ? -10.469 31 12.031 1 83.94 71 GLN B CA 1
ATOM 2644 C C . GLN B 1 71 ? -11.148 31.578 10.797 1 83.94 71 GLN B C 1
ATOM 2646 O O . GLN B 1 71 ? -11.562 32.75 10.805 1 83.94 71 GLN B O 1
ATOM 2651 N N . ASP B 1 72 ? -11.078 30.766 9.766 1 73.62 72 ASP B N 1
ATOM 2652 C CA . ASP B 1 72 ? -11.758 31.156 8.531 1 73.62 72 ASP B CA 1
ATOM 2653 C C . ASP B 1 72 ? -13.25 30.875 8.617 1 73.62 72 ASP B C 1
ATOM 2655 O O . ASP B 1 72 ? -13.656 29.734 8.836 1 73.62 72 ASP B O 1
ATOM 2659 N N . PRO B 1 73 ? -13.969 31.828 8.508 1 60.16 73 PRO B N 1
ATOM 2660 C CA . PRO B 1 73 ? -15.422 31.625 8.609 1 60.16 73 PRO B CA 1
ATOM 2661 C C . PRO B 1 73 ? -15.961 30.719 7.5 1 60.16 73 PRO B C 1
ATOM 2663 O O . PRO B 1 73 ? -17.031 30.125 7.656 1 60.16 73 PRO B O 1
ATOM 2666 N N . MET B 1 74 ? -15.305 30.672 6.406 1 55.28 74 MET B N 1
ATOM 2667 C CA . MET B 1 74 ? -15.781 29.906 5.258 1 55.28 74 MET B CA 1
ATOM 2668 C C . MET B 1 74 ? -15.344 28.453 5.355 1 55.28 74 MET B C 1
ATOM 2670 O O . MET B 1 74 ? -15.523 27.688 4.41 1 55.28 74 MET B O 1
ATOM 2674 N N . ASP B 1 75 ? -14.781 28.125 6.352 1 56.25 75 ASP B N 1
ATOM 2675 C CA . ASP B 1 75 ? -14.102 26.844 6.566 1 56.25 75 ASP B CA 1
ATOM 2676 C C . ASP B 1 75 ? -15.055 25.672 6.375 1 56.25 75 ASP B C 1
ATOM 2678 O O . ASP B 1 75 ? -14.617 24.531 6.188 1 56.25 75 ASP B O 1
ATOM 2682 N N . PHE B 1 76 ? -16.312 25.984 6.301 1 49.5 76 PHE B N 1
ATOM 2683 C CA . PHE B 1 76 ? -17.188 24.812 6.32 1 49.5 76 PHE B CA 1
ATOM 2684 C C . PHE B 1 76 ? -17.234 24.156 4.945 1 49.5 76 PHE B C 1
ATOM 2686 O O . PHE B 1 76 ? -17.672 23.016 4.812 1 49.5 76 PHE B O 1
ATOM 2693 N N . TYR B 1 77 ? -16.625 25.016 3.928 1 45.88 77 TYR B N 1
ATOM 2694 C CA . TYR B 1 77 ? -16.906 24.484 2.604 1 45.88 77 TYR B CA 1
ATOM 2695 C C . TYR B 1 77 ? -15.633 24.016 1.909 1 45.88 77 TYR B C 1
ATOM 2697 O O . TYR B 1 77 ? -14.656 24.766 1.842 1 45.88 77 TYR B O 1
ATOM 2705 N N . GLN B 1 78 ? -15.289 22.797 2.098 1 50.84 78 GLN B N 1
ATOM 2706 C CA . GLN B 1 78 ? -14.242 22.328 1.192 1 50.84 78 GLN B CA 1
ATOM 2707 C C . GLN B 1 78 ? -14.766 22.219 -0.237 1 50.84 78 GLN B C 1
ATOM 2709 O O . GLN B 1 78 ? -15.805 21.594 -0.479 1 50.84 78 GLN B O 1
ATOM 2714 N N . ALA B 1 79 ? -14.227 23.234 -1.08 1 44.72 79 ALA B N 1
ATOM 2715 C CA . ALA B 1 79 ? -14.68 23.281 -2.469 1 44.72 79 ALA B CA 1
ATOM 2716 C C . ALA B 1 79 ? -14.672 21.891 -3.1 1 44.72 79 ALA B C 1
ATOM 2718 O O . ALA B 1 79 ? -13.828 21.062 -2.762 1 44.72 79 ALA B O 1
ATOM 2719 N N . PRO B 1 80 ? -15.742 21.562 -3.826 1 43.19 80 PRO B N 1
ATOM 2720 C CA . PRO B 1 80 ? -15.805 20.297 -4.555 1 43.19 80 PRO B CA 1
ATOM 2721 C C . PRO B 1 80 ? -14.594 20.078 -5.453 1 43.19 80 PRO B C 1
ATOM 2723 O O . PRO B 1 80 ? -14.07 21.016 -6.047 1 43.19 80 PRO B O 1
ATOM 2726 N N . THR B 1 81 ? -13.641 19.438 -5.016 1 40.16 81 THR B N 1
ATOM 2727 C CA . THR B 1 81 ? -12.734 19.078 -6.105 1 40.16 81 THR B CA 1
ATOM 2728 C C . THR B 1 81 ? -13.516 18.625 -7.332 1 40.16 81 THR B C 1
ATOM 2730 O O . THR B 1 81 ? -14.445 17.828 -7.223 1 40.16 81 THR B O 1
ATOM 2733 N N . TYR B 1 82 ? -13.539 19.516 -8.336 1 34.94 82 TYR B N 1
ATOM 2734 C CA . TYR B 1 82 ? -14.211 19.203 -9.586 1 34.94 82 TYR B CA 1
ATOM 2735 C C . TYR B 1 82 ? -13.875 17.781 -10.039 1 34.94 82 TYR B C 1
ATOM 2737 O O . TYR B 1 82 ? -12.859 17.562 -10.703 1 34.94 82 TYR B O 1
ATOM 2745 N N . ASN B 1 83 ? -13.711 16.812 -9.227 1 36.91 83 ASN B N 1
ATOM 2746 C CA . ASN B 1 83 ? -13.711 15.547 -9.938 1 36.91 83 ASN B CA 1
ATOM 2747 C C . ASN B 1 83 ? -15.07 15.258 -10.57 1 36.91 83 ASN B C 1
ATOM 2749 O O . ASN B 1 83 ? -16.109 15.578 -9.992 1 36.91 83 ASN B O 1
ATOM 2753 N N . TYR B 1 84 ? -15.172 15.227 -11.938 1 35.28 84 TYR B N 1
ATOM 2754 C CA . TYR B 1 84 ? -16.328 15.023 -12.812 1 35.28 84 TYR B CA 1
ATOM 2755 C C . TYR B 1 84 ? -17.375 14.148 -12.141 1 35.28 84 TYR B C 1
ATOM 2757 O O . TYR B 1 84 ? -18.531 14.148 -12.539 1 35.28 84 TYR B O 1
ATOM 2765 N N . VAL B 1 85 ? -16.953 13.156 -11.43 1 36.88 85 VAL B N 1
ATOM 2766 C CA . VAL B 1 85 ? -18.047 12.258 -11.055 1 36.88 85 VAL B CA 1
ATOM 2767 C C . VAL B 1 85 ? -18.875 12.891 -9.938 1 36.88 85 VAL B C 1
ATOM 2769 O O . VAL B 1 85 ? -20.109 12.812 -9.953 1 36.88 85 VAL B O 1
ATOM 2772 N N . ASP B 1 86 ? -18.203 13.203 -8.82 1 38.16 86 ASP B N 1
ATOM 2773 C CA . ASP B 1 86 ? -19.047 13.648 -7.723 1 38.16 86 ASP B CA 1
ATOM 2774 C C . ASP B 1 86 ? -19.312 15.156 -7.801 1 38.16 86 ASP B C 1
ATOM 2776 O O . ASP B 1 86 ? -18.375 15.938 -8.039 1 38.16 86 ASP B O 1
ATOM 2780 N N . GLY B 1 87 ? -20.281 15.617 -8.336 1 36.16 87 GLY B N 1
ATOM 2781 C CA . GLY B 1 87 ? -20.828 16.969 -8.227 1 36.16 87 GLY B CA 1
ATOM 2782 C C . GLY B 1 87 ? -20.266 17.734 -7.039 1 36.16 87 GLY B C 1
ATOM 2783 O O . GLY B 1 87 ? -19.719 17.141 -6.109 1 36.16 87 GLY B O 1
ATOM 2784 N N . GLY B 1 88 ? -19.641 18.906 -7.145 1 46 88 GLY B N 1
ATOM 2785 C CA . GLY B 1 88 ? -19.188 19.938 -6.223 1 46 88 GLY B CA 1
ATOM 2786 C C . GLY B 1 88 ? -19.906 19.891 -4.883 1 46 88 GLY B C 1
ATOM 2787 O O . GLY B 1 88 ? -20.812 20.672 -4.641 1 46 88 GLY B O 1
ATOM 2788 N N . ILE B 1 89 ? -20.047 18.719 -4.297 1 50.09 89 ILE B N 1
ATOM 2789 C CA . ILE B 1 89 ? -20.781 18.734 -3.041 1 50.09 89 ILE B CA 1
ATOM 2790 C C . ILE B 1 89 ? -19.984 19.484 -1.976 1 50.09 89 ILE B C 1
ATOM 2792 O O . ILE B 1 89 ? -18.781 19.266 -1.831 1 50.09 89 ILE B O 1
ATOM 2796 N N . ASN B 1 90 ? -20.516 20.484 -1.46 1 55.97 90 ASN B N 1
ATOM 2797 C CA . ASN B 1 90 ? -20.031 21.109 -0.24 1 55.97 90 ASN B CA 1
ATOM 2798 C C . ASN B 1 90 ? -19.969 20.125 0.921 1 55.97 90 ASN B C 1
ATOM 2800 O O . ASN B 1 90 ? -21 19.609 1.349 1 55.97 90 ASN B O 1
ATOM 2804 N N . ARG B 1 91 ? -18.734 19.75 1.307 1 64.62 91 ARG B N 1
ATOM 2805 C CA . ARG B 1 91 ? -18.578 18.844 2.438 1 64.62 91 ARG B CA 1
ATOM 2806 C C . ARG B 1 91 ? -18.5 19.609 3.752 1 64.62 91 ARG B C 1
ATOM 2808 O O . ARG B 1 91 ? -17.781 20.609 3.85 1 64.62 91 ARG B O 1
ATOM 2815 N N . LYS B 1 92 ? -19.375 19.328 4.621 1 72.38 92 LYS B N 1
ATOM 2816 C CA . LYS B 1 92 ? -19.328 19.906 5.961 1 72.38 92 LYS B CA 1
ATOM 2817 C C . LYS B 1 92 ? -18.781 18.906 6.973 1 72.38 92 LYS B C 1
ATOM 2819 O O . LYS B 1 92 ? -19.328 17.828 7.152 1 72.38 92 LYS B O 1
ATOM 2824 N N . PHE B 1 93 ? -17.578 19.266 7.508 1 82.69 93 PHE B N 1
ATOM 2825 C CA . PHE 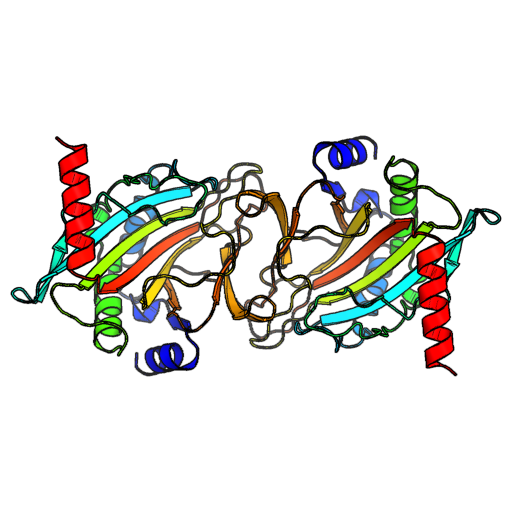B 1 93 ? -16.984 18.438 8.555 1 82.69 93 PHE B CA 1
ATOM 2826 C C . PHE B 1 93 ? -17.062 19.141 9.906 1 82.69 93 PHE B C 1
ATOM 2828 O O . PHE B 1 93 ? -17.156 20.359 9.977 1 82.69 93 PHE B O 1
ATOM 2835 N N . GLU B 1 94 ? -17.109 18.297 10.938 1 88.94 94 GLU B N 1
ATOM 2836 C CA . GLU B 1 94 ? -16.922 18.859 12.266 1 88.94 94 GLU B CA 1
ATOM 2837 C C . GLU B 1 94 ? -15.594 19.609 12.367 1 88.94 94 GLU B C 1
ATOM 2839 O O . GLU B 1 94 ? -14.594 19.188 11.781 1 88.94 94 GLU B O 1
ATOM 2844 N N . ARG B 1 95 ? -15.625 20.641 13.172 1 91.62 95 ARG B N 1
ATOM 2845 C CA . ARG B 1 95 ? -14.406 21.422 13.391 1 91.62 95 ARG B CA 1
ATOM 2846 C C . ARG B 1 95 ? -13.477 20.719 14.375 1 91.62 95 ARG B C 1
ATOM 2848 O O . ARG B 1 95 ? -13.938 19.953 15.227 1 91.62 95 ARG B O 1
ATOM 2855 N N . VAL B 1 96 ? -12.234 21.016 14.18 1 95.31 96 VAL B N 1
ATOM 2856 C CA . VAL B 1 96 ? -11.266 20.562 15.172 1 95.31 96 VAL B CA 1
ATOM 2857 C C . VAL B 1 96 ? -11.602 21.172 16.531 1 95.31 96 VAL B C 1
ATOM 2859 O O . VAL B 1 96 ? -11.82 22.375 16.641 1 95.31 96 VAL B O 1
ATOM 2862 N N . SER B 1 97 ? -11.672 20.375 17.562 1 94.88 97 SER B N 1
ATOM 2863 C CA . SER B 1 97 ? -12.133 20.812 18.875 1 94.88 97 SER B CA 1
ATOM 2864 C C . SER B 1 97 ? -11.125 21.75 19.531 1 94.88 97 SER B C 1
ATOM 2866 O O . SER B 1 97 ? -9.93 21.703 19.234 1 94.88 97 SER B O 1
ATOM 2868 N N . ALA B 1 98 ? -11.641 22.516 20.469 1 94.06 98 ALA B N 1
ATOM 2869 C CA . ALA B 1 98 ? -10.789 23.391 21.266 1 94.06 98 ALA B CA 1
ATOM 2870 C C . ALA B 1 98 ? -9.781 22.594 22.094 1 94.06 98 ALA B C 1
ATOM 2872 O O . ALA B 1 98 ? -8.648 23.031 22.297 1 94.06 98 ALA B O 1
ATOM 2873 N N . GLU B 1 99 ? -10.227 21.469 22.531 1 95.31 99 GLU B N 1
ATOM 2874 C CA . GLU B 1 99 ? -9.352 20.594 23.312 1 95.31 99 GLU B CA 1
ATOM 2875 C C . GLU B 1 99 ? -8.102 20.234 22.516 1 95.31 99 GLU B C 1
ATOM 2877 O O . GLU B 1 99 ? -6.988 20.25 23.047 1 95.31 99 GLU B O 1
ATOM 2882 N N . VAL B 1 100 ? -8.266 19.922 21.266 1 97.38 100 VAL B N 1
ATOM 2883 C CA . VAL B 1 100 ? -7.141 19.578 20.406 1 97.38 100 VAL B CA 1
ATOM 2884 C C . VAL B 1 100 ? -6.281 20.812 20.156 1 97.38 100 VAL B C 1
ATOM 2886 O O . VAL B 1 100 ? -5.059 20.766 20.312 1 97.38 100 VAL B O 1
ATOM 2889 N N . LEU B 1 101 ? -6.922 21.938 19.844 1 95.94 101 LEU B N 1
ATOM 2890 C CA . LEU B 1 101 ? -6.215 23.156 19.469 1 95.94 101 LEU B CA 1
ATOM 2891 C C . LEU B 1 101 ? -5.391 23.672 20.641 1 95.94 101 LEU B C 1
ATOM 2893 O O . LEU B 1 101 ? -4.367 24.328 20.453 1 95.94 101 LEU B O 1
ATOM 2897 N N . HIS B 1 102 ? -5.812 23.359 21.859 1 96.25 102 HIS B N 1
ATOM 2898 C CA . HIS B 1 102 ? -5.121 23.859 23.047 1 96.25 102 HIS B CA 1
ATOM 2899 C C . HIS B 1 102 ? -4.152 22.812 23.609 1 96.25 102 HIS B C 1
ATOM 2901 O O . HIS B 1 102 ? -3.461 23.078 24.594 1 96.25 102 HIS B O 1
ATOM 2907 N N . ASN B 1 103 ? -4.078 21.625 23.047 1 97.94 103 ASN B N 1
ATOM 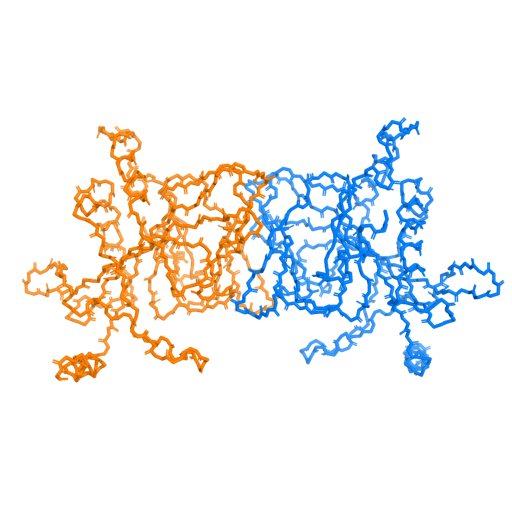2908 C CA . ASN B 1 103 ? -3.131 20.594 23.453 1 97.94 103 ASN B CA 1
ATOM 2909 C C . ASN B 1 103 ? -1.688 21.031 23.203 1 97.94 103 ASN B C 1
ATOM 2911 O O . ASN B 1 103 ? -1.35 21.5 22.125 1 97.94 103 ASN B O 1
ATOM 2915 N N . PRO B 1 104 ? -0.823 20.891 24.188 1 98.12 104 PRO B N 1
ATOM 2916 C CA . PRO B 1 104 ? 0.546 21.391 24.062 1 98.12 104 PRO B CA 1
ATOM 2917 C C . PRO B 1 104 ? 1.296 20.766 22.891 1 98.12 104 PRO B C 1
ATOM 2919 O O . PRO B 1 104 ? 2.076 21.438 22.219 1 98.12 104 PRO B O 1
ATOM 2922 N N . ILE B 1 105 ? 1.139 19.484 22.641 1 98.56 105 ILE B N 1
ATOM 2923 C CA . ILE B 1 105 ? 1.779 18.828 21.516 1 98.56 105 ILE B CA 1
ATOM 2924 C C . ILE B 1 105 ? 1.27 19.422 20.203 1 98.56 105 ILE B C 1
ATOM 2926 O O . ILE B 1 105 ? 2.059 19.75 19.312 1 98.56 105 ILE B O 1
ATOM 2930 N N . PHE B 1 106 ? 0.023 19.609 20.125 1 98.5 106 PHE B N 1
ATOM 2931 C CA . PHE B 1 106 ? -0.579 20.156 18.922 1 98.5 106 PHE B CA 1
ATOM 2932 C C . PHE B 1 106 ? -0.087 21.578 18.656 1 98.5 106 PHE B C 1
ATOM 2934 O O . PHE B 1 106 ? 0.238 21.922 17.516 1 98.5 106 PHE B O 1
ATOM 2941 N N . LYS B 1 107 ? -0.059 22.359 19.656 1 97.5 107 LYS B N 1
ATOM 2942 C CA . LYS B 1 107 ? 0.465 23.719 19.516 1 97.5 107 LYS B CA 1
ATOM 2943 C C . LYS B 1 107 ? 1.896 23.703 19 1 97.5 107 LYS B C 1
ATOM 2945 O O . LYS B 1 107 ? 2.271 24.562 18.188 1 97.5 107 LYS B O 1
ATOM 2950 N N . SER B 1 108 ? 2.617 22.797 19.5 1 98 108 SER B N 1
ATOM 2951 C CA . SER B 1 108 ? 3.996 22.672 19.047 1 98 108 SER B CA 1
ATOM 2952 C C . SER B 1 108 ? 4.055 22.281 17.562 1 98 108 SER B C 1
ATOM 2954 O O . SER B 1 108 ? 4.871 22.812 16.812 1 98 108 SER B O 1
ATOM 2956 N N . LEU B 1 109 ? 3.197 21.297 17.109 1 98.25 109 LEU B N 1
ATOM 2957 C CA . LEU B 1 109 ? 3.098 20.953 15.703 1 98.25 109 LEU B CA 1
ATOM 2958 C C . LEU B 1 109 ? 2.854 22.188 14.852 1 98.25 109 LEU B C 1
ATOM 2960 O O . LEU B 1 109 ? 3.568 22.438 13.875 1 98.25 109 LEU B O 1
ATOM 2964 N N . LEU B 1 110 ? 1.899 22.969 15.273 1 97.38 110 LEU B N 1
ATOM 2965 C CA . LEU B 1 110 ? 1.505 24.156 14.523 1 97.38 110 LEU B CA 1
ATOM 2966 C C . LEU B 1 110 ? 2.652 25.156 14.445 1 97.38 110 LEU B C 1
ATOM 2968 O O . LEU B 1 110 ? 2.965 25.672 13.375 1 97.38 110 LEU B O 1
ATOM 2972 N N . LYS B 1 111 ? 3.236 25.375 15.547 1 96.62 111 LYS B N 1
ATOM 2973 C CA . LYS B 1 111 ? 4.316 26.359 15.625 1 96.62 111 LYS B CA 1
ATOM 2974 C C . LYS B 1 111 ? 5.473 25.969 14.703 1 96.62 111 LYS B C 1
ATOM 2976 O O . LYS B 1 111 ? 5.957 26.797 13.922 1 96.62 111 LYS B O 1
ATOM 2981 N N . LYS B 1 112 ? 5.91 24.734 14.836 1 97.5 112 LYS B N 1
ATOM 2982 C CA . LYS B 1 112 ? 7.047 24.266 14.047 1 97.5 112 LYS B CA 1
ATOM 2983 C C . LYS B 1 112 ? 6.715 24.25 12.555 1 97.5 112 LYS B C 1
ATOM 2985 O O . LYS B 1 112 ? 7.559 24.578 11.727 1 97.5 112 LYS B O 1
ATOM 2990 N N . ASN B 1 113 ? 5.539 23.828 12.195 1 97.62 113 ASN B N 1
ATOM 2991 C CA . ASN B 1 113 ? 5.129 23.828 10.797 1 97.62 113 ASN B CA 1
ATOM 2992 C C . ASN B 1 113 ? 5.074 25.234 10.227 1 97.62 113 ASN B C 1
ATOM 2994 O O . ASN B 1 113 ? 5.473 25.469 9.078 1 97.62 113 ASN B O 1
ATOM 2998 N N . MET B 1 114 ? 4.59 26.172 11.008 1 95.62 114 MET B N 1
ATOM 2999 C CA . MET B 1 114 ? 4.539 27.562 10.578 1 95.62 114 MET B CA 1
ATOM 3000 C C . MET B 1 114 ? 5.941 28.109 10.344 1 95.62 114 MET B C 1
ATOM 3002 O O . MET B 1 114 ? 6.184 28.812 9.359 1 95.62 114 MET B O 1
ATOM 3006 N N . GLU B 1 115 ? 6.789 27.812 11.227 1 95.31 115 GLU B N 1
ATOM 3007 C CA . GLU B 1 115 ? 8.18 28.219 11.062 1 95.31 115 GLU B CA 1
ATOM 3008 C C . GLU B 1 115 ? 8.773 27.672 9.766 1 95.31 115 GLU B C 1
ATOM 3010 O O . GLU B 1 115 ? 9.453 28.391 9.031 1 95.31 115 GLU B O 1
ATOM 3015 N N . MET B 1 116 ? 8.5 26.422 9.539 1 96.12 116 MET B N 1
ATOM 3016 C CA . MET B 1 116 ? 9 25.812 8.312 1 96.12 116 MET B CA 1
ATOM 3017 C C . MET B 1 116 ? 8.375 26.453 7.082 1 96.12 116 MET B C 1
ATOM 3019 O O . MET B 1 116 ? 9.062 26.703 6.086 1 96.12 116 MET B O 1
ATOM 3023 N N . ALA B 1 117 ? 7.121 26.734 7.172 1 95.75 117 ALA B N 1
ATOM 3024 C CA . ALA B 1 117 ? 6.438 27.391 6.062 1 95.75 117 ALA B CA 1
ATOM 3025 C C . ALA B 1 117 ? 7.047 28.766 5.781 1 95.75 117 ALA B C 1
ATOM 3027 O O . ALA B 1 117 ? 7.277 29.125 4.625 1 95.75 117 ALA B O 1
ATOM 3028 N N . GLN B 1 118 ? 7.305 29.469 6.797 1 93.62 118 GLN B N 1
ATOM 3029 C CA . GLN B 1 118 ? 7.879 30.797 6.68 1 93.62 118 GLN B CA 1
ATOM 3030 C C . GLN B 1 118 ? 9.266 30.75 6.039 1 93.62 118 GLN B C 1
ATOM 3032 O O . GLN B 1 118 ? 9.633 31.656 5.281 1 93.62 118 GLN B O 1
ATOM 3037 N N . GLN B 1 119 ? 9.898 29.75 6.406 1 94.06 119 GLN B N 1
ATOM 3038 C CA . GLN B 1 119 ? 11.281 29.656 5.949 1 94.06 119 GLN B CA 1
ATOM 3039 C C . GLN B 1 119 ? 11.367 29 4.578 1 94.06 119 GLN B C 1
ATOM 3041 O O . GLN B 1 119 ? 12.422 29 3.939 1 94.06 119 GLN B O 1
ATOM 3046 N N . SER B 1 120 ? 10.203 28.531 4.27 1 90.5 120 SER B N 1
ATOM 3047 C CA . SER B 1 120 ? 10.18 27.891 2.957 1 90.5 120 SER B CA 1
ATOM 3048 C C . SER B 1 120 ? 9.922 28.906 1.85 1 90.5 120 SER B C 1
ATOM 3050 O O . SER B 1 120 ? 9.484 30.016 2.119 1 90.5 120 SER B O 1
ATOM 3052 N N . ASP B 1 121 ? 10.328 28.781 0.598 1 89.88 121 ASP B N 1
ATOM 3053 C CA . ASP B 1 121 ? 10.008 29.641 -0.536 1 89.88 121 ASP B CA 1
ATOM 3054 C C . ASP B 1 121 ? 8.719 29.188 -1.216 1 89.88 121 ASP B C 1
ATOM 3056 O O . ASP B 1 121 ? 8.43 29.578 -2.35 1 89.88 121 ASP B O 1
ATOM 3060 N N . LEU B 1 122 ? 7.879 28.469 -0.434 1 93.38 122 LEU B N 1
ATOM 3061 C CA . LEU B 1 122 ? 6.715 27.859 -1.058 1 93.38 122 LEU B CA 1
ATOM 3062 C C . LEU B 1 122 ? 5.441 28.625 -0.717 1 93.38 122 LEU B C 1
ATOM 3064 O O . LEU B 1 122 ? 4.418 28.469 -1.383 1 93.38 122 LEU B O 1
ATOM 3068 N N . ILE B 1 123 ? 5.488 29.422 0.354 1 94.25 123 ILE B N 1
ATOM 3069 C CA . ILE B 1 123 ? 4.309 30.062 0.931 1 94.25 123 ILE B CA 1
ATOM 3070 C C . ILE B 1 123 ? 4.578 31.547 1.15 1 94.25 123 ILE B C 1
ATOM 3072 O O . ILE B 1 123 ? 5.656 31.922 1.615 1 94.25 123 ILE B O 1
ATOM 3076 N N . GLU B 1 124 ? 3.553 32.344 0.854 1 94.44 124 GLU B N 1
ATOM 3077 C CA . GLU B 1 124 ? 3.6 33.781 1.184 1 94.44 124 GLU B CA 1
ATOM 3078 C C . GLU B 1 124 ? 2.707 34.094 2.379 1 94.44 124 GLU B C 1
ATOM 3080 O O . GLU B 1 124 ? 1.509 33.812 2.363 1 94.44 124 GLU B O 1
ATOM 3085 N N . PHE B 1 125 ? 3.34 34.688 3.35 1 94.25 125 PHE B N 1
ATOM 3086 C CA . PHE B 1 125 ? 2.574 35.031 4.543 1 94.25 125 PHE B CA 1
ATOM 3087 C C . PHE B 1 125 ? 1.867 36.375 4.375 1 94.25 125 PHE B C 1
ATOM 3089 O O . PHE B 1 125 ? 2.355 37.406 4.844 1 94.25 125 PHE B O 1
ATOM 3096 N N . ASN B 1 126 ? 0.75 36.312 3.76 1 93.5 126 ASN B N 1
ATOM 3097 C CA . ASN B 1 126 ? -0.15 37.469 3.586 1 93.5 126 ASN B CA 1
ATOM 3098 C C . ASN B 1 126 ? -1.611 37.031 3.723 1 93.5 126 ASN B C 1
ATOM 3100 O O . ASN B 1 126 ? -1.905 35.906 4.141 1 93.5 126 ASN B O 1
ATOM 3104 N N . GLU B 1 127 ? -2.566 37.875 3.43 1 90.5 127 GLU B N 1
ATOM 3105 C CA . GLU B 1 127 ? -3.984 37.656 3.719 1 90.5 127 GLU B CA 1
ATOM 3106 C C . GLU B 1 127 ? -4.566 36.531 2.879 1 90.5 127 GLU B C 1
ATOM 3108 O O . GLU B 1 127 ? -5.676 36.062 3.145 1 90.5 127 GLU B O 1
ATOM 3113 N N . THR B 1 128 ? -3.832 36.031 1.924 1 90.19 128 THR B N 1
ATOM 3114 C CA . THR B 1 128 ? -4.359 35 1.061 1 90.19 128 THR B CA 1
ATOM 3115 C C . THR B 1 128 ? -3.996 33.625 1.604 1 90.19 128 THR B C 1
ATOM 3117 O O . THR B 1 128 ? -4.496 32.594 1.118 1 90.19 128 THR B O 1
ATOM 3120 N N . LEU B 1 129 ? -3.164 33.656 2.613 1 93.94 129 LEU B N 1
ATOM 3121 C CA . LEU B 1 129 ? -2.662 32.406 3.145 1 93.94 129 LEU B CA 1
ATOM 3122 C C . LEU B 1 129 ? -3.727 31.703 3.988 1 93.94 129 LEU B C 1
ATOM 3124 O O . LEU B 1 129 ? -4.277 32.312 4.914 1 93.94 129 LEU B O 1
ATOM 3128 N N . VAL B 1 130 ? -3.963 30.438 3.635 1 92.38 130 VAL B N 1
ATOM 3129 C CA . VAL B 1 130 ? -4.887 29.594 4.387 1 92.38 130 VAL B CA 1
ATOM 3130 C C . VAL B 1 130 ? -4.148 28.359 4.922 1 92.38 130 VAL B C 1
ATOM 3132 O O . VAL B 1 130 ? -3.371 27.734 4.199 1 92.38 130 VAL B O 1
ATOM 3135 N N . MET B 1 131 ? -4.32 28.109 6.148 1 94.94 131 MET B N 1
ATOM 3136 C CA . MET B 1 131 ? -3.879 26.875 6.785 1 94.94 131 MET B CA 1
ATOM 3137 C C . MET B 1 131 ? -5.059 25.938 7.055 1 94.94 131 MET B C 1
ATOM 3139 O O . MET B 1 131 ? -6.051 26.344 7.66 1 94.94 131 MET B O 1
ATOM 3143 N N . GLN B 1 132 ? -4.961 24.781 6.566 1 94.06 132 GLN B N 1
ATOM 3144 C CA . GLN B 1 132 ? -5.992 23.781 6.84 1 94.06 132 GLN B CA 1
ATOM 3145 C C . GLN B 1 132 ? -5.461 22.688 7.758 1 94.06 132 GLN B C 1
ATOM 3147 O O . GLN B 1 132 ? -4.305 22.281 7.641 1 94.06 132 GLN B O 1
ATOM 3152 N N . ILE B 1 133 ? -6.34 22.281 8.648 1 96.44 133 ILE B N 1
ATOM 3153 C CA . ILE B 1 133 ? -6.039 21.203 9.586 1 96.44 133 ILE B CA 1
ATOM 3154 C C . ILE B 1 133 ? -7.043 20.078 9.414 1 96.44 133 ILE B C 1
ATOM 3156 O O . ILE B 1 133 ? -8.258 20.297 9.508 1 96.44 133 ILE B O 1
ATOM 3160 N N . HIS B 1 134 ? -6.527 18.891 9.156 1 95.94 134 HIS B N 1
ATOM 3161 C CA . HIS B 1 134 ? -7.352 17.703 9.047 1 95.94 134 HIS B CA 1
ATOM 3162 C C . HIS B 1 134 ? -7 16.688 10.125 1 95.94 134 HIS B C 1
ATOM 3164 O O . HIS B 1 134 ? -5.836 16.297 10.266 1 95.94 134 HIS B O 1
ATOM 3170 N N . LEU B 1 135 ? -7.992 16.328 10.914 1 98 135 LEU B N 1
ATOM 3171 C CA . LEU B 1 135 ? -7.902 15.117 11.734 1 98 135 LEU B CA 1
ATOM 3172 C C . LEU B 1 135 ? -8.594 13.945 11.055 1 98 135 LEU B C 1
ATOM 3174 O O . LEU B 1 135 ? -9.766 14.031 10.695 1 98 135 LEU B O 1
ATOM 3178 N N . ILE B 1 136 ? -7.875 12.898 10.891 1 97.88 136 ILE B N 1
ATOM 3179 C CA . ILE B 1 136 ? -8.453 11.742 10.211 1 97.88 136 ILE B CA 1
ATOM 3180 C C . ILE B 1 136 ? -8.117 10.469 10.984 1 97.88 136 ILE B C 1
ATOM 3182 O O . ILE B 1 136 ? -6.953 10.211 11.297 1 97.88 136 ILE B O 1
ATOM 3186 N N . ARG B 1 137 ? -9.148 9.68 11.328 1 98.5 137 ARG B N 1
ATOM 3187 C CA . ARG B 1 137 ? -8.961 8.305 11.781 1 98.5 137 ARG B CA 1
ATOM 3188 C C . ARG B 1 137 ? -9.352 7.312 10.695 1 98.5 137 ARG B C 1
ATOM 3190 O O . ARG B 1 137 ? -10.523 7.215 10.328 1 98.5 137 ARG B O 1
ATOM 3197 N N . TYR B 1 138 ? -8.344 6.672 10.164 1 98.44 138 TYR B N 1
ATOM 3198 C CA . TYR B 1 138 ? -8.617 5.52 9.312 1 98.44 138 TYR B CA 1
ATOM 3199 C C . TYR B 1 138 ? -8.922 4.281 10.148 1 98.44 138 TYR B C 1
ATOM 3201 O O . TYR B 1 138 ? -8.102 3.854 10.953 1 98.44 138 TYR B O 1
ATOM 3209 N N . SER B 1 139 ? -10.078 3.711 9.906 1 97.69 139 SER B N 1
ATOM 3210 C CA . SER B 1 139 ? -10.508 2.594 10.742 1 97.69 139 SER B CA 1
ATOM 3211 C C . SER B 1 139 ? -11.18 1.509 9.906 1 97.69 139 SER B C 1
ATOM 3213 O O . SER B 1 139 ? -12.414 1.444 9.844 1 97.69 139 SER B O 1
ATOM 3215 N N . PRO B 1 140 ? -10.344 0.617 9.336 1 97.25 140 PRO B N 1
ATOM 3216 C CA . PRO B 1 140 ? -10.984 -0.5 8.641 1 97.25 140 PRO B CA 1
ATOM 3217 C C . PRO B 1 140 ? -11.93 -1.291 9.539 1 97.25 140 PRO B C 1
ATOM 3219 O O . PRO B 1 140 ? -11.656 -1.475 10.727 1 97.25 140 PRO B O 1
ATOM 3222 N N . GLN B 1 141 ? -13.055 -1.751 8.93 1 93.31 141 GLN B N 1
ATOM 3223 C CA . GLN B 1 141 ? -14.062 -2.518 9.656 1 93.31 141 GLN B CA 1
ATOM 3224 C C . GLN B 1 141 ? -14.328 -3.859 8.977 1 93.31 141 GLN B C 1
ATOM 3226 O O . GLN B 1 141 ? -14.781 -3.904 7.832 1 93.31 141 GLN B O 1
ATOM 3231 N N . GLY B 1 142 ? -14.188 -4.898 9.766 1 90.31 142 GLY B N 1
ATOM 3232 C CA . GLY B 1 142 ? -14.281 -6.195 9.109 1 90.31 142 GLY B CA 1
ATOM 3233 C C . GLY B 1 142 ? -13.398 -6.305 7.879 1 90.31 142 GLY B C 1
ATOM 3234 O O . GLY B 1 142 ? -12.195 -6.059 7.949 1 90.31 142 GLY B O 1
ATOM 3235 N N . GLU B 1 143 ? -14.07 -6.508 6.688 1 88.06 143 GLU B N 1
ATOM 3236 C CA . GLU B 1 143 ? -13.312 -6.621 5.441 1 88.06 143 GLU B CA 1
ATOM 3237 C C . GLU B 1 143 ? -13.289 -5.289 4.691 1 88.06 143 GLU B C 1
ATOM 3239 O O . GLU B 1 143 ? -12.594 -5.152 3.686 1 88.06 143 GLU B O 1
ATOM 3244 N N . GLU B 1 144 ? -13.945 -4.336 5.246 1 92.5 144 GLU B N 1
ATOM 3245 C CA . GLU B 1 144 ? -13.984 -3.033 4.586 1 92.5 144 GLU B CA 1
ATOM 3246 C C . GLU B 1 144 ? -12.727 -2.225 4.887 1 92.5 144 GLU B C 1
ATOM 3248 O O . GLU B 1 144 ? -12.445 -1.9 6.043 1 92.5 144 GLU B O 1
ATOM 3253 N N . PRO B 1 145 ? -12.031 -1.864 3.893 1 97.44 145 PRO B N 1
ATOM 3254 C CA . PRO B 1 145 ? -10.789 -1.129 4.109 1 97.44 145 PRO B CA 1
ATOM 3255 C C . PRO B 1 145 ? -11.023 0.34 4.457 1 97.44 145 PRO B C 1
ATOM 3257 O O . PRO B 1 145 ? -12.141 0.838 4.324 1 97.44 145 PRO B O 1
ATOM 3260 N N . ALA B 1 146 ? -10.086 0.979 4.992 1 98 146 ALA B N 1
ATOM 3261 C CA . ALA B 1 146 ? -9.992 2.434 5.086 1 98 146 ALA B CA 1
ATOM 3262 C C . ALA B 1 146 ? -8.938 2.98 4.125 1 98 146 ALA B C 1
ATOM 3264 O O . ALA B 1 146 ? -7.871 2.383 3.957 1 98 146 ALA B O 1
ATOM 3265 N N . PHE B 1 147 ? -9.234 4.082 3.5 1 97.31 147 PHE B N 1
ATOM 3266 C CA . PHE B 1 147 ? -8.273 4.609 2.533 1 97.31 147 PHE B CA 1
ATOM 3267 C C . PHE B 1 147 ? -8.523 6.094 2.285 1 97.31 147 PHE B C 1
ATOM 3269 O O . PHE B 1 147 ? -9.594 6.613 2.613 1 97.31 147 PHE B O 1
ATOM 3276 N N . ALA B 1 148 ? -7.52 6.711 1.811 1 94.5 148 ALA B N 1
ATOM 3277 C CA . ALA B 1 148 ? -7.578 8.133 1.485 1 94.5 148 ALA B CA 1
ATOM 3278 C C . ALA B 1 148 ? -8.211 8.359 0.115 1 94.5 148 ALA B C 1
ATOM 3280 O O . ALA B 1 148 ? -8.344 7.422 -0.674 1 94.5 148 ALA B O 1
ATOM 3281 N N . THR B 1 149 ? -8.648 9.578 -0.07 1 90 149 THR B N 1
ATOM 3282 C CA . THR B 1 149 ? -9.008 10.094 -1.387 1 90 149 THR B CA 1
ATOM 3283 C C . THR B 1 149 ? -8.094 11.242 -1.788 1 90 149 THR B C 1
ATOM 3285 O O . THR B 1 149 ? -7.941 12.211 -1.037 1 90 149 THR B O 1
ATOM 3288 N N . PRO B 1 150 ? -7.516 11.227 -2.971 1 91.5 150 PRO B N 1
ATOM 3289 C CA . PRO B 1 150 ? -7.48 10.156 -3.969 1 91.5 150 PRO B CA 1
ATOM 3290 C C . PRO B 1 150 ? -6.863 8.867 -3.428 1 91.5 150 PRO B C 1
ATOM 3292 O O . PRO B 1 150 ? -6.062 8.906 -2.492 1 91.5 150 PRO B O 1
ATOM 3295 N N . THR B 1 151 ? -7.16 7.715 -4.16 1 93.75 151 THR B N 1
ATOM 3296 C CA . THR B 1 151 ? -6.785 6.402 -3.643 1 93.75 151 THR B CA 1
ATOM 3297 C C . THR B 1 151 ? -5.324 6.094 -3.961 1 93.75 151 THR B C 1
ATOM 3299 O O . THR B 1 151 ? -4.746 5.16 -3.396 1 93.75 151 THR B O 1
ATOM 3302 N N . TRP B 1 152 ? -4.773 6.816 -4.895 1 96 152 TRP B N 1
ATOM 3303 C CA . TRP B 1 152 ? -3.42 6.496 -5.336 1 96 152 TRP B CA 1
ATOM 3304 C C . TRP B 1 152 ? -2.664 7.758 -5.734 1 96 152 TRP B C 1
ATOM 3306 O O . TRP B 1 152 ? -3.01 8.859 -5.297 1 96 152 TRP B O 1
ATOM 3316 N N . LEU B 1 153 ? -1.564 7.613 -6.43 1 96.94 153 LEU B N 1
ATOM 3317 C CA . LEU B 1 153 ? -0.602 8.664 -6.738 1 96.94 153 LEU B CA 1
ATOM 3318 C C . LEU B 1 153 ? -1.312 9.93 -7.215 1 96.94 153 LEU B C 1
ATOM 3320 O O . LEU B 1 153 ? -2.168 9.867 -8.102 1 96.94 153 LEU B O 1
ATOM 3324 N N . HIS B 1 154 ? -0.965 11.023 -6.574 1 95.38 154 HIS B N 1
ATOM 3325 C CA . HIS B 1 154 ? -1.498 12.336 -6.918 1 95.38 154 HIS B CA 1
ATOM 3326 C C . HIS B 1 154 ? -0.571 13.453 -6.445 1 95.38 154 HIS B C 1
ATOM 3328 O O . HIS B 1 154 ? 0.427 13.188 -5.77 1 95.38 154 HIS B O 1
ATOM 3334 N N . ARG B 1 155 ? -0.9 14.625 -6.867 1 94.25 155 ARG B N 1
ATOM 3335 C CA . ARG B 1 155 ? -0.286 15.836 -6.344 1 94.25 155 ARG B CA 1
ATOM 3336 C C . ARG B 1 155 ? -1.3 16.672 -5.574 1 94.25 155 ARG B C 1
ATOM 3338 O O . ARG B 1 155 ? -2.443 16.828 -6.004 1 94.25 155 ARG B O 1
ATOM 3345 N N . ASP B 1 156 ? -0.848 17.094 -4.406 1 90.75 156 ASP B N 1
ATOM 3346 C CA . ASP B 1 156 ? -1.736 17.984 -3.66 1 90.75 156 ASP B CA 1
ATOM 3347 C C . ASP B 1 156 ? -1.837 19.344 -4.332 1 90.75 156 ASP B C 1
ATOM 3349 O O . ASP B 1 156 ? -0.877 19.812 -4.949 1 90.75 156 ASP B O 1
ATOM 3353 N N . ASP B 1 157 ? -2.963 19.938 -4.156 1 90.19 157 ASP B N 1
ATOM 3354 C CA . ASP B 1 157 ? -3.094 21.328 -4.582 1 90.19 157 ASP B CA 1
ATOM 3355 C C . ASP B 1 157 ? -2.25 22.25 -3.707 1 90.19 157 ASP B C 1
ATOM 3357 O O . ASP B 1 157 ? -1.79 23.297 -4.164 1 90.19 157 ASP B O 1
ATOM 3361 N N . GLU B 1 158 ? -2.1 21.922 -2.455 1 93.88 158 GLU B N 1
ATOM 3362 C CA . GLU B 1 158 ? -1.338 22.719 -1.501 1 93.88 158 GLU B CA 1
ATOM 3363 C C . GLU B 1 158 ? 0.164 22.562 -1.717 1 93.88 158 GLU B C 1
ATOM 3365 O O . GLU B 1 158 ? 0.669 21.438 -1.763 1 93.88 158 GLU B O 1
ATOM 3370 N N . PRO B 1 159 ? 0.913 23.641 -1.78 1 96.19 159 PRO B N 1
ATOM 3371 C CA . PRO B 1 159 ? 2.352 23.562 -2.041 1 96.19 159 PRO B CA 1
ATOM 3372 C C . PRO B 1 159 ? 3.135 22.969 -0.875 1 96.19 159 PRO B C 1
ATOM 3374 O O . PRO B 1 159 ? 4.285 22.562 -1.046 1 96.19 159 PRO B O 1
ATOM 3377 N N . LEU B 1 160 ? 2.531 23.016 0.282 1 97.38 160 LEU B N 1
ATOM 3378 C CA . LEU B 1 160 ? 3.209 22.484 1.46 1 97.38 160 LEU B CA 1
ATOM 3379 C C . LEU B 1 160 ? 2.227 21.75 2.367 1 97.38 160 LEU B C 1
ATOM 3381 O O . LEU B 1 160 ? 1.242 22.344 2.824 1 97.38 160 LEU B O 1
ATOM 3385 N N . THR B 1 161 ? 2.477 20.469 2.627 1 98 161 THR B N 1
ATOM 3386 C CA . THR B 1 161 ? 1.619 19.625 3.443 1 98 161 THR B CA 1
ATOM 3387 C C . THR B 1 161 ? 2.449 18.812 4.434 1 98 161 THR B C 1
ATOM 3389 O O . THR B 1 161 ? 3.498 18.266 4.078 1 98 161 THR B O 1
ATOM 3392 N N . PHE B 1 162 ? 2.037 18.766 5.664 1 98.38 162 PHE B N 1
ATOM 3393 C CA . PHE B 1 162 ? 2.639 17.938 6.703 1 98.38 162 PHE B CA 1
ATOM 3394 C C . PHE B 1 162 ? 1.685 16.844 7.137 1 98.38 162 PHE B C 1
ATOM 3396 O O . PHE B 1 162 ? 0.511 17.094 7.414 1 98.38 162 PHE B O 1
ATOM 3403 N N . LEU B 1 163 ? 2.164 15.617 7.172 1 98.69 163 LEU B N 1
ATOM 3404 C CA . LEU B 1 163 ? 1.43 14.453 7.645 1 98.69 163 LEU B CA 1
ATOM 3405 C C . LEU B 1 163 ? 2.023 13.93 8.945 1 98.69 163 LEU B C 1
ATOM 3407 O O . LEU B 1 163 ? 3.137 13.398 8.961 1 98.69 163 LEU B O 1
ATOM 3411 N N . HIS B 1 164 ? 1.281 14.031 10.062 1 98.88 164 HIS B N 1
ATOM 3412 C CA . HIS B 1 164 ? 1.742 13.625 11.383 1 98.88 164 HIS B CA 1
ATOM 3413 C C . HIS B 1 164 ? 1.032 12.359 11.852 1 98.88 164 HIS B C 1
ATOM 3415 O O . HIS B 1 164 ? -0.197 12.328 11.953 1 98.88 164 HIS B O 1
ATOM 3421 N N . LEU B 1 165 ? 1.827 11.375 12.219 1 98.94 165 LEU B N 1
ATOM 3422 C CA . LEU B 1 165 ? 1.21 10.219 12.859 1 98.94 165 LEU B CA 1
ATOM 3423 C C . LEU B 1 165 ? 0.909 10.5 14.32 1 98.94 165 LEU B C 1
ATOM 3425 O O . LEU B 1 165 ? 1.776 10.977 15.062 1 98.94 165 LEU B O 1
ATOM 3429 N N . ILE B 1 166 ? -0.303 10.219 14.688 1 98.88 166 ILE B N 1
ATOM 3430 C CA . ILE B 1 166 ? -0.671 10.422 16.094 1 98.88 166 ILE B CA 1
ATOM 3431 C C . ILE B 1 166 ? -0.765 9.07 16.797 1 98.88 166 ILE B C 1
ATOM 3433 O O . ILE B 1 166 ? -0.353 8.938 17.953 1 98.88 166 ILE B O 1
ATOM 3437 N N . GLN B 1 167 ? -1.342 8.125 16.109 1 98.62 167 GLN B N 1
ATOM 3438 C CA . GLN B 1 167 ? -1.484 6.781 16.672 1 98.62 167 GLN B CA 1
ATOM 3439 C C . GLN B 1 167 ? -1.648 5.742 15.562 1 98.62 167 GLN B C 1
ATOM 3441 O O . GLN B 1 167 ? -2.215 6.031 14.508 1 98.62 167 GLN B O 1
ATOM 3446 N N . LEU B 1 168 ? -1.112 4.609 15.781 1 98.5 168 LEU B N 1
ATOM 3447 C CA . LEU B 1 168 ? -1.232 3.461 14.891 1 98.5 168 LEU B CA 1
ATOM 3448 C C . LEU B 1 168 ? -1.346 2.164 15.68 1 98.5 168 LEU B C 1
ATOM 3450 O O . LEU B 1 168 ? -0.475 1.852 16.5 1 98.5 168 LEU B O 1
ATOM 3454 N N . THR B 1 169 ? -2.459 1.45 15.477 1 98.06 169 THR B N 1
ATOM 3455 C CA . THR B 1 169 ? -2.578 0.148 16.125 1 98.06 169 THR B CA 1
ATOM 3456 C C . THR B 1 169 ? -1.769 -0.905 15.367 1 98.06 169 THR B C 1
ATOM 3458 O O . THR B 1 169 ? -1.653 -0.847 14.141 1 98.06 169 THR B O 1
ATOM 3461 N N . SER B 1 170 ? -1.311 -1.912 16.031 1 96.19 170 SER B N 1
ATOM 3462 C CA . SER B 1 170 ? -0.329 -2.854 15.5 1 96.19 170 SER B CA 1
ATOM 3463 C C . SER B 1 170 ? -0.954 -3.775 14.453 1 96.19 170 SER B C 1
ATOM 3465 O O . SER B 1 170 ? -0.243 -4.406 13.672 1 96.19 170 SER B O 1
ATOM 3467 N N . ASN B 1 171 ? -2.232 -3.885 14.438 1 96.62 171 ASN B N 1
ATOM 3468 C CA . ASN B 1 171 ? -2.861 -4.863 13.555 1 96.62 171 ASN B CA 1
ATOM 3469 C C . ASN B 1 171 ? -3.285 -4.234 12.234 1 96.62 171 ASN B C 1
ATOM 3471 O O . ASN B 1 171 ? -3.9 -4.898 11.398 1 96.62 171 ASN B O 1
ATOM 3475 N N . ILE B 1 172 ? -2.951 -2.967 12.039 1 97.75 172 ILE B N 1
ATOM 3476 C CA . ILE B 1 172 ? -3.236 -2.312 10.766 1 97.75 172 ILE B CA 1
ATOM 3477 C C . ILE B 1 172 ? -2.221 -2.758 9.719 1 97.75 172 ILE B C 1
ATOM 3479 O O . ILE B 1 172 ? -1.024 -2.85 10 1 97.75 172 ILE B O 1
ATOM 3483 N N . ILE B 1 173 ? -2.727 -3.066 8.523 1 96.94 173 ILE B N 1
ATOM 3484 C CA . ILE B 1 173 ? -1.873 -3.27 7.355 1 96.94 173 ILE B CA 1
ATOM 3485 C C . ILE B 1 173 ? -2.035 -2.1 6.387 1 96.94 173 ILE B C 1
ATOM 3487 O O . ILE B 1 173 ? -3.137 -1.57 6.219 1 96.94 173 ILE B O 1
ATOM 3491 N N . GLY B 1 174 ? -0.906 -1.769 5.766 1 97.88 174 GLY B N 1
ATOM 3492 C CA . GLY B 1 174 ? -0.934 -0.622 4.871 1 97.88 174 GLY B CA 1
ATOM 3493 C C . GLY B 1 174 ? -0.727 0.699 5.59 1 97.88 174 GLY B C 1
ATOM 3494 O O . GLY B 1 174 ? -0.065 0.75 6.629 1 97.88 174 GLY B O 1
ATOM 3495 N N . GLY B 1 175 ? -1.194 1.753 4.934 1 98.19 175 GLY B N 1
ATOM 3496 C CA . GLY B 1 175 ? -0.973 3.088 5.465 1 98.19 175 GLY B CA 1
ATOM 3497 C C . GLY B 1 175 ? 0.436 3.6 5.227 1 98.19 175 GLY B C 1
ATOM 3498 O O . GLY B 1 175 ? 0.931 4.441 5.98 1 98.19 175 GLY B O 1
ATOM 3499 N N . ASP B 1 176 ? 1.081 3.051 4.285 1 98.44 176 ASP B N 1
ATOM 3500 C CA . ASP B 1 176 ? 2.451 3.424 3.941 1 98.44 176 ASP B CA 1
ATOM 3501 C C . ASP B 1 176 ? 2.475 4.625 3 1 98.44 176 ASP B C 1
ATOM 3503 O O . ASP B 1 176 ? 1.607 4.758 2.133 1 98.44 176 ASP B O 1
ATOM 3507 N N . SER B 1 177 ? 3.479 5.445 3.164 1 98.12 177 SER B N 1
ATOM 3508 C CA . SER B 1 177 ? 3.656 6.59 2.277 1 98.12 177 SER B CA 1
ATOM 3509 C C . SER B 1 177 ? 4.48 6.215 1.051 1 98.12 177 SER B C 1
ATOM 3511 O O . SER B 1 177 ? 5.543 5.594 1.175 1 98.12 177 SER B O 1
ATOM 3513 N N . VAL B 1 178 ? 4.004 6.617 -0.104 1 98.06 178 VAL B N 1
ATOM 3514 C CA . VAL B 1 178 ? 4.645 6.32 -1.381 1 98.06 178 VAL B CA 1
ATOM 3515 C C . VAL B 1 178 ? 4.992 7.625 -2.098 1 98.06 178 VAL B C 1
ATOM 3517 O O . VAL B 1 178 ? 4.164 8.531 -2.182 1 98.06 178 VAL B O 1
ATOM 3520 N N . ILE B 1 179 ? 6.234 7.758 -2.545 1 97.38 179 ILE B N 1
ATOM 3521 C CA . ILE B 1 179 ? 6.664 8.852 -3.408 1 97.38 179 ILE B CA 1
ATOM 3522 C C . ILE B 1 179 ? 7.043 8.305 -4.785 1 97.38 179 ILE B C 1
ATOM 3524 O O . ILE B 1 179 ? 7.703 7.27 -4.887 1 97.38 179 ILE B O 1
ATOM 3528 N N . ALA B 1 180 ? 6.574 8.961 -5.836 1 97.06 180 ALA B N 1
ATOM 3529 C CA . ALA B 1 180 ? 6.859 8.508 -7.195 1 97.06 180 ALA B CA 1
ATOM 3530 C C . ALA B 1 180 ? 7.254 9.672 -8.094 1 97.06 180 ALA B C 1
ATOM 3532 O O . ALA B 1 180 ? 6.621 10.734 -8.055 1 97.06 180 ALA B O 1
ATOM 3533 N N . THR B 1 181 ? 8.289 9.445 -8.875 1 94.25 181 THR B N 1
ATOM 3534 C CA . THR B 1 181 ? 8.703 10.469 -9.828 1 94.25 181 THR B CA 1
ATOM 3535 C C . THR B 1 181 ? 7.684 10.594 -10.961 1 94.25 181 THR B C 1
ATOM 3537 O O . THR B 1 181 ? 7.488 11.68 -11.508 1 94.25 181 THR B O 1
ATOM 3540 N N . ASN B 1 182 ? 7.137 9.469 -11.273 1 93.06 182 ASN B N 1
ATOM 3541 C CA . ASN B 1 182 ? 6.02 9.398 -12.211 1 93.06 182 ASN B CA 1
ATOM 3542 C C . ASN B 1 182 ? 5.145 8.18 -11.953 1 93.06 182 ASN B C 1
ATOM 3544 O O . ASN B 1 182 ? 5.363 7.449 -10.984 1 93.06 182 ASN B O 1
ATOM 3548 N N . GLU B 1 183 ? 4.195 7.93 -12.789 1 90.5 183 GLU B N 1
ATOM 3549 C CA . GLU B 1 183 ? 3.176 6.914 -12.539 1 90.5 183 GLU B CA 1
ATOM 3550 C C . GLU B 1 183 ? 3.775 5.512 -12.57 1 90.5 183 GLU B C 1
ATOM 3552 O O . GLU B 1 183 ? 3.189 4.566 -12.039 1 90.5 183 GLU B O 1
ATOM 3557 N N . THR B 1 184 ? 4.934 5.328 -13.164 1 90.69 184 THR B N 1
ATOM 3558 C CA . THR B 1 184 ? 5.461 3.98 -13.359 1 90.69 184 THR B CA 1
ATOM 3559 C C . THR B 1 184 ? 6.742 3.775 -12.562 1 90.69 184 THR B C 1
ATOM 3561 O O . THR B 1 184 ? 7.32 2.688 -12.578 1 90.69 184 THR B O 1
ATOM 3564 N N . TYR B 1 185 ? 7.152 4.812 -11.844 1 94.25 185 TYR B N 1
ATOM 3565 C CA . TYR B 1 185 ? 8.398 4.695 -11.102 1 94.25 185 TYR B CA 1
ATOM 3566 C C . TYR B 1 185 ? 8.219 5.16 -9.656 1 94.25 185 TYR B C 1
ATOM 3568 O O . TYR B 1 185 ? 8.242 6.363 -9.383 1 94.25 185 TYR B O 1
ATOM 3576 N N . ILE B 1 186 ? 8.188 4.207 -8.781 1 96.88 186 ILE B N 1
ATOM 3577 C CA . ILE B 1 186 ? 8.109 4.465 -7.344 1 96.88 186 ILE B CA 1
ATOM 3578 C C . ILE B 1 186 ? 9.516 4.691 -6.785 1 96.88 186 ILE B C 1
ATOM 3580 O O . ILE B 1 186 ? 10.383 3.826 -6.902 1 96.88 186 ILE B O 1
ATOM 3584 N N . SER B 1 187 ? 9.734 5.844 -6.16 1 96 187 SER B N 1
ATOM 3585 C CA . SER B 1 187 ? 11.086 6.207 -5.738 1 96 187 SER B CA 1
ATOM 3586 C C . SER B 1 187 ? 11.289 5.969 -4.246 1 96 187 SER B C 1
ATOM 3588 O O . SER B 1 187 ? 12.422 5.863 -3.773 1 96 187 SER B O 1
ATOM 3590 N N . LYS B 1 188 ? 10.172 5.91 -3.547 1 96.38 188 LYS B N 1
ATOM 3591 C CA . LYS B 1 188 ? 10.312 5.746 -2.102 1 96.38 188 LYS B CA 1
ATOM 3592 C C . LYS B 1 188 ? 9.062 5.129 -1.493 1 96.38 188 LYS B C 1
ATOM 3594 O O . LYS B 1 188 ? 7.941 5.461 -1.893 1 96.38 188 LYS B O 1
ATOM 3599 N N . VAL B 1 189 ? 9.227 4.246 -0.554 1 97.75 189 VAL B N 1
ATOM 3600 C CA . VAL B 1 189 ? 8.18 3.701 0.307 1 97.75 189 VAL B CA 1
ATOM 3601 C C . VAL B 1 189 ? 8.625 3.766 1.766 1 97.75 189 VAL B C 1
ATOM 3603 O O . VAL B 1 189 ? 9.719 3.311 2.107 1 97.75 189 VAL B O 1
ATOM 3606 N N . THR B 1 190 ? 7.828 4.402 2.564 1 96.81 190 THR B N 1
ATOM 3607 C CA . THR B 1 190 ? 8.18 4.547 3.973 1 96.81 190 THR B CA 1
ATOM 3608 C C . THR B 1 190 ? 6.934 4.465 4.852 1 96.81 190 THR B C 1
ATOM 3610 O O . THR B 1 190 ? 5.812 4.57 4.355 1 96.81 190 THR B O 1
ATOM 3613 N N . ARG B 1 191 ? 7.203 4.246 6.18 1 97.56 191 ARG B N 1
ATOM 3614 C CA . ARG B 1 191 ? 6.105 4.07 7.125 1 97.56 191 ARG B CA 1
ATOM 3615 C C . ARG B 1 191 ? 6.32 4.926 8.375 1 97.56 191 ARG B C 1
ATOM 3617 O O . ARG B 1 191 ? 7.398 4.906 8.961 1 97.56 191 ARG B O 1
ATOM 3624 N N . LEU B 1 192 ? 5.277 5.656 8.688 1 98.19 192 LEU B N 1
ATOM 3625 C CA . LEU B 1 192 ? 5.234 6.262 10.016 1 98.19 192 LEU B CA 1
ATOM 3626 C C . LEU B 1 192 ? 4.758 5.254 11.055 1 98.19 192 LEU B C 1
ATOM 3628 O O . LEU B 1 192 ? 3.686 4.664 10.914 1 98.19 192 LEU B O 1
ATOM 3632 N N . ALA B 1 193 ? 5.52 5.102 12.117 1 96.75 193 ALA B N 1
ATOM 3633 C CA . ALA B 1 193 ? 5.207 4.008 13.031 1 96.75 193 ALA B CA 1
ATOM 3634 C C . ALA B 1 193 ? 5.09 4.512 14.469 1 96.75 193 ALA B C 1
ATOM 3636 O O . ALA B 1 193 ? 4.473 3.857 15.312 1 96.75 193 ALA B O 1
ATOM 3637 N N . THR B 1 194 ? 5.695 5.648 14.742 1 97 194 THR B N 1
ATOM 3638 C CA . THR B 1 194 ? 5.715 6.195 16.094 1 97 194 THR B CA 1
ATOM 3639 C C . THR B 1 194 ? 5.055 7.57 16.125 1 97 194 THR B C 1
ATOM 3641 O O . THR B 1 194 ? 5.227 8.375 15.203 1 97 194 THR B O 1
ATOM 3644 N N . PRO B 1 195 ? 4.344 7.824 17.266 1 98.5 195 PRO B N 1
ATOM 3645 C CA . PRO B 1 195 ? 3.637 9.109 17.344 1 98.5 195 PRO B CA 1
ATOM 3646 C C . PRO B 1 195 ? 4.547 10.297 17.047 1 98.5 195 PRO B C 1
ATOM 3648 O O . PRO B 1 195 ? 5.688 10.336 17.516 1 98.5 195 PRO B O 1
ATOM 3651 N N . LEU B 1 196 ? 4.055 11.227 16.234 1 98.69 196 LEU B N 1
ATOM 3652 C CA . LEU B 1 196 ? 4.625 12.531 15.922 1 98.69 196 LEU B CA 1
ATOM 3653 C C . LEU B 1 196 ? 5.672 12.406 14.82 1 98.69 196 LEU B C 1
ATOM 3655 O O . LEU B 1 196 ? 6.195 13.414 14.336 1 98.69 196 LEU B O 1
ATOM 3659 N N . GLN B 1 197 ? 6.012 11.125 14.438 1 98.56 197 GLN B N 1
ATOM 3660 C CA . GLN B 1 197 ? 6.734 11.039 13.172 1 98.56 197 GLN B CA 1
ATOM 3661 C C . GLN B 1 197 ? 5.973 11.734 12.055 1 98.56 197 GLN B C 1
ATOM 3663 O O . GLN B 1 197 ? 4.746 11.633 11.969 1 98.56 197 GLN B O 1
ATOM 3668 N N . THR B 1 198 ? 6.734 12.469 11.219 1 98.5 198 THR B N 1
ATOM 3669 C CA . THR B 1 198 ? 6.066 13.344 10.258 1 98.5 198 THR B CA 1
ATOM 3670 C C . THR B 1 198 ? 6.754 13.281 8.898 1 98.5 198 THR B C 1
ATOM 3672 O O . THR B 1 198 ? 7.98 13.18 8.82 1 98.5 198 THR B O 1
ATOM 3675 N N . TYR B 1 199 ? 5.906 13.32 7.898 1 98 199 TYR B N 1
ATOM 3676 C CA . TYR B 1 199 ? 6.391 13.594 6.547 1 98 199 TYR B CA 1
ATOM 3677 C C . TYR B 1 199 ? 5.906 14.945 6.051 1 98 199 TYR B C 1
ATOM 3679 O O . TYR B 1 199 ? 4.75 15.312 6.266 1 98 199 TYR B O 1
ATOM 3687 N N . ALA B 1 200 ? 6.816 15.672 5.422 1 97.81 200 ALA B N 1
ATOM 3688 C CA . ALA B 1 200 ? 6.453 16.875 4.668 1 97.81 200 ALA B CA 1
ATOM 3689 C C . ALA B 1 200 ? 6.586 16.625 3.168 1 97.81 200 ALA B C 1
ATOM 3691 O O . ALA B 1 200 ? 7.547 16 2.715 1 97.81 200 ALA B O 1
ATOM 3692 N N . VAL B 1 201 ? 5.602 17.125 2.424 1 97.25 201 VAL B N 1
ATOM 3693 C CA . VAL B 1 201 ? 5.656 16.969 0.975 1 97.25 201 VAL B CA 1
ATOM 3694 C C . VAL B 1 201 ? 5.316 18.281 0.295 1 97.25 201 VAL B C 1
ATOM 3696 O O . VAL B 1 201 ? 4.586 19.109 0.852 1 97.25 201 VAL B O 1
ATOM 3699 N N . ASN B 1 202 ? 5.922 18.516 -0.85 1 96.75 202 ASN B N 1
ATOM 3700 C CA . ASN B 1 202 ? 5.516 19.609 -1.724 1 96.75 202 ASN B CA 1
ATOM 3701 C C . ASN B 1 202 ? 4.961 19.094 -3.049 1 96.75 202 ASN B C 1
ATOM 3703 O O . ASN B 1 202 ? 4.445 17.969 -3.117 1 96.75 202 ASN B O 1
ATOM 3707 N N . GLN B 1 203 ? 5.008 19.875 -4.094 1 95.38 203 GLN B N 1
ATOM 3708 C CA . GLN B 1 203 ? 4.305 19.516 -5.32 1 95.38 203 GLN B CA 1
ATOM 3709 C C . GLN B 1 203 ? 5.266 18.938 -6.355 1 95.38 203 GLN B C 1
ATOM 3711 O O . GLN B 1 203 ? 4.922 18.828 -7.535 1 95.38 203 GLN B O 1
ATOM 3716 N N . LYS B 1 204 ? 6.391 18.625 -5.934 1 95.19 204 LYS B N 1
ATOM 3717 C CA . LYS B 1 204 ? 7.418 18.219 -6.887 1 95.19 204 LYS B CA 1
ATOM 3718 C C . LYS B 1 204 ? 7.125 16.844 -7.449 1 95.19 204 LYS B C 1
ATOM 3720 O O . LYS B 1 204 ? 7.227 16.625 -8.656 1 95.19 204 LYS B O 1
ATOM 3725 N N . TYR B 1 205 ? 6.809 15.859 -6.555 1 95.62 205 TYR B N 1
ATOM 3726 C CA . TYR B 1 205 ? 6.602 14.484 -6.977 1 95.62 205 TYR B CA 1
ATOM 3727 C C . TYR B 1 205 ? 5.199 14.008 -6.613 1 95.62 205 TYR B C 1
ATOM 3729 O O . TYR B 1 205 ? 4.488 14.664 -5.852 1 95.62 205 TYR B O 1
ATOM 3737 N N . LEU B 1 206 ? 4.832 12.906 -7.23 1 97.31 206 LEU B N 1
ATOM 3738 C CA . LEU B 1 206 ? 3.582 12.25 -6.863 1 97.31 206 LEU B CA 1
ATOM 3739 C C . LEU B 1 206 ? 3.721 11.523 -5.527 1 97.31 206 LEU B C 1
ATOM 3741 O O . LEU B 1 206 ? 4.812 11.078 -5.168 1 97.31 206 LEU B O 1
ATOM 3745 N N . HIS B 1 207 ? 2.654 11.469 -4.832 1 97.81 207 HIS B N 1
ATOM 3746 C CA . HIS B 1 207 ? 2.689 10.703 -3.588 1 97.81 207 HIS B CA 1
ATOM 3747 C C . HIS B 1 207 ? 1.353 10.016 -3.326 1 97.81 207 HIS B C 1
ATOM 3749 O O . HIS B 1 207 ? 0.346 10.344 -3.959 1 97.81 207 HIS B O 1
ATOM 3755 N N . ALA B 1 208 ? 1.342 9.062 -2.439 1 97.69 208 ALA B N 1
ATOM 3756 C CA . ALA B 1 208 ? 0.153 8.32 -2.035 1 97.69 208 ALA B CA 1
ATOM 3757 C C . ALA B 1 208 ? 0.322 7.734 -0.636 1 97.69 208 ALA B C 1
ATOM 3759 O O . ALA B 1 208 ? 1.438 7.668 -0.115 1 97.69 208 ALA B O 1
ATOM 3760 N N . VAL B 1 209 ? -0.766 7.473 -0.041 1 98.06 209 VAL B N 1
ATOM 3761 C CA . VAL B 1 209 ? -0.821 6.578 1.109 1 98.06 209 VAL B CA 1
ATOM 3762 C C . VAL B 1 209 ? -1.57 5.301 0.736 1 98.06 209 VAL B C 1
ATOM 3764 O O . VAL B 1 209 ? -2.65 5.359 0.145 1 98.06 209 VAL B O 1
ATOM 3767 N N . THR B 1 210 ? -0.952 4.188 1.046 1 98.56 210 THR B N 1
ATOM 3768 C CA . THR B 1 210 ? -1.58 2.934 0.648 1 98.56 210 THR B CA 1
ATOM 3769 C C . THR B 1 210 ? -2.826 2.662 1.485 1 98.56 210 THR B C 1
ATOM 3771 O O . THR B 1 210 ? -2.896 3.061 2.65 1 98.56 210 THR B O 1
ATOM 3774 N N . PRO B 1 211 ? -3.857 1.985 0.885 1 98.38 211 PRO B N 1
ATOM 3775 C CA . PRO B 1 211 ? -5.059 1.644 1.654 1 98.38 211 PRO B CA 1
ATOM 3776 C C . PRO B 1 211 ? -4.758 0.729 2.84 1 98.38 211 PRO B C 1
ATOM 3778 O O . PRO B 1 211 ? -3.674 0.142 2.912 1 98.38 211 PRO B O 1
ATOM 3781 N N . MET B 1 212 ? -5.734 0.695 3.719 1 98.5 212 MET B N 1
ATOM 3782 C CA . MET B 1 212 ? -5.453 0.01 4.977 1 98.5 212 MET B CA 1
ATOM 3783 C C . MET B 1 212 ? -6.48 -1.085 5.242 1 98.5 212 MET B C 1
ATOM 3785 O O . MET B 1 212 ? -7.672 -0.896 4.996 1 98.5 212 MET B O 1
ATOM 3789 N N . GLY B 1 213 ? -6 -2.199 5.66 1 97.94 213 GLY B N 1
ATOM 3790 C CA . GLY B 1 213 ? -6.777 -3.285 6.238 1 97.94 213 GLY B CA 1
ATOM 3791 C C . GLY B 1 213 ? -6.312 -3.678 7.625 1 97.94 213 GLY B C 1
ATOM 3792 O O . GLY B 1 213 ? -5.656 -2.893 8.312 1 97.94 213 GLY B O 1
ATOM 3793 N N . LYS B 1 214 ? -6.75 -4.875 8.055 1 96.88 214 LYS B N 1
ATOM 3794 C CA . LYS B 1 214 ? -6.332 -5.379 9.359 1 96.88 214 LYS B CA 1
ATOM 3795 C C . LYS B 1 214 ? -5.863 -6.828 9.266 1 96.88 214 LYS B C 1
ATOM 3797 O O . LYS B 1 214 ? -6.363 -7.598 8.438 1 96.88 214 LYS B O 1
ATOM 3802 N N . ARG B 1 215 ? -5.004 -7.164 10.164 1 94.94 215 ARG B N 1
ATOM 3803 C CA . ARG B 1 215 ? -4.457 -8.516 10.211 1 94.94 215 ARG B CA 1
ATOM 3804 C C . ARG B 1 215 ? -5.418 -9.477 10.898 1 94.94 215 ARG B C 1
ATOM 3806 O O . ARG B 1 215 ? -5.285 -10.695 10.773 1 94.94 215 ARG B O 1
ATOM 3813 N N . ASP B 1 216 ? -6.281 -8.945 11.727 1 95 216 ASP B N 1
ATOM 3814 C CA . ASP B 1 216 ? -7.227 -9.75 12.492 1 95 216 ASP B CA 1
ATOM 3815 C C . ASP B 1 216 ? -8.539 -9 12.711 1 95 216 ASP B C 1
ATOM 3817 O O . ASP B 1 216 ? -8.766 -7.953 12.102 1 95 216 ASP B O 1
ATOM 3821 N N . GLU B 1 217 ? -9.398 -9.562 13.555 1 94.38 217 GLU B N 1
ATOM 3822 C CA . GLU B 1 217 ? -10.75 -9.023 13.695 1 94.38 217 GLU B CA 1
ATOM 3823 C C . GLU B 1 217 ? -10.812 -7.98 14.812 1 94.38 217 GLU B C 1
ATOM 3825 O O . GLU B 1 217 ? -11.859 -7.383 15.055 1 94.38 217 GLU B O 1
ATOM 3830 N N . GLU B 1 218 ? -9.727 -7.715 15.492 1 96.31 218 GLU B N 1
ATOM 3831 C CA . GLU B 1 218 ? -9.703 -6.73 16.562 1 96.31 218 GLU B CA 1
ATOM 3832 C C . GLU B 1 218 ? -9.766 -5.309 16.016 1 96.31 218 GLU B C 1
ATOM 3834 O O . GLU B 1 218 ? -9.305 -5.047 14.906 1 96.31 218 GLU B O 1
ATOM 3839 N N . PRO B 1 219 ? -10.359 -4.477 16.797 1 95.69 219 PRO B N 1
ATOM 3840 C CA . PRO B 1 219 ? -10.367 -3.09 16.328 1 95.69 219 PRO B CA 1
ATOM 3841 C C . PRO B 1 219 ? -8.961 -2.545 16.078 1 95.69 219 PRO B C 1
ATOM 3843 O O . PRO B 1 219 ? -8.023 -2.91 16.781 1 95.69 219 PRO B O 1
ATOM 3846 N N . GLY B 1 220 ? -8.805 -1.755 15.047 1 97.44 220 GLY B N 1
ATOM 3847 C CA . GLY B 1 220 ? -7.551 -1.11 14.688 1 97.44 220 GLY B CA 1
ATOM 3848 C C . GLY B 1 220 ? -7.742 0.198 13.945 1 97.44 220 GLY B C 1
ATOM 3849 O O . GLY B 1 220 ? -8.75 0.389 13.266 1 97.44 220 GLY B O 1
ATOM 3850 N N . PHE B 1 221 ? -6.766 1.092 14.133 1 98.38 221 PHE B N 1
ATOM 3851 C CA . PHE B 1 221 ? -6.91 2.385 13.469 1 98.38 221 PHE B CA 1
ATOM 3852 C C . PHE B 1 221 ? -5.559 3.057 13.289 1 98.38 221 PHE B C 1
ATOM 3854 O O . PHE B 1 221 ? -4.566 2.643 13.891 1 98.38 221 PHE B O 1
ATOM 3861 N N . ARG B 1 222 ? -5.523 3.992 12.406 1 98.75 222 ARG B N 1
ATOM 3862 C CA . ARG B 1 222 ? -4.434 4.93 12.164 1 98.75 222 ARG B CA 1
ATOM 3863 C C . ARG B 1 222 ? -4.918 6.371 12.266 1 98.75 222 ARG B C 1
ATOM 3865 O O . ARG B 1 222 ? -5.789 6.797 11.508 1 98.75 222 ARG B O 1
ATOM 3872 N N . ASP B 1 223 ? -4.371 7.09 13.242 1 98.88 223 ASP B N 1
ATOM 3873 C CA . ASP B 1 223 ? -4.738 8.484 13.477 1 98.88 223 ASP B CA 1
ATOM 3874 C C . ASP B 1 223 ? -3.697 9.43 12.891 1 98.88 223 ASP B C 1
ATOM 3876 O O . ASP B 1 223 ? -2.516 9.352 13.234 1 98.88 223 ASP B O 1
ATOM 3880 N N . ILE B 1 224 ? -4.203 10.367 12.07 1 98.81 224 ILE B N 1
ATOM 3881 C CA . ILE B 1 224 ? -3.305 11.258 11.344 1 98.81 224 ILE B CA 1
ATOM 3882 C C . ILE B 1 224 ? -3.791 12.703 11.477 1 98.81 224 ILE B C 1
ATOM 3884 O O . ILE B 1 224 ? -4.996 12.961 11.43 1 98.81 224 ILE B O 1
ATOM 3888 N N . VAL B 1 225 ? -2.842 13.578 11.641 1 98.69 225 VAL B N 1
ATOM 3889 C CA . VAL B 1 225 ? -3.094 15.008 11.477 1 98.69 225 VAL B CA 1
ATOM 3890 C C . VAL B 1 225 ? -2.416 15.508 10.211 1 98.69 225 VAL B C 1
ATOM 3892 O O . VAL B 1 225 ? -1.215 15.305 10.016 1 98.69 225 VAL B O 1
ATOM 3895 N N . ILE B 1 226 ? -3.182 16.125 9.359 1 98.38 226 ILE B N 1
ATOM 3896 C CA . ILE B 1 226 ? -2.623 16.781 8.188 1 98.38 226 ILE B CA 1
ATOM 3897 C C . ILE B 1 226 ? -2.74 18.297 8.336 1 98.38 226 ILE B C 1
ATOM 3899 O O . ILE B 1 226 ? -3.814 18.812 8.656 1 98.38 226 ILE B O 1
ATOM 3903 N N . ILE B 1 227 ? -1.663 18.969 8.203 1 97.88 227 ILE B N 1
ATOM 3904 C CA . ILE B 1 227 ? -1.634 20.422 8.188 1 97.88 227 ILE B CA 1
ATOM 3905 C C . ILE B 1 227 ? -1.041 20.922 6.867 1 97.88 227 ILE B C 1
ATOM 3907 O O . ILE B 1 227 ? 0.09 20.562 6.52 1 97.88 227 ILE B O 1
ATOM 3911 N N . ASP B 1 228 ? -1.772 21.688 6.156 1 97.06 228 ASP B N 1
ATOM 3912 C CA . ASP B 1 228 ? -1.264 22.156 4.867 1 97.06 228 ASP B CA 1
ATOM 3913 C C . ASP B 1 228 ? -1.44 23.656 4.719 1 97.06 228 ASP B C 1
ATOM 3915 O O . ASP B 1 228 ? -2.168 24.281 5.492 1 97.06 228 ASP B O 1
ATOM 3919 N N . PHE B 1 229 ? -0.7 24.312 3.881 1 96.19 229 PHE B N 1
ATOM 3920 C CA . PHE B 1 229 ? -0.647 25.75 3.646 1 96.19 229 PHE B CA 1
ATOM 3921 C C . PHE B 1 229 ? -0.835 26.062 2.166 1 96.19 229 PHE B C 1
ATOM 3923 O O . PHE B 1 229 ? -0.214 25.438 1.309 1 96.19 229 PHE B O 1
ATOM 3930 N N . MET B 1 230 ? -1.649 27.062 1.877 1 94.81 230 MET B N 1
ATOM 3931 C CA . MET B 1 230 ? -1.84 27.469 0.487 1 94.81 230 MET B CA 1
ATOM 3932 C C . MET B 1 230 ? -2.271 28.922 0.401 1 94.81 230 MET B C 1
ATOM 3934 O O . MET B 1 230 ? -3.102 29.375 1.19 1 94.81 230 MET B O 1
ATOM 3938 N N . ASN B 1 231 ? -1.664 29.656 -0.496 1 93.19 231 ASN B N 1
ATOM 3939 C CA . ASN B 1 231 ? -2.164 30.969 -0.853 1 93.19 231 ASN B CA 1
ATOM 3940 C C . ASN B 1 231 ? -3.301 30.891 -1.867 1 93.19 231 ASN B C 1
ATOM 3942 O O . ASN B 1 231 ? -3.123 30.344 -2.961 1 93.19 231 ASN B O 1
ATOM 3946 N N . LYS B 1 232 ? -4.402 31.266 -1.461 1 85.81 232 LYS B N 1
ATOM 3947 C CA . LYS B 1 232 ? -5.574 31.203 -2.328 1 85.81 232 LYS B CA 1
ATOM 3948 C C . LYS B 1 232 ? -5.801 32.531 -3.049 1 85.81 232 LYS B C 1
ATOM 3950 O O . LYS B 1 232 ? -5.543 33.594 -2.488 1 85.81 232 LYS B O 1
ATOM 3955 N N . ASP B 1 233 ? -6.141 32.375 -4.332 1 74.31 233 ASP B N 1
ATOM 3956 C CA . ASP B 1 233 ? -6.469 33.562 -5.105 1 74.31 233 ASP B CA 1
ATOM 3957 C C . ASP B 1 233 ? -7.664 34.312 -4.5 1 74.31 233 ASP B C 1
ATOM 3959 O O . ASP B 1 233 ? -8.703 33.688 -4.238 1 74.31 233 ASP B O 1
ATOM 3963 N N . PRO B 1 234 ? -7.484 35.531 -4.207 1 62.5 234 PRO B N 1
ATOM 3964 C CA . PRO B 1 234 ? -8.562 36.344 -3.613 1 62.5 234 PRO B CA 1
ATOM 3965 C C . PRO B 1 234 ? -9.867 36.25 -4.402 1 62.5 234 PRO B C 1
ATOM 3967 O O . PRO B 1 234 ? -10.945 36.344 -3.82 1 62.5 234 PRO B O 1
ATOM 3970 N N . ASN B 1 235 ? -9.734 36.031 -5.711 1 59.53 235 ASN B N 1
ATOM 3971 C CA . ASN B 1 235 ? -10.938 35.969 -6.543 1 59.53 235 ASN B CA 1
ATOM 3972 C C . ASN B 1 235 ? -11.688 34.656 -6.359 1 59.53 235 ASN B C 1
ATOM 3974 O O . ASN B 1 235 ? -12.914 34.625 -6.477 1 59.53 235 ASN B O 1
ATOM 3978 N N . GLU B 1 236 ? -11.016 33.688 -6.027 1 56.62 236 GLU B N 1
ATOM 3979 C CA . GLU B 1 236 ? -11.656 32.375 -5.809 1 56.62 236 GLU B CA 1
ATOM 3980 C C . GLU B 1 236 ? -12.461 32.375 -4.512 1 56.62 236 GLU B C 1
ATOM 3982 O O . GLU B 1 236 ? -13.523 31.766 -4.434 1 56.62 236 GLU B O 1
ATOM 3987 N N . ARG B 1 237 ? -12.078 33.156 -3.6 1 52.97 237 ARG B N 1
ATOM 3988 C CA . ARG B 1 237 ? -12.781 33.344 -2.326 1 52.97 237 ARG B CA 1
ATOM 3989 C C . ARG B 1 237 ? -14.125 34.031 -2.523 1 52.97 237 ARG B C 1
ATOM 3991 O O . ARG B 1 237 ? -15.109 33.688 -1.87 1 52.97 237 ARG B O 1
ATOM 3998 N N . LEU B 1 238 ? -14.039 34.969 -3.371 1 49.69 238 LEU B N 1
ATOM 3999 C CA . LEU B 1 238 ? -15.266 35.688 -3.676 1 49.69 238 LEU B CA 1
ATOM 4000 C C . LEU B 1 238 ? -16.297 34.75 -4.301 1 49.69 238 LEU B C 1
ATOM 4002 O O . LEU B 1 238 ? -17.484 34.844 -3.98 1 49.69 238 LEU B O 1
ATOM 4006 N N . ILE B 1 239 ? -15.766 33.906 -4.996 1 47.53 239 ILE B N 1
ATOM 4007 C CA . ILE B 1 239 ? -16.703 33.031 -5.68 1 47.53 239 ILE B CA 1
ATOM 4008 C C . ILE B 1 239 ? -17.312 32.062 -4.676 1 47.53 239 ILE B C 1
ATOM 4010 O O . ILE B 1 239 ? -18.516 31.828 -4.672 1 47.53 239 ILE B O 1
ATOM 4014 N N . LYS B 1 240 ? -16.562 31.625 -3.84 1 53.56 240 LYS B N 1
ATOM 4015 C CA . LYS B 1 240 ? -17.078 30.688 -2.846 1 53.56 240 LYS B CA 1
ATOM 4016 C C . LYS B 1 240 ? -18.016 31.391 -1.859 1 53.56 240 LYS B C 1
ATOM 4018 O O . LYS B 1 240 ? -19.031 30.828 -1.46 1 53.56 240 LYS B O 1
ATOM 4023 N N . PHE B 1 241 ? -17.688 32.656 -1.504 1 48.78 241 PHE B N 1
ATOM 4024 C CA . PHE B 1 241 ? -18.547 33.469 -0.658 1 48.78 241 PHE B CA 1
ATOM 4025 C C . PHE B 1 241 ? -19.891 33.719 -1.344 1 48.78 241 PHE B C 1
ATOM 4027 O O . PHE B 1 241 ? -20.938 33.625 -0.711 1 48.78 241 PHE B O 1
ATOM 4034 N N . MET B 1 242 ? -19.75 33.906 -2.545 1 48.25 242 MET B N 1
ATOM 4035 C CA . MET B 1 242 ? -20.984 34.156 -3.283 1 48.25 242 MET B CA 1
ATOM 4036 C C . MET B 1 242 ? -21.828 32.906 -3.357 1 48.25 242 MET B C 1
ATOM 4038 O O . MET B 1 242 ? -23.062 32.969 -3.215 1 48.25 242 MET B O 1
ATOM 4042 N N . MET B 1 243 ? -21.156 31.906 -3.477 1 49.44 243 MET B N 1
ATOM 4043 C CA . MET B 1 243 ? -21.906 30.656 -3.537 1 49.44 243 MET B CA 1
ATOM 4044 C C . MET B 1 243 ? -22.5 30.312 -2.176 1 49.44 243 MET B C 1
ATOM 4046 O O . MET B 1 243 ? -23.641 29.828 -2.096 1 49.44 243 MET B O 1
ATOM 4050 N N . PHE B 1 244 ? -21.844 30.625 -1.133 1 48.56 244 PHE B N 1
ATOM 4051 C CA . PHE B 1 244 ? -22.344 30.469 0.229 1 48.56 244 PHE B CA 1
ATOM 4052 C C . PHE B 1 244 ? -23.562 31.359 0.456 1 48.56 244 PHE B C 1
ATOM 4054 O O . PHE B 1 244 ? -24.547 30.922 1.052 1 48.56 244 PHE B O 1
ATOM 4061 N N . LEU B 1 245 ? -23.438 32.531 -0.012 1 48.41 245 LEU B N 1
ATOM 4062 C CA . LEU B 1 245 ? -24.562 33.438 0.118 1 48.41 245 LEU B CA 1
ATOM 4063 C C . LEU B 1 245 ? -25.766 32.938 -0.679 1 48.41 245 LEU B C 1
ATOM 4065 O O . LEU B 1 245 ? -26.906 33.031 -0.223 1 48.41 245 LEU B O 1
ATOM 4069 N N . LEU B 1 246 ? -25.453 32.344 -1.69 1 48.44 246 LEU B N 1
ATOM 4070 C CA . LEU B 1 246 ? -26.562 31.875 -2.533 1 48.44 246 LEU B CA 1
ATOM 4071 C C . LEU B 1 246 ? -27.234 30.656 -1.922 1 48.44 246 LEU B C 1
ATOM 4073 O O . LEU B 1 246 ? -28.438 30.484 -2.031 1 48.44 246 LEU B O 1
ATOM 4077 N N . ASP B 1 247 ? -26.438 29.969 -1.352 1 45.75 247 ASP B N 1
ATOM 4078 C CA . ASP B 1 247 ? -27.016 28.766 -0.759 1 45.75 247 ASP B CA 1
ATOM 4079 C C . ASP B 1 247 ? -27.766 29.094 0.528 1 45.75 247 ASP B C 1
ATOM 4081 O O . ASP B 1 247 ? -28.594 28.297 0.995 1 45.75 247 ASP B O 1
ATOM 4085 N N . HIS B 1 248 ? -27.469 30.188 1.09 1 48.97 248 HIS B N 1
ATOM 4086 C CA . HIS B 1 248 ? -28.156 30.578 2.316 1 48.97 248 HIS B CA 1
ATOM 4087 C C . HIS B 1 248 ? -29.094 31.75 2.064 1 48.97 248 HIS B C 1
ATOM 4089 O O . HIS B 1 248 ? -29.594 32.375 3.01 1 48.97 248 HIS B O 1
ATOM 4095 N N . MET B 1 249 ? -29.297 31.984 0.883 1 42.53 249 MET B N 1
ATOM 4096 C CA . MET B 1 249 ? -30.438 32.812 0.534 1 42.53 249 MET B CA 1
ATOM 4097 C C . MET B 1 249 ? -31.641 31.984 0.15 1 42.53 249 MET B C 1
ATOM 4099 O O . MET B 1 249 ? -31.484 30.875 -0.387 1 42.53 249 MET B O 1
#